Protein AF-0000000083438580 (afdb_homodimer)

Radius of gyration: 26.38 Å; Cα contacts (8 Å, |Δi|>4): 1391; chains: 2; bounding box: 46×77×57 Å

InterPro domains:
  IPR000490 Glycoside hydrolase family 17 [PF00332] (26-305)
  IPR017853 Glycoside hydrolase superfamily [SSF51445] (31-305)
  IPR050732 Beta-glucan modifying enzymes [PTHR16631] (7-304)

Secondary structure (DSSP, 8-state):
----------------------PPEEEE--SB-TTSPBPPHHHHHHHHHHHHHHH---EEE-S-TTGGGHHHHHHHHHHHHT-EEEEEE-TTSHHHHHHHHHHHHHHHTTTTTTEEEEEEEESHHHHTSS-HHHHHHHHHHHHHHS-TT-EEEEEEEHHHHHTSTTGGGTTT-SEEEEE--TGGGT--HHHHHHHHHHHHHHHHHHHHHHHTSGGGSPEEEEEEE----STT--BTTB--SHHHHHHHIIIIIHHHHHHT-EEEES-SB--TTSPPEE-TTS-EE--TT--SB-TTS-BSS----/----------------------PPEEEE--SB-TTSPBPPHHHHHHHHHHHHHHH---EEE-S-TTGGGHHHHHHHHHHHHT-EEEEEE-TTSHHHHHHHHHHHHHHHTTTTTTEEEEEEEESHHHHTSS-HHHHHHHHHHHHHHS-TT-EEEEEEEHHHHHTSTTGGGTTT-SEEEEE--TGGGT--HHHHHHHHHHHHHHHHHHHHHHHTSGGGSPEEEEEEE----STT--BTTB--SHHHHHHHIIIIIHHHHHHT-EEEES-SB--TTSPPEE-TTS-EE--TT--SB-TTS-BSS----

Sequence (610 aa):
MRFSIVAAALAAAPAVVSAAEKGKMGFALGTKMGSGACKTQQDYSDDFKMIKSNSGSTIVRGYAASDCDMAKNALPAAKSAGFKVVLGIWPDVEESFQKDLKAITDVAQQYTDTIYAVTVGSETLYRGNFTGEELAGKIKTVKDKLPSGIKVGTADSWNKFADGTGDAIIGTADIIMVNAFAFWQGASRENATHVYLDDMYQATAHIEKVAGGRSKAPEIWNGETGWPTAVGTDYDAAKGGLDNAKHFYQHGFCSLLDWGFNGFYFEAFDEPWKPASIGDNGKAADETAWGAMTADRQKKFDLMCMRFSIVAAALAAAPAVVSAAEKGKMGFALGTKMGSGACKTQQDYSDDFKMIKSNSGSTIVRGYAASDCDMAKNALPAAKSAGFKVVLGIWPDVEESFQKDLKAITDVAQQYTDTIYAVTVGSETLYRGNFTGEELAGKIKTVKDKLPSGIKVGTADSWNKFADGTGDAIIGTADIIMVNAFAFWQGASRENATHVYLDDMYQATAHIEKVAGGRSKAPEIWNGETGWPTAVGTDYDAAKGGLDNAKHFYQHGFCSLLDWGFNGFYFEAFDEPWKPASIGDNGKAADETAWGAMTADRQKKFDLMC

Structure (mmCIF, N/CA/C/O backbone):
data_AF-0000000083438580-model_v1
#
loop_
_entity.id
_entity.type
_entity.pdbx_description
1 polymer 'glucan 1,3-beta-glucosidase'
#
loop_
_atom_site.group_PDB
_atom_site.id
_atom_site.type_symbol
_atom_site.label_atom_id
_atom_site.label_alt_id
_atom_site.label_comp_id
_atom_site.label_asym_id
_atom_site.label_entity_id
_atom_site.label_seq_id
_atom_site.pdbx_PDB_ins_code
_atom_site.Cartn_x
_atom_site.Cartn_y
_atom_site.Cartn_z
_atom_site.occupancy
_atom_site.B_iso_or_equiv
_atom_site.auth_seq_id
_atom_site.auth_comp_id
_atom_site.auth_asym_id
_atom_site.auth_atom_id
_atom_site.pdbx_PDB_model_num
ATOM 1 N N . MET A 1 1 ? 8.055 35.375 27.453 1 21.05 1 MET A N 1
ATOM 2 C CA . MET A 1 1 ? 6.84 34.688 27.031 1 21.05 1 MET A CA 1
ATOM 3 C C . MET A 1 1 ? 7.172 33.469 26.172 1 21.05 1 MET A C 1
ATOM 5 O O . MET A 1 1 ? 7.648 33.625 25.047 1 21.05 1 MET A O 1
ATOM 9 N N . ARG A 1 2 ? 7.555 32.375 26.828 1 26.67 2 ARG A N 1
ATOM 10 C CA . ARG A 1 2 ? 8.461 31.25 26.578 1 26.67 2 ARG A CA 1
ATOM 11 C C . ARG A 1 2 ? 7.855 30.266 25.578 1 26.67 2 ARG A C 1
ATOM 13 O O . ARG A 1 2 ? 6.809 29.672 25.844 1 26.67 2 ARG A O 1
ATOM 20 N N . PHE A 1 3 ? 7.859 30.656 24.438 1 29.09 3 PHE A N 1
ATOM 21 C CA . PHE A 1 3 ? 7.539 29.844 23.25 1 29.09 3 PHE A CA 1
ATOM 22 C C . PHE A 1 3 ? 8.195 28.469 23.344 1 29.09 3 PHE A C 1
ATOM 24 O O . PHE A 1 3 ? 9.367 28.312 23.016 1 29.09 3 PHE A O 1
ATOM 31 N N . SER A 1 4 ? 8.023 27.891 24.547 1 28.86 4 SER A N 1
ATOM 32 C CA . SER A 1 4 ? 8.594 26.547 24.594 1 28.86 4 SER A CA 1
ATOM 33 C C . SER A 1 4 ? 8.039 25.672 23.484 1 28.86 4 SER A C 1
ATOM 35 O O . SER A 1 4 ? 6.859 25.312 23.484 1 28.86 4 SER A O 1
ATOM 37 N N . ILE A 1 5 ? 8.398 25.906 22.375 1 33.84 5 ILE A N 1
ATOM 38 C CA . ILE A 1 5 ? 8.211 25.078 21.188 1 33.84 5 ILE A CA 1
ATOM 39 C C . ILE A 1 5 ? 8.555 23.625 21.5 1 33.84 5 ILE A C 1
ATOM 41 O O . ILE A 1 5 ? 9.711 23.297 21.766 1 33.84 5 ILE A O 1
ATOM 45 N N . VAL A 1 6 ? 7.754 23.031 22.422 1 32.72 6 VAL A N 1
ATOM 46 C CA . VAL A 1 6 ? 7.961 21.641 22.766 1 32.72 6 VAL A CA 1
ATOM 47 C C . VAL A 1 6 ? 8.102 20.797 21.5 1 32.72 6 VAL A C 1
ATOM 49 O O . VAL A 1 6 ? 7.18 20.734 20.688 1 32.72 6 VAL A O 1
ATOM 52 N N . ALA A 1 7 ? 9.258 20.656 21.125 1 37.19 7 ALA A N 1
ATOM 53 C CA . ALA A 1 7 ? 9.82 19.688 20.188 1 37.19 7 ALA A CA 1
ATOM 54 C C . ALA A 1 7 ? 9.258 18.297 20.438 1 37.19 7 ALA A C 1
ATOM 56 O O . ALA A 1 7 ? 9.375 17.75 21.531 1 37.19 7 ALA A O 1
ATOM 57 N N . ALA A 1 8 ? 8.188 17.953 19.875 1 36.84 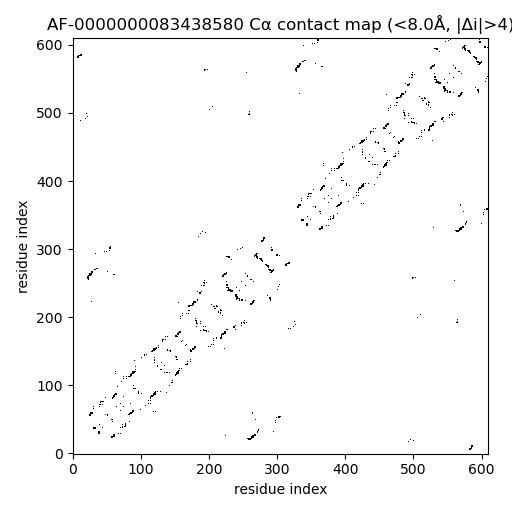8 ALA A N 1
ATOM 58 C CA . ALA A 1 8 ? 7.66 16.594 19.969 1 36.84 8 ALA A CA 1
ATOM 59 C C . ALA A 1 8 ? 8.773 15.562 19.844 1 36.84 8 ALA A C 1
ATOM 61 O O . ALA A 1 8 ? 9.391 15.438 18.781 1 36.84 8 ALA A O 1
ATOM 62 N N . ALA A 1 9 ? 9.453 15.289 21 1 35.97 9 ALA A N 1
ATOM 63 C CA . ALA A 1 9 ? 10.469 14.25 21.188 1 35.97 9 ALA A CA 1
ATOM 64 C C . ALA A 1 9 ? 9.945 12.891 20.734 1 35.97 9 ALA A C 1
ATOM 66 O O . ALA A 1 9 ? 9.016 12.352 21.328 1 35.97 9 ALA A O 1
ATOM 67 N N . LEU A 1 10 ? 10.141 12.57 19.547 1 38.66 10 LEU A N 1
ATOM 68 C CA . LEU A 1 10 ? 9.805 11.258 19 1 38.66 10 LEU A CA 1
ATOM 69 C C . LEU A 1 10 ? 10.586 10.156 19.703 1 38.66 10 LEU A C 1
ATOM 71 O O . LEU A 1 10 ? 11.805 10.047 19.516 1 38.66 10 LEU A O 1
ATOM 75 N N . ALA A 1 11 ? 10.258 9.859 21.016 1 34.34 11 ALA A N 1
ATOM 76 C CA . ALA A 1 11 ? 10.891 8.75 21.719 1 34.34 11 ALA A CA 1
ATOM 77 C C . ALA A 1 11 ? 10.812 7.465 20.906 1 34.34 11 ALA A C 1
ATOM 79 O O . ALA A 1 11 ? 9.75 6.848 20.797 1 34.34 11 ALA A O 1
ATOM 80 N N . ALA A 1 12 ? 11.789 7.211 20.062 1 34.53 12 ALA A N 1
ATOM 81 C CA . ALA A 1 12 ? 11.789 6.043 19.188 1 34.53 12 ALA A CA 1
ATOM 82 C C . ALA A 1 12 ? 12.281 4.805 19.922 1 34.53 12 ALA A C 1
ATOM 84 O O . ALA A 1 12 ? 13.43 4.758 20.391 1 34.53 12 ALA A O 1
ATOM 85 N N . ALA A 1 13 ? 11.523 4.102 20.859 1 32.38 13 ALA A N 1
ATOM 86 C CA . ALA A 1 13 ? 11.938 2.783 21.328 1 32.38 13 ALA A CA 1
ATOM 87 C C . ALA A 1 13 ? 12.469 1.926 20.188 1 32.38 13 ALA A C 1
ATOM 89 O O . ALA A 1 13 ? 11.852 1.857 19.125 1 32.38 13 ALA A O 1
ATOM 90 N N . PRO A 1 14 ? 13.734 1.292 20.5 1 34.75 14 PRO A N 1
ATOM 91 C CA . PRO A 1 14 ? 14.352 0.507 19.422 1 34.75 14 PRO A CA 1
ATOM 92 C C . PRO A 1 14 ? 13.539 -0.734 19.062 1 34.75 14 PRO A C 1
ATOM 94 O O . PRO A 1 14 ? 13.43 -1.663 19.859 1 34.75 14 PRO A O 1
ATOM 97 N N . ALA A 1 15 ? 12.438 -0.694 18.641 1 34.25 15 ALA A N 1
ATOM 98 C CA . ALA A 1 15 ? 11.914 -1.979 18.188 1 34.25 15 ALA A CA 1
ATOM 99 C C . ALA A 1 15 ? 12.859 -2.621 17.172 1 34.25 15 ALA A C 1
ATOM 101 O O . ALA A 1 15 ? 13.273 -1.979 16.203 1 34.25 15 ALA A O 1
ATOM 102 N N . VAL A 1 16 ? 13.633 -3.635 17.656 1 31.14 16 VAL A N 1
ATOM 103 C CA . VAL A 1 16 ? 14.406 -4.461 16.734 1 31.14 16 VAL A CA 1
ATOM 104 C C . VAL A 1 16 ? 13.594 -4.719 15.469 1 31.14 16 VAL A C 1
ATOM 106 O O . VAL A 1 16 ? 12.633 -5.484 15.484 1 31.14 16 VAL A O 1
ATOM 109 N N . VAL A 1 17 ? 13.445 -3.672 14.719 1 37.59 17 VAL A N 1
ATOM 110 C CA . VAL A 1 17 ? 12.727 -3.715 13.445 1 37.59 17 VAL A CA 1
ATOM 111 C C . VAL A 1 17 ? 13.406 -4.715 12.508 1 37.59 17 VAL A C 1
ATOM 113 O O . VAL A 1 17 ? 14.562 -4.535 12.133 1 37.59 17 VAL A O 1
ATOM 116 N N . SER A 1 18 ? 13.133 -5.98 12.789 1 34.22 18 SER A N 1
ATOM 117 C CA . SER A 1 18 ? 13.523 -6.879 11.703 1 34.22 18 SER A CA 1
ATOM 118 C C . SER A 1 18 ? 13.438 -6.18 10.352 1 34.22 18 SER A C 1
ATOM 120 O O . SER A 1 18 ? 12.43 -5.551 10.031 1 34.22 18 SER A O 1
ATOM 122 N N . ALA A 1 19 ? 14.461 -5.707 9.867 1 40.91 19 ALA A N 1
ATOM 123 C CA . ALA A 1 19 ? 14.602 -5.02 8.586 1 40.91 19 ALA A CA 1
ATOM 124 C C . ALA A 1 19 ? 13.547 -5.496 7.594 1 40.91 19 ALA A C 1
ATOM 126 O O . ALA A 1 19 ? 13.625 -6.621 7.09 1 40.91 19 ALA A O 1
ATOM 127 N N . ALA A 1 20 ? 12.32 -5.223 7.941 1 49.81 20 ALA A N 1
ATOM 128 C CA . ALA A 1 20 ? 11.172 -5.555 7.102 1 49.81 20 ALA A CA 1
ATOM 129 C C . ALA A 1 20 ? 11.414 -5.133 5.656 1 49.81 20 ALA A C 1
ATOM 131 O O . ALA A 1 20 ? 11.633 -3.949 5.375 1 49.81 20 ALA A O 1
ATOM 132 N N . GLU A 1 21 ? 12.188 -6.141 4.703 1 67 21 GLU A N 1
ATOM 133 C CA . GLU A 1 21 ? 12.75 -6.227 3.359 1 67 21 GLU A CA 1
ATOM 134 C C . GLU A 1 21 ? 11.664 -6.18 2.295 1 67 21 GLU A C 1
ATOM 136 O O . GLU A 1 21 ? 10.492 -6.461 2.58 1 67 21 GLU A O 1
ATOM 141 N N . LYS A 1 22 ? 11.844 -5.598 1.158 1 85.5 22 LYS A N 1
ATOM 142 C CA . LYS A 1 22 ? 11.094 -5.691 -0.091 1 85.5 22 LYS A CA 1
ATOM 143 C C . LYS A 1 22 ? 10.555 -7.102 -0.303 1 85.5 22 LYS A C 1
ATOM 145 O O . LYS A 1 22 ? 11.234 -8.086 -0.015 1 85.5 22 LYS A O 1
ATOM 150 N N . GLY A 1 23 ? 9.219 -7.156 -0.674 1 95.5 23 GLY A N 1
ATOM 151 C CA . GLY A 1 23 ? 8.602 -8.453 -0.904 1 95.5 23 GLY A CA 1
ATOM 152 C C . GLY A 1 23 ? 9.289 -9.258 -1.983 1 95.5 23 GLY A C 1
ATOM 153 O O . GLY A 1 23 ? 9.914 -8.695 -2.887 1 95.5 23 GLY A O 1
ATOM 154 N N . LYS A 1 24 ? 9.141 -10.531 -1.919 1 96.38 24 LYS A N 1
ATOM 155 C CA . LYS A 1 24 ? 9.688 -11.445 -2.916 1 96.38 24 LYS A CA 1
ATOM 156 C C . LYS A 1 24 ? 8.812 -11.492 -4.164 1 96.38 24 LYS A C 1
ATOM 158 O O . LYS A 1 24 ? 7.586 -11.539 -4.066 1 96.38 24 LYS A O 1
ATOM 163 N N . MET A 1 25 ? 9.508 -11.477 -5.242 1 97.75 25 MET A N 1
ATOM 164 C CA . MET A 1 25 ? 8.836 -11.57 -6.535 1 97.75 25 MET A CA 1
ATOM 165 C C . MET A 1 25 ? 8.891 -13 -7.074 1 97.75 25 MET A C 1
ATOM 167 O O . MET A 1 25 ? 9.922 -13.664 -6.98 1 97.75 25 MET A O 1
ATOM 171 N N . GLY A 1 26 ? 7.781 -13.461 -7.59 1 98.75 26 GLY A N 1
ATOM 172 C CA . GLY A 1 26 ? 7.703 -14.703 -8.336 1 98.75 26 GLY A CA 1
ATOM 173 C C . GLY A 1 26 ? 6.875 -14.594 -9.609 1 98.75 26 GLY A C 1
ATOM 174 O O . GLY A 1 26 ? 6.348 -13.523 -9.914 1 98.75 26 GLY A O 1
ATOM 175 N N . PHE A 1 27 ? 6.859 -15.648 -10.359 1 98.88 27 PHE A N 1
ATOM 176 C CA . PHE A 1 27 ? 6.09 -15.672 -11.594 1 98.88 27 PHE A CA 1
ATOM 177 C C . PHE A 1 27 ? 5.23 -16.922 -11.68 1 98.88 27 PHE A C 1
ATOM 179 O O . PHE A 1 27 ? 5.66 -18 -11.273 1 98.88 27 PHE A O 1
ATOM 186 N N . ALA A 1 28 ? 3.996 -16.734 -12.156 1 98.75 28 ALA A N 1
ATOM 187 C CA . ALA A 1 28 ? 3.238 -17.906 -12.602 1 98.75 28 ALA A CA 1
ATOM 188 C C . ALA A 1 28 ? 3.889 -18.547 -13.82 1 98.75 28 ALA A C 1
ATOM 190 O O . ALA A 1 28 ? 4.324 -17.859 -14.742 1 98.75 28 ALA A O 1
ATOM 191 N N . LEU A 1 29 ? 3.98 -19.859 -13.773 1 98.56 29 LEU A N 1
ATOM 192 C CA . LEU A 1 29 ? 4.691 -20.578 -14.836 1 98.56 29 LEU A CA 1
ATOM 193 C C . LEU A 1 29 ? 3.826 -21.688 -15.422 1 98.56 29 LEU A C 1
ATOM 195 O O . LEU A 1 29 ? 3.391 -22.578 -14.695 1 98.56 29 LEU A O 1
ATOM 199 N N . GLY A 1 30 ? 3.635 -21.609 -16.688 1 97.12 30 GLY A N 1
ATOM 200 C CA . GLY A 1 30 ? 2.895 -22.641 -17.375 1 97.12 30 GLY A CA 1
ATOM 201 C C . GLY A 1 30 ? 3.701 -23.906 -17.578 1 97.12 30 GLY A C 1
ATOM 202 O O . GLY A 1 30 ? 4.922 -23.906 -17.422 1 97.12 30 GLY A O 1
ATOM 203 N N . THR A 1 31 ? 2.975 -24.969 -18 1 98.12 31 THR A N 1
ATOM 204 C CA . THR A 1 31 ? 3.615 -26.266 -18.109 1 98.12 31 THR A CA 1
ATOM 205 C C . THR A 1 31 ? 3.947 -26.578 -19.562 1 98.12 31 THR A C 1
ATOM 207 O O . THR A 1 31 ? 4.559 -27.609 -19.859 1 98.12 31 THR A O 1
ATOM 210 N N . LYS A 1 32 ? 3.584 -25.688 -20.469 1 97.75 32 LYS A N 1
ATOM 211 C CA . LYS A 1 32 ? 3.752 -25.953 -21.891 1 97.75 32 LYS A CA 1
ATOM 212 C C . LYS A 1 32 ? 4.625 -24.891 -22.562 1 97.75 32 LYS A C 1
ATOM 214 O O . LYS A 1 32 ? 4.695 -23.75 -22.078 1 97.75 32 LYS A O 1
ATOM 219 N N . MET A 1 33 ? 5.246 -25.297 -23.625 1 97.62 33 MET A N 1
ATOM 220 C CA . MET A 1 33 ? 5.953 -24.375 -24.516 1 97.62 33 MET A CA 1
ATOM 221 C C . MET A 1 33 ? 4.969 -23.594 -25.375 1 97.62 33 MET A C 1
ATOM 223 O O . MET A 1 33 ? 3.779 -23.906 -25.406 1 97.62 33 MET A O 1
ATOM 227 N N . GLY A 1 34 ? 5.531 -22.594 -26.047 1 95.62 34 GLY A N 1
ATOM 228 C CA . GLY A 1 34 ? 4.703 -21.828 -26.969 1 95.62 34 GLY A CA 1
ATOM 229 C C . GLY A 1 34 ? 3.984 -22.672 -27.984 1 95.62 34 GLY A C 1
ATOM 230 O O . GLY A 1 34 ? 2.879 -22.328 -28.422 1 95.62 34 GLY A O 1
ATOM 231 N N . SER A 1 35 ? 4.484 -23.828 -28.359 1 94.81 35 SER A N 1
ATOM 232 C CA . SER A 1 35 ? 3.928 -24.734 -29.359 1 94.81 35 SER A CA 1
ATOM 233 C C . SER A 1 35 ? 2.762 -25.531 -28.781 1 94.81 35 SER A C 1
ATOM 235 O O . SER A 1 35 ? 2.014 -26.172 -29.516 1 94.81 35 SER A O 1
ATOM 237 N N . GLY A 1 36 ? 2.65 -25.516 -27.469 1 95.69 36 GLY A N 1
ATOM 238 C CA . GLY A 1 36 ? 1.663 -26.344 -26.797 1 95.69 36 GLY A CA 1
ATOM 239 C C . GLY A 1 36 ? 2.23 -27.656 -26.297 1 95.69 36 GLY A C 1
ATOM 240 O O . GLY A 1 36 ? 1.559 -28.391 -25.562 1 95.69 36 GLY A O 1
ATOM 241 N N . ALA A 1 37 ? 3.439 -27.906 -26.609 1 97.5 37 ALA A N 1
ATOM 242 C CA . ALA A 1 37 ? 4.09 -29.125 -26.141 1 97.5 37 ALA A CA 1
ATOM 243 C C . ALA A 1 37 ? 4.445 -29.031 -24.656 1 97.5 37 ALA A C 1
ATOM 245 O O . ALA A 1 37 ? 4.82 -27.953 -24.172 1 97.5 37 ALA A O 1
ATOM 246 N N . CYS A 1 38 ? 4.371 -30.156 -23.984 1 98.44 38 CYS A N 1
ATOM 247 C CA . CYS A 1 38 ? 4.746 -30.188 -22.578 1 98.44 38 CYS A CA 1
ATOM 248 C C . CYS A 1 38 ? 6.219 -29.844 -22.391 1 98.44 38 CYS A C 1
ATOM 250 O O . CYS A 1 38 ? 7.066 -30.281 -23.156 1 98.44 38 CYS A O 1
ATOM 252 N N . LYS A 1 39 ? 6.531 -29.078 -21.344 1 98.56 39 LYS A N 1
ATOM 253 C CA . LYS A 1 39 ? 7.91 -28.719 -21.016 1 98.56 39 LYS A CA 1
ATOM 254 C C . LYS A 1 39 ? 8.68 -29.906 -20.469 1 98.56 39 LYS A C 1
ATOM 256 O O . LYS A 1 39 ? 8.141 -30.703 -19.688 1 98.56 39 LYS A O 1
ATOM 261 N N . THR A 1 40 ? 9.891 -30.031 -20.922 1 98.38 40 THR A N 1
ATOM 262 C CA . THR A 1 40 ? 10.852 -30.969 -20.344 1 98.38 40 THR A CA 1
ATOM 263 C C . THR A 1 40 ? 11.633 -30.312 -19.203 1 98.38 40 THR A C 1
ATOM 265 O O . THR A 1 40 ? 11.477 -29.125 -18.953 1 98.38 40 THR A O 1
ATOM 268 N N . GLN A 1 41 ? 12.43 -31.141 -18.5 1 98.62 41 GLN A N 1
ATOM 269 C CA . GLN A 1 41 ? 13.281 -30.594 -17.453 1 98.62 41 GLN A CA 1
ATOM 270 C C . GLN A 1 41 ? 14.188 -29.5 -18 1 98.62 41 GLN A C 1
ATOM 272 O O . GLN A 1 41 ? 14.398 -28.469 -17.328 1 98.62 41 GLN A O 1
ATOM 277 N N . GLN A 1 42 ? 14.703 -29.719 -19.219 1 98.69 42 GLN A N 1
ATOM 278 C CA . GLN A 1 42 ? 15.57 -28.703 -19.828 1 98.69 42 GLN A CA 1
ATOM 279 C C . GLN A 1 42 ? 14.805 -27.422 -20.094 1 98.69 42 GLN A C 1
ATOM 281 O O . GLN A 1 42 ? 15.336 -26.328 -19.906 1 98.69 42 GLN A O 1
ATOM 286 N N . ASP A 1 43 ? 13.602 -27.516 -20.547 1 98.75 43 ASP A N 1
ATOM 287 C CA . ASP A 1 43 ? 12.781 -26.344 -20.797 1 98.75 43 ASP A CA 1
ATOM 288 C C . ASP A 1 43 ? 12.586 -25.531 -19.516 1 98.75 43 ASP A C 1
ATOM 290 O O . ASP A 1 43 ? 12.68 -24.297 -19.531 1 98.75 43 ASP A O 1
ATOM 294 N N . TYR A 1 44 ? 12.312 -26.203 -18.422 1 98.81 44 TYR A N 1
ATOM 295 C CA . TYR A 1 44 ? 12.18 -25.516 -17.156 1 98.81 44 TYR A CA 1
ATOM 296 C C . TYR A 1 44 ? 13.492 -24.859 -16.75 1 98.81 44 TYR A C 1
ATOM 298 O O . TYR A 1 44 ? 13.5 -23.734 -16.234 1 98.81 44 TYR A O 1
ATOM 306 N N . SER A 1 45 ? 14.609 -25.578 -16.953 1 98.88 45 SER A N 1
ATOM 307 C CA . SER A 1 45 ? 15.914 -25 -16.656 1 98.88 45 SER A CA 1
ATOM 308 C C . SER A 1 45 ? 16.109 -23.688 -17.422 1 98.88 45 SER A C 1
ATOM 310 O O . SER A 1 45 ? 16.594 -22.703 -16.859 1 98.88 45 SER A O 1
ATOM 312 N N . ASP A 1 46 ? 15.758 -23.703 -18.672 1 98.81 46 ASP A N 1
ATOM 313 C CA . ASP A 1 46 ? 15.891 -22.516 -19.5 1 98.81 46 ASP A CA 1
ATOM 314 C C . ASP A 1 46 ? 14.969 -21.391 -19 1 98.81 46 ASP A C 1
ATOM 316 O O . ASP A 1 46 ? 15.359 -20.219 -18.984 1 98.81 46 ASP A O 1
ATOM 320 N N . ASP A 1 47 ? 13.734 -21.781 -18.641 1 98.88 47 ASP A N 1
ATOM 321 C CA . ASP A 1 47 ? 12.805 -20.812 -18.078 1 98.88 47 ASP A CA 1
ATOM 322 C C . ASP A 1 47 ? 13.398 -20.141 -16.828 1 98.88 47 ASP A C 1
ATOM 324 O O . ASP A 1 47 ? 13.398 -18.922 -16.719 1 98.88 47 ASP A O 1
ATOM 328 N N . PHE A 1 48 ? 13.891 -20.953 -15.891 1 98.88 48 PHE A N 1
ATOM 329 C CA . PHE A 1 48 ? 14.43 -20.469 -14.633 1 98.88 48 PHE A CA 1
ATOM 330 C C . PHE A 1 48 ? 15.617 -19.531 -14.867 1 98.88 48 PHE A C 1
ATOM 332 O O . PHE A 1 48 ? 15.734 -18.5 -14.219 1 98.88 48 PHE A O 1
ATOM 339 N N . LYS A 1 49 ? 16.438 -19.922 -15.828 1 98.75 49 LYS A N 1
ATOM 340 C CA . LYS A 1 49 ? 17.594 -19.094 -16.172 1 98.75 49 LYS A CA 1
ATOM 341 C C . LYS A 1 49 ? 17.141 -17.703 -16.594 1 98.75 49 LYS A C 1
ATOM 343 O O . LYS A 1 49 ? 17.688 -16.688 -16.125 1 98.75 49 LYS A O 1
ATOM 348 N N . MET A 1 50 ? 16.156 -17.625 -17.469 1 98.75 50 MET A N 1
ATOM 349 C CA . MET A 1 50 ? 15.711 -16.344 -18 1 98.75 50 MET A CA 1
ATOM 350 C C . MET A 1 50 ? 14.977 -15.539 -16.938 1 98.75 50 MET A C 1
ATOM 352 O O . MET A 1 50 ? 15.125 -14.32 -16.844 1 98.75 50 MET A O 1
ATOM 356 N N . ILE A 1 51 ? 14.164 -16.188 -16.094 1 98.75 51 ILE A N 1
ATOM 357 C CA . ILE A 1 51 ? 13.453 -15.516 -15.023 1 98.75 51 ILE A CA 1
ATOM 358 C C . ILE A 1 51 ? 14.453 -14.883 -14.055 1 98.75 51 ILE A C 1
ATOM 360 O O . ILE A 1 51 ? 14.352 -13.703 -13.727 1 98.75 51 ILE A O 1
ATOM 364 N N . LYS A 1 52 ? 15.43 -15.695 -13.68 1 98.62 52 LYS A N 1
ATOM 365 C CA . LYS A 1 52 ? 16.422 -15.219 -12.719 1 98.62 52 LYS A CA 1
ATOM 366 C C . LYS A 1 52 ? 17.266 -14.086 -13.305 1 98.62 52 LYS A C 1
ATOM 368 O O . LYS A 1 52 ? 17.469 -13.055 -12.664 1 98.62 52 LYS A O 1
ATOM 373 N N . SER A 1 53 ? 17.734 -14.172 -14.531 1 98.25 53 SER A N 1
ATOM 374 C CA . SER A 1 53 ? 18.609 -13.195 -15.148 1 98.25 53 SER A CA 1
ATOM 375 C C . SER A 1 53 ? 17.891 -11.867 -15.391 1 98.25 53 SER A C 1
ATOM 377 O O . SER A 1 53 ? 18.484 -10.797 -15.273 1 98.25 53 SER A O 1
ATOM 379 N N . ASN A 1 54 ? 16.578 -11.984 -15.664 1 98.12 54 ASN A N 1
ATOM 380 C CA . ASN A 1 54 ? 15.859 -10.781 -16.062 1 98.12 54 ASN A CA 1
ATOM 381 C C . ASN A 1 54 ? 15.188 -10.109 -14.867 1 98.12 54 ASN A C 1
ATOM 383 O O . ASN A 1 54 ? 14.906 -8.906 -14.906 1 98.12 54 ASN A O 1
ATOM 387 N N . SER A 1 55 ? 14.93 -10.805 -13.812 1 97.94 55 SER A N 1
ATOM 388 C CA . SER A 1 55 ? 14.117 -10.234 -12.742 1 97.94 55 SER A CA 1
ATOM 389 C C . SER A 1 55 ? 14.781 -10.422 -11.383 1 97.94 55 SER A C 1
ATOM 391 O O . SER A 1 55 ? 14.398 -9.773 -10.406 1 97.94 55 SER A O 1
ATOM 393 N N . GLY A 1 56 ? 15.688 -11.367 -11.242 1 97.5 56 GLY A N 1
ATOM 394 C CA . GLY A 1 56 ? 16.266 -11.734 -9.961 1 97.5 56 GLY A CA 1
ATOM 395 C C . GLY A 1 56 ? 15.414 -12.711 -9.18 1 97.5 56 GLY A C 1
ATOM 396 O O . GLY A 1 56 ? 15.82 -13.195 -8.125 1 97.5 56 GLY A O 1
ATOM 397 N N . SER A 1 57 ? 14.258 -13.047 -9.68 1 98.44 57 SER A N 1
ATOM 398 C CA . SER A 1 57 ? 13.336 -13.938 -8.977 1 98.44 57 SER A CA 1
ATOM 399 C C . SER A 1 57 ? 13.859 -15.375 -8.961 1 98.44 57 SER A C 1
ATOM 401 O O . SER A 1 57 ? 14.477 -15.82 -9.93 1 98.44 57 SER A O 1
ATOM 403 N N . THR A 1 58 ? 13.539 -16.078 -7.875 1 98.81 58 THR A N 1
ATOM 404 C CA . THR A 1 58 ? 13.914 -17.484 -7.758 1 98.81 58 THR A CA 1
ATOM 405 C C . THR A 1 58 ? 12.742 -18.312 -7.23 1 98.81 58 THR A C 1
ATOM 407 O O . THR A 1 58 ? 12.945 -19.297 -6.523 1 98.81 58 THR A O 1
ATOM 410 N N . ILE A 1 59 ? 11.523 -17.859 -7.547 1 98.81 59 ILE A N 1
ATOM 411 C CA . ILE A 1 59 ? 10.359 -18.641 -7.137 1 98.81 59 ILE A CA 1
ATOM 412 C C . ILE A 1 59 ? 9.289 -18.578 -8.227 1 98.81 59 ILE A C 1
ATOM 414 O O . ILE A 1 59 ? 9.102 -17.547 -8.859 1 98.81 59 ILE A O 1
ATOM 418 N N . VAL A 1 60 ? 8.609 -19.719 -8.508 1 98.94 60 VAL A N 1
ATOM 419 C CA . VAL A 1 60 ? 7.539 -19.797 -9.492 1 98.94 60 VAL A CA 1
ATOM 420 C C . VAL A 1 60 ? 6.344 -20.547 -8.898 1 98.94 60 VAL A C 1
ATOM 422 O O . VAL A 1 60 ? 6.484 -21.266 -7.906 1 98.94 60 VAL A O 1
ATOM 425 N N . ARG A 1 61 ? 5.211 -20.266 -9.508 1 98.62 61 ARG A N 1
ATOM 426 C CA . ARG A 1 61 ? 3.979 -20.922 -9.086 1 98.62 61 ARG A CA 1
ATOM 427 C C . ARG A 1 61 ? 3.303 -21.625 -10.258 1 98.62 61 ARG A C 1
ATOM 429 O O . ARG A 1 61 ? 3.135 -21.031 -11.328 1 98.62 61 ARG A O 1
ATOM 436 N N . GLY A 1 62 ? 2.965 -22.906 -10.031 1 97.62 62 GLY A N 1
ATOM 437 C CA . GLY A 1 62 ? 2.152 -23.672 -10.969 1 97.62 62 GLY A CA 1
ATOM 438 C C . GLY A 1 62 ? 0.735 -23.891 -10.477 1 97.62 62 GLY A C 1
ATOM 439 O O . GLY A 1 62 ? 0.368 -23.438 -9.391 1 97.62 62 GLY A O 1
ATOM 440 N N . TYR A 1 63 ? -0.052 -24.672 -11.289 1 95.25 63 TYR A N 1
ATOM 441 C CA . TYR A 1 63 ? -1.478 -24.75 -10.992 1 95.25 63 TYR A CA 1
ATOM 442 C C . TYR A 1 63 ? -1.925 -26.203 -10.852 1 95.25 63 TYR A C 1
ATOM 444 O O . TYR A 1 63 ? -2.977 -26.484 -10.273 1 95.25 63 TYR A O 1
ATOM 452 N N . ALA A 1 64 ? -1.223 -27.078 -11.461 1 95.75 64 ALA A N 1
ATOM 453 C CA . ALA A 1 64 ? -1.507 -28.5 -11.398 1 95.75 64 ALA A CA 1
ATOM 454 C C . ALA A 1 64 ? -0.222 -29.328 -11.492 1 95.75 64 ALA A C 1
ATOM 456 O O . ALA A 1 64 ? 0.425 -29.359 -12.547 1 95.75 64 ALA A O 1
ATOM 457 N N . ALA A 1 65 ? 0.033 -30.062 -10.438 1 98.12 65 ALA A N 1
ATOM 458 C CA . ALA A 1 65 ? 1.336 -30.703 -10.281 1 98.12 65 ALA A CA 1
ATOM 459 C C . ALA A 1 65 ? 1.506 -31.859 -11.258 1 98.12 65 ALA A C 1
ATOM 461 O O . ALA A 1 65 ? 2.629 -32.188 -11.641 1 98.12 65 ALA A O 1
ATOM 462 N N . SER A 1 66 ? 0.389 -32.469 -11.672 1 97.81 66 SER A N 1
ATOM 463 C CA . SER A 1 66 ? 0.491 -33.625 -12.547 1 97.81 66 SER A CA 1
ATOM 464 C C . SER A 1 66 ? 0.424 -33.219 -14.016 1 97.81 66 SER A C 1
ATOM 466 O O . SER A 1 66 ? 0.779 -34.031 -14.891 1 97.81 66 SER A O 1
ATOM 468 N N . ASP A 1 67 ? -0.06 -32.031 -14.289 1 96.31 67 ASP A N 1
ATOM 469 C CA . ASP A 1 67 ? -0.157 -31.578 -15.672 1 96.31 67 ASP A CA 1
ATOM 470 C C . ASP A 1 67 ? 1.22 -31.516 -16.328 1 96.31 67 ASP A C 1
ATOM 472 O O . ASP A 1 67 ? 2.148 -30.922 -15.789 1 96.31 67 ASP A O 1
ATOM 476 N N . CYS A 1 68 ? 1.389 -32.188 -17.453 1 97.69 68 CYS A N 1
ATOM 477 C CA . CYS A 1 68 ? 2.643 -32.25 -18.203 1 97.69 68 CYS A CA 1
ATOM 478 C C . CYS A 1 68 ? 3.783 -32.719 -17.297 1 97.69 68 CYS A C 1
ATOM 480 O O . CYS A 1 68 ? 4.93 -32.312 -17.484 1 97.69 68 CYS A O 1
ATOM 482 N N . ASP A 1 69 ? 3.379 -33.531 -16.25 1 97.44 69 ASP A N 1
ATOM 483 C CA . ASP A 1 69 ? 4.367 -34.031 -15.297 1 97.44 69 ASP A CA 1
ATOM 484 C C . ASP A 1 69 ? 5.172 -32.875 -14.688 1 97.44 69 ASP A C 1
ATOM 486 O O . ASP A 1 69 ? 6.395 -32.969 -14.57 1 97.44 69 ASP A O 1
ATOM 490 N N . MET A 1 70 ? 4.52 -31.828 -14.336 1 97.88 70 MET A N 1
ATOM 491 C CA . MET A 1 70 ? 5.199 -30.609 -13.883 1 97.88 70 MET A CA 1
ATOM 492 C C . MET A 1 70 ? 6.082 -30.906 -12.68 1 97.88 70 MET A C 1
ATOM 494 O O . MET A 1 70 ? 7.262 -30.547 -12.664 1 97.88 70 MET A O 1
ATOM 498 N N . ALA A 1 71 ? 5.516 -31.531 -11.633 1 98.12 71 ALA A N 1
ATOM 499 C CA . ALA A 1 71 ? 6.297 -31.797 -10.43 1 98.12 71 ALA A CA 1
ATOM 500 C C . ALA A 1 71 ? 7.566 -32.562 -10.766 1 98.12 71 ALA A C 1
ATOM 502 O O . ALA A 1 71 ? 8.656 -32.219 -10.32 1 98.12 71 ALA A O 1
ATOM 503 N N . LYS A 1 72 ? 7.434 -33.562 -11.586 1 96.62 72 LYS A N 1
ATOM 504 C CA . LYS A 1 72 ? 8.523 -34.438 -11.961 1 96.62 72 LYS A CA 1
ATOM 505 C C . LYS A 1 72 ? 9.609 -33.719 -12.734 1 96.62 72 LYS A C 1
ATOM 507 O O . LYS A 1 72 ? 10.797 -33.938 -12.516 1 96.62 72 LYS A O 1
ATOM 512 N N . ASN A 1 73 ? 9.211 -32.844 -13.656 1 97.94 73 ASN A N 1
ATOM 513 C CA . ASN A 1 73 ? 10.156 -32.219 -14.578 1 97.94 73 ASN A CA 1
ATOM 514 C C . ASN A 1 73 ? 10.688 -30.891 -14.039 1 97.94 73 ASN A C 1
ATOM 516 O O . ASN A 1 73 ? 11.844 -30.547 -14.273 1 97.94 73 ASN A O 1
ATOM 520 N N . ALA A 1 74 ? 9.898 -30.172 -13.273 1 98.69 74 ALA A N 1
ATOM 521 C CA . ALA A 1 74 ? 10.266 -28.828 -12.844 1 98.69 74 ALA A CA 1
ATOM 522 C C . ALA A 1 74 ? 11.141 -28.875 -11.594 1 98.69 74 ALA A C 1
ATOM 524 O O . ALA A 1 74 ? 12.031 -28.031 -11.422 1 98.69 74 ALA A O 1
ATOM 525 N N . LEU A 1 75 ? 10.914 -29.797 -10.672 1 98.75 75 LEU A N 1
ATOM 526 C CA . LEU A 1 75 ? 11.539 -29.766 -9.352 1 98.75 75 LEU A CA 1
ATOM 527 C C . LEU A 1 75 ? 13.039 -30.016 -9.461 1 98.75 75 LEU A C 1
ATOM 529 O O . LEU A 1 75 ? 13.836 -29.312 -8.836 1 98.75 75 LEU A O 1
ATOM 533 N N . PRO A 1 76 ? 13.492 -31.062 -10.258 1 98.56 76 PRO A N 1
ATOM 534 C CA . PRO A 1 76 ? 14.945 -31.203 -10.383 1 98.56 76 PRO A CA 1
ATOM 535 C C . PRO A 1 76 ? 15.602 -29.969 -11 1 98.56 76 PRO A C 1
ATOM 537 O O . PRO A 1 76 ? 16.688 -29.562 -10.578 1 98.56 76 PRO A O 1
ATOM 540 N N . ALA A 1 77 ? 14.969 -29.359 -11.984 1 98.81 77 ALA A N 1
ATOM 541 C CA . ALA A 1 77 ? 15.484 -28.141 -12.594 1 98.81 77 ALA A CA 1
ATOM 542 C C . ALA A 1 77 ? 15.523 -27 -11.578 1 98.81 77 ALA A C 1
ATOM 544 O O . ALA A 1 77 ? 16.5 -26.234 -11.523 1 98.81 77 ALA A O 1
ATOM 545 N N . ALA A 1 78 ? 14.461 -26.891 -10.789 1 98.88 78 ALA A N 1
ATOM 546 C CA . ALA A 1 78 ? 14.359 -25.844 -9.781 1 98.88 78 ALA A CA 1
ATOM 547 C C . ALA A 1 78 ? 15.445 -25.984 -8.727 1 98.88 78 ALA A C 1
ATOM 549 O O . ALA A 1 78 ? 16.125 -25.016 -8.383 1 98.88 78 ALA A O 1
ATOM 550 N N . LYS A 1 79 ? 15.594 -27.156 -8.219 1 98.56 79 LYS A N 1
ATOM 551 C CA . LYS A 1 79 ? 16.625 -27.406 -7.227 1 98.56 79 LYS A CA 1
ATOM 552 C C . LYS A 1 79 ? 18 -27.031 -7.754 1 98.56 79 LYS A C 1
ATOM 554 O O . LYS A 1 79 ? 18.766 -26.328 -7.074 1 98.56 79 LYS A O 1
ATOM 559 N N . SER A 1 80 ? 18.281 -27.422 -8.961 1 98.44 80 SER A N 1
ATOM 560 C CA . SER A 1 80 ? 19.578 -27.141 -9.578 1 98.44 80 SER A CA 1
ATOM 561 C C . SER A 1 80 ? 19.797 -25.641 -9.75 1 98.44 80 SER A C 1
ATOM 563 O O . SER A 1 80 ? 20.922 -25.156 -9.602 1 98.44 80 SER A O 1
ATOM 565 N N . ALA A 1 81 ? 18.734 -24.922 -10.031 1 98.62 81 ALA A N 1
ATOM 566 C CA . ALA A 1 81 ? 18.828 -23.5 -10.336 1 98.62 81 ALA A CA 1
ATOM 567 C C . ALA A 1 81 ? 18.672 -22.656 -9.078 1 98.62 81 ALA A C 1
ATOM 569 O O . ALA A 1 81 ? 18.766 -21.422 -9.125 1 98.62 81 ALA A O 1
ATOM 570 N N . GLY A 1 82 ? 18.344 -23.266 -7.93 1 98.5 82 GLY A N 1
ATOM 571 C CA . GLY A 1 82 ? 18.125 -22.531 -6.695 1 98.5 82 GLY A CA 1
ATOM 572 C C . GLY A 1 82 ? 16.75 -21.891 -6.621 1 98.5 82 GLY A C 1
ATOM 573 O O . GLY A 1 82 ? 16.578 -20.844 -5.996 1 98.5 82 GLY A O 1
ATOM 574 N N . PHE A 1 83 ? 15.82 -22.453 -7.332 1 98.81 83 PHE A N 1
ATOM 575 C CA . PHE A 1 83 ? 14.445 -21.953 -7.344 1 98.81 83 PHE A CA 1
ATOM 576 C C . PHE A 1 83 ? 13.594 -22.688 -6.312 1 98.81 83 PHE A C 1
ATOM 578 O O . PHE A 1 83 ? 13.883 -23.844 -5.973 1 98.81 83 PHE A O 1
ATOM 585 N N . LYS A 1 84 ? 12.578 -22.031 -5.805 1 98.75 84 LYS A N 1
ATOM 586 C CA . LYS A 1 84 ? 11.461 -22.656 -5.102 1 98.75 84 LYS A CA 1
ATOM 587 C C . LYS A 1 84 ? 10.219 -22.703 -5.988 1 98.75 84 LYS A C 1
ATOM 589 O O . LYS A 1 84 ? 10.062 -21.891 -6.906 1 98.75 84 LYS A O 1
ATOM 594 N N . VAL A 1 85 ? 9.367 -23.719 -5.699 1 98.88 85 VAL A N 1
ATOM 595 C CA . VAL A 1 85 ? 8.203 -23.922 -6.551 1 98.88 85 VAL A CA 1
ATOM 596 C C . VAL A 1 85 ? 6.949 -24.062 -5.684 1 98.88 85 VAL A C 1
ATOM 598 O O . VAL A 1 85 ? 6.953 -24.797 -4.695 1 98.88 85 VAL A O 1
ATOM 601 N N . VAL A 1 86 ? 5.957 -23.266 -5.988 1 98.81 86 VAL A N 1
ATOM 602 C CA . VAL A 1 86 ? 4.617 -23.562 -5.488 1 98.81 86 VAL A CA 1
ATOM 603 C C . VAL A 1 86 ? 3.902 -24.516 -6.438 1 98.81 86 VAL A C 1
ATOM 605 O O . VAL A 1 86 ? 3.736 -24.219 -7.621 1 98.81 86 VAL A O 1
ATOM 608 N N . LEU A 1 87 ? 3.508 -25.672 -5.938 1 98.75 87 LEU A N 1
ATOM 609 C CA . LEU A 1 87 ? 2.775 -26.656 -6.73 1 98.75 87 LEU A CA 1
ATOM 610 C C . LEU A 1 87 ? 1.275 -26.547 -6.477 1 98.75 87 LEU A C 1
ATOM 612 O O . LEU A 1 87 ? 0.852 -26.188 -5.375 1 98.75 87 LEU A O 1
ATOM 616 N N . GLY A 1 88 ? 0.521 -26.844 -7.504 1 98.38 88 GLY A N 1
ATOM 617 C CA . GLY A 1 88 ? -0.925 -26.766 -7.375 1 98.38 88 GLY A CA 1
ATOM 618 C C . GLY A 1 88 ? -1.615 -28.109 -7.488 1 98.38 88 GLY A C 1
ATOM 619 O O . GLY A 1 88 ? -1.119 -29.016 -8.172 1 98.38 88 GLY A O 1
ATOM 620 N N . ILE A 1 89 ? -2.723 -28.234 -6.809 1 98.25 89 ILE A N 1
ATOM 621 C CA . ILE A 1 89 ? -3.664 -29.328 -6.938 1 98.25 89 ILE A CA 1
ATOM 622 C C . ILE A 1 89 ? -4.977 -28.828 -7.539 1 98.25 89 ILE A C 1
ATOM 624 O O . ILE A 1 89 ? -5.531 -27.828 -7.082 1 98.25 89 ILE A O 1
ATOM 628 N N . TRP A 1 90 ? -5.344 -29.469 -8.609 1 95.5 90 TRP A N 1
ATOM 629 C CA . TRP A 1 90 ? -6.645 -29.172 -9.203 1 95.5 90 TRP A CA 1
ATOM 630 C C . TRP A 1 90 ? -7.738 -30.016 -8.562 1 95.5 90 TRP A C 1
ATOM 632 O O . TRP A 1 90 ? -7.965 -31.172 -8.953 1 95.5 90 TRP A O 1
ATOM 642 N N . PRO A 1 91 ? -8.516 -29.422 -7.684 1 95.06 91 PRO A N 1
ATOM 643 C CA . PRO A 1 91 ? -9.367 -30.25 -6.828 1 95.06 91 PRO A CA 1
ATOM 644 C C . PRO A 1 91 ? -10.789 -30.391 -7.367 1 95.06 91 PRO A C 1
ATOM 646 O O . PRO A 1 91 ? -11.625 -31.062 -6.758 1 95.06 91 PRO A O 1
ATOM 649 N N . ASP A 1 92 ? -11.086 -29.812 -8.523 1 92.38 92 ASP A N 1
ATOM 650 C CA . ASP A 1 92 ? -12.461 -29.719 -9.016 1 92.38 92 ASP A CA 1
ATOM 651 C C . ASP A 1 92 ? -13.023 -31.109 -9.336 1 92.38 92 ASP A C 1
ATOM 653 O O . ASP A 1 92 ? -14.227 -31.328 -9.234 1 92.38 92 ASP A O 1
ATOM 657 N N . VAL A 1 93 ? -12.148 -32 -9.852 1 92.81 93 VAL A N 1
ATOM 658 C CA . VAL A 1 93 ? -12.492 -33.375 -10.156 1 92.81 93 VAL A CA 1
ATOM 659 C C . VAL A 1 93 ? -11.641 -34.312 -9.305 1 92.81 93 VAL A C 1
ATOM 661 O O . VAL A 1 93 ? -10.445 -34.094 -9.109 1 92.81 93 VAL A O 1
ATOM 664 N N . GLU A 1 94 ? -12.32 -35.281 -8.766 1 94.44 94 GLU A N 1
ATOM 665 C CA . GLU A 1 94 ? -11.648 -36.219 -7.844 1 94.44 94 GLU A CA 1
ATOM 666 C C . GLU A 1 94 ? -10.422 -36.844 -8.492 1 94.44 94 GLU A C 1
ATOM 668 O O . GLU A 1 94 ? -9.383 -36.969 -7.852 1 94.44 94 GLU A O 1
ATOM 673 N N . GLU A 1 95 ? -10.586 -37.219 -9.703 1 95.94 95 GLU A N 1
ATOM 674 C CA . GLU A 1 95 ? -9.469 -37.844 -10.414 1 95.94 95 GLU A CA 1
ATOM 675 C C . GLU A 1 95 ? -8.273 -36.906 -10.477 1 95.94 95 GLU A C 1
ATOM 677 O O . GLU A 1 95 ? -7.141 -37.312 -10.203 1 95.94 95 GLU A O 1
ATOM 682 N N . SER A 1 96 ? -8.539 -35.656 -10.82 1 95.38 96 SER A N 1
ATOM 683 C CA . SER A 1 96 ? -7.473 -34.688 -10.883 1 95.38 96 SER A CA 1
ATOM 684 C C . SER A 1 96 ? -6.887 -34.406 -9.508 1 95.38 96 SER A C 1
ATOM 686 O O . SER A 1 96 ? -5.672 -34.25 -9.359 1 95.38 96 SER A O 1
ATOM 688 N N . PHE A 1 97 ? -7.711 -34.344 -8.5 1 97.5 97 PHE A N 1
ATOM 689 C CA . PHE A 1 97 ? -7.262 -34.156 -7.129 1 97.5 97 PHE A CA 1
ATOM 690 C C . PHE A 1 97 ? -6.27 -35.25 -6.727 1 97.5 97 PHE A C 1
ATOM 692 O O . PHE A 1 97 ? -5.164 -34.938 -6.266 1 97.5 97 PHE A O 1
ATOM 699 N N . GLN A 1 98 ? -6.645 -36.469 -7.023 1 97.69 98 GLN A N 1
ATOM 700 C CA . GLN A 1 98 ? -5.816 -37.625 -6.625 1 97.69 98 GLN A CA 1
ATOM 701 C C . GLN A 1 98 ? -4.52 -37.656 -7.43 1 97.69 98 GLN A C 1
ATOM 703 O O . GLN A 1 98 ? -3.455 -37.938 -6.887 1 97.69 98 GLN A O 1
ATOM 708 N N . LYS A 1 99 ? -4.617 -37.375 -8.711 1 97.88 99 LYS A N 1
ATOM 709 C CA . LYS A 1 99 ? -3.439 -37.375 -9.57 1 97.88 99 LYS A CA 1
ATOM 710 C C . LYS A 1 99 ? -2.43 -36.312 -9.133 1 97.88 99 LYS A C 1
ATOM 712 O O . LYS A 1 99 ? -1.231 -36.594 -9.047 1 97.88 99 LYS A O 1
ATOM 717 N N . ASP A 1 100 ? -2.916 -35.156 -8.867 1 98.44 100 ASP A N 1
ATOM 718 C CA . ASP A 1 100 ? -2.041 -34.062 -8.445 1 98.44 100 ASP A CA 1
ATOM 719 C C . ASP A 1 100 ? -1.454 -34.344 -7.059 1 98.44 100 ASP A C 1
ATOM 721 O O . ASP A 1 100 ? -0.264 -34.125 -6.828 1 98.44 100 ASP A O 1
ATOM 725 N N . LEU A 1 101 ? -2.277 -34.781 -6.137 1 98.25 101 LEU A N 1
ATOM 726 C CA . LEU A 1 101 ? -1.795 -35.125 -4.801 1 98.25 101 LEU A CA 1
ATOM 727 C C . LEU A 1 101 ? -0.706 -36.188 -4.863 1 98.25 101 LEU A C 1
ATOM 729 O O . LEU A 1 101 ? 0.334 -36.062 -4.215 1 98.25 101 LEU A O 1
ATOM 733 N N . LYS A 1 102 ? -0.932 -37.219 -5.676 1 98.06 102 LYS A N 1
ATOM 734 C CA . LYS A 1 102 ? 0.053 -38.281 -5.82 1 98.06 102 LYS A CA 1
ATOM 735 C C . LYS A 1 102 ? 1.352 -37.75 -6.422 1 98.06 102 LYS A C 1
ATOM 737 O O . LYS A 1 102 ? 2.441 -38.125 -5.984 1 98.06 102 LYS A O 1
ATOM 742 N N . ALA A 1 103 ? 1.229 -36.906 -7.422 1 98.38 103 ALA A N 1
ATOM 743 C CA . ALA A 1 103 ? 2.408 -36.312 -8.062 1 98.38 103 ALA A CA 1
ATOM 744 C C . ALA A 1 103 ? 3.268 -35.562 -7.047 1 98.38 103 ALA A C 1
ATOM 746 O O . ALA A 1 103 ? 4.496 -35.562 -7.141 1 98.38 103 ALA A O 1
ATOM 747 N N . ILE A 1 104 ? 2.631 -34.938 -6.062 1 98.56 104 ILE A N 1
ATOM 748 C CA . ILE A 1 104 ? 3.348 -34.156 -5.055 1 98.56 104 ILE A CA 1
ATOM 749 C C . ILE A 1 104 ? 3.9 -35.094 -3.982 1 98.56 104 ILE A C 1
ATOM 751 O O . ILE A 1 104 ? 5.078 -35.031 -3.631 1 98.56 104 ILE A O 1
ATOM 755 N N . THR A 1 105 ? 3.066 -36.031 -3.488 1 97.5 105 THR A N 1
ATOM 756 C CA . THR A 1 105 ? 3.484 -36.906 -2.4 1 97.5 105 THR A CA 1
ATOM 757 C C . THR A 1 105 ? 4.641 -37.781 -2.84 1 97.5 105 THR A C 1
ATOM 759 O O . THR A 1 105 ? 5.512 -38.125 -2.035 1 97.5 105 THR A O 1
ATOM 762 N N . ASP A 1 106 ? 4.699 -38.125 -4.152 1 96.94 106 ASP A N 1
ATOM 763 C CA . ASP A 1 106 ? 5.742 -39 -4.684 1 96.94 106 ASP A CA 1
ATOM 764 C C . ASP A 1 106 ? 7.113 -38.344 -4.582 1 96.94 106 ASP A C 1
ATOM 766 O O . ASP A 1 106 ? 8.133 -39.031 -4.512 1 96.94 106 ASP A O 1
ATOM 770 N N . VAL A 1 107 ? 7.133 -37.031 -4.527 1 96.69 107 VAL A N 1
ATOM 771 C CA . VAL A 1 107 ? 8.43 -36.375 -4.637 1 96.69 107 VAL A CA 1
ATOM 772 C C . VAL A 1 107 ? 8.648 -35.469 -3.428 1 96.69 107 VAL A C 1
ATOM 774 O O . VAL A 1 107 ? 9.727 -34.906 -3.268 1 96.69 107 VAL A O 1
ATOM 777 N N . ALA A 1 108 ? 7.715 -35.281 -2.584 1 95.94 108 ALA A N 1
ATOM 778 C CA . ALA A 1 108 ? 7.711 -34.281 -1.53 1 95.94 108 ALA A CA 1
ATOM 779 C C . ALA A 1 108 ? 8.906 -34.438 -0.601 1 95.94 108 ALA A C 1
ATOM 781 O O . ALA A 1 108 ? 9.539 -33.469 -0.196 1 95.94 108 ALA A O 1
ATOM 782 N N . GLN A 1 109 ? 9.234 -35.656 -0.209 1 93.94 109 GLN A N 1
ATOM 783 C CA . GLN A 1 109 ? 10.352 -35.906 0.703 1 93.94 109 GLN A CA 1
ATOM 784 C C . GLN A 1 109 ? 11.68 -35.5 0.07 1 93.94 109 GLN A C 1
ATOM 786 O O . GLN A 1 109 ? 12.539 -34.906 0.737 1 93.94 109 GLN A O 1
ATOM 791 N N . GLN A 1 110 ? 11.82 -35.781 -1.164 1 95.56 110 GLN A N 1
ATOM 792 C CA . GLN A 1 110 ? 13.062 -35.5 -1.882 1 95.56 110 GLN A CA 1
ATOM 793 C C . GLN A 1 110 ? 13.234 -34 -2.111 1 95.56 110 GLN A C 1
ATOM 795 O O . GLN A 1 110 ? 14.359 -33.5 -2.143 1 95.56 110 GLN A O 1
ATOM 800 N N . TYR A 1 111 ? 12.156 -33.281 -2.23 1 97.38 111 TYR A N 1
ATOM 801 C CA . TYR A 1 111 ? 12.234 -31.891 -2.641 1 97.38 111 TYR A CA 1
ATOM 802 C C . TYR A 1 111 ? 11.57 -30.984 -1.619 1 97.38 111 TYR A C 1
ATOM 804 O O . TYR A 1 111 ? 10.984 -29.953 -1.979 1 97.38 111 TYR A O 1
ATOM 812 N N . THR A 1 112 ? 11.633 -31.344 -0.352 1 95.56 112 THR A N 1
ATOM 813 C CA . THR A 1 112 ? 10.977 -30.594 0.719 1 95.56 112 THR A CA 1
ATOM 814 C C . THR A 1 112 ? 11.422 -29.141 0.71 1 95.56 112 THR A C 1
ATOM 816 O O . THR A 1 112 ? 10.594 -28.234 0.874 1 95.56 112 THR A O 1
ATOM 819 N N . ASP A 1 113 ? 12.703 -28.891 0.41 1 95.62 113 ASP A N 1
ATOM 820 C CA . ASP A 1 113 ? 13.242 -27.547 0.474 1 95.62 113 ASP A CA 1
ATOM 821 C C . ASP A 1 113 ? 12.969 -26.781 -0.819 1 95.62 113 ASP A C 1
ATOM 823 O O . ASP A 1 113 ? 13.086 -25.547 -0.858 1 95.62 113 ASP A O 1
ATOM 827 N N . THR A 1 114 ? 12.648 -27.484 -1.864 1 98.12 114 THR A N 1
ATOM 828 C CA . THR A 1 114 ? 12.406 -26.859 -3.166 1 98.12 114 THR A CA 1
ATOM 829 C C . THR A 1 114 ? 10.938 -26.5 -3.33 1 98.12 114 THR A C 1
ATOM 831 O O . THR A 1 114 ? 10.602 -25.531 -4.02 1 98.12 114 THR A O 1
ATOM 834 N N . ILE A 1 115 ? 10.094 -27.266 -2.617 1 98.62 115 ILE A N 1
ATOM 835 C CA . ILE A 1 115 ? 8.672 -26.969 -2.629 1 98.62 115 ILE A CA 1
ATOM 836 C C . ILE A 1 115 ? 8.359 -25.891 -1.579 1 98.62 115 ILE A C 1
ATOM 838 O O . ILE A 1 115 ? 8.453 -26.156 -0.377 1 98.62 115 ILE A O 1
ATOM 842 N N . TYR A 1 116 ? 7.992 -24.75 -2.045 1 98.25 116 TYR A N 1
ATOM 843 C CA . TYR A 1 116 ? 7.703 -23.656 -1.109 1 98.25 116 TYR A CA 1
ATOM 844 C C . TYR A 1 116 ? 6.344 -23.859 -0.449 1 98.25 116 TYR A C 1
ATOM 846 O O . TYR A 1 116 ? 6.195 -23.641 0.755 1 98.25 116 TYR A O 1
ATOM 854 N N . ALA A 1 117 ? 5.375 -24.219 -1.274 1 98.62 117 ALA A N 1
ATOM 855 C CA . ALA A 1 117 ? 4.004 -24.422 -0.812 1 98.62 117 ALA A CA 1
ATOM 856 C C . ALA A 1 117 ? 3.205 -25.25 -1.809 1 98.62 117 ALA A C 1
ATOM 858 O O . ALA A 1 117 ? 3.641 -25.469 -2.943 1 98.62 117 ALA A O 1
ATOM 859 N N . VAL A 1 118 ? 2.121 -25.734 -1.334 1 98.81 118 VAL A N 1
ATOM 860 C CA . VAL A 1 118 ? 1.129 -26.406 -2.166 1 98.81 118 VAL A CA 1
ATOM 861 C C . VAL A 1 118 ? -0.213 -25.688 -2.057 1 98.81 118 VAL A C 1
ATOM 863 O O . VAL A 1 118 ? -0.702 -25.438 -0.952 1 98.81 118 VAL A O 1
ATOM 866 N N . THR A 1 119 ? -0.756 -25.328 -3.197 1 98.75 119 THR A N 1
ATOM 867 C CA . THR A 1 119 ? -2.076 -24.719 -3.193 1 98.75 119 THR A CA 1
ATOM 868 C C . THR A 1 119 ? -3.141 -25.703 -3.654 1 98.75 119 THR A C 1
ATOM 870 O O . THR A 1 119 ? -2.969 -26.375 -4.672 1 98.75 119 THR A O 1
ATOM 873 N N . VAL A 1 120 ? -4.199 -25.766 -2.875 1 98.62 120 VAL A N 1
ATOM 874 C CA . VAL A 1 120 ? -5.363 -26.578 -3.223 1 98.62 120 VAL A CA 1
ATOM 875 C C . VAL A 1 120 ? -6.434 -25.688 -3.865 1 98.62 120 VAL A C 1
ATOM 877 O O . VAL A 1 120 ? -7.098 -24.922 -3.178 1 98.62 120 VAL A O 1
ATOM 880 N N . GLY A 1 121 ? -6.531 -25.875 -5.18 1 96.94 121 GLY A N 1
ATOM 881 C CA . GLY A 1 121 ? -7.496 -25.062 -5.914 1 96.94 121 GLY A CA 1
ATOM 882 C C . GLY A 1 121 ? -6.969 -23.703 -6.297 1 96.94 121 GLY A C 1
ATOM 883 O O . GLY A 1 121 ? -6.031 -23.188 -5.676 1 96.94 121 GLY A O 1
ATOM 884 N N . SER A 1 122 ? -7.516 -23.172 -7.332 1 95.25 122 SER A N 1
ATOM 885 C CA . SER A 1 122 ? -7.367 -21.797 -7.793 1 95.25 122 SER A CA 1
ATOM 886 C C . SER A 1 122 ? -8.711 -21.188 -8.172 1 95.25 122 SER A C 1
ATOM 888 O O . SER A 1 122 ? -9.367 -21.656 -9.109 1 95.25 122 SER A O 1
ATOM 890 N N . GLU A 1 123 ? -9.109 -20.234 -7.359 1 96 123 GLU A N 1
ATOM 891 C CA . GLU A 1 123 ? -10.336 -19.469 -7.586 1 96 123 GLU A CA 1
ATOM 892 C C . GLU A 1 123 ? -11.562 -20.375 -7.516 1 96 123 GLU A C 1
ATOM 894 O O . GLU A 1 123 ? -12.516 -20.203 -8.273 1 96 123 GLU A O 1
ATOM 899 N N . THR A 1 124 ? -11.508 -21.375 -6.727 1 97.25 124 THR A N 1
ATOM 900 C CA . THR A 1 124 ? -12.633 -22.297 -6.617 1 97.25 124 THR A CA 1
ATOM 901 C C . THR A 1 124 ? -13.789 -21.672 -5.855 1 97.25 124 THR A C 1
ATOM 903 O O . THR A 1 124 ? -14.953 -22.016 -6.07 1 97.25 124 THR A O 1
ATOM 906 N N . LEU A 1 125 ? -13.469 -20.734 -4.887 1 97.75 125 LEU A N 1
ATOM 907 C CA . LEU A 1 125 ? -14.516 -19.984 -4.219 1 97.75 125 LEU A CA 1
ATOM 908 C C . LEU A 1 125 ? -15.203 -19.031 -5.191 1 97.75 125 LEU A C 1
ATOM 910 O O . LEU A 1 125 ? -16.438 -18.953 -5.242 1 97.75 125 LEU A O 1
ATOM 914 N N . TYR A 1 126 ? -14.422 -18.391 -5.961 1 95.94 126 TYR A N 1
ATOM 915 C CA . TYR A 1 126 ? -14.93 -17.438 -6.926 1 95.94 126 TYR A CA 1
ATOM 916 C C . TYR A 1 126 ? -15.844 -18.109 -7.941 1 95.94 126 TYR A C 1
ATOM 918 O O . TYR A 1 126 ? -16.922 -17.594 -8.25 1 95.94 126 TYR A O 1
ATOM 926 N N . ARG A 1 127 ? -15.383 -19.266 -8.461 1 94.06 127 ARG A N 1
ATOM 927 C CA . ARG A 1 127 ? -16.141 -20 -9.469 1 94.06 127 ARG A CA 1
ATOM 928 C C . ARG A 1 127 ? -17.328 -20.734 -8.844 1 94.06 127 ARG A C 1
ATOM 930 O O . ARG A 1 127 ? -18.188 -21.234 -9.562 1 94.06 127 ARG A O 1
ATOM 937 N N . GLY A 1 128 ? -17.328 -20.844 -7.516 1 95.31 128 GLY A N 1
ATOM 938 C CA . GLY A 1 128 ? -18.422 -21.484 -6.82 1 95.31 128 GLY A CA 1
ATOM 939 C C . GLY A 1 128 ? -18.328 -23 -6.793 1 95.31 128 GLY A C 1
ATOM 940 O O . GLY A 1 128 ? -19.312 -23.688 -6.539 1 95.31 128 GLY A O 1
ATOM 941 N N . ASN A 1 129 ? -17.156 -23.547 -7.09 1 95.62 129 ASN A N 1
ATOM 942 C CA . ASN A 1 129 ? -16.969 -24.984 -7.074 1 95.62 129 ASN A CA 1
ATOM 943 C C . ASN A 1 129 ? -17.047 -25.547 -5.656 1 95.62 129 ASN A C 1
ATOM 945 O O . ASN A 1 129 ? -17.453 -26.703 -5.461 1 95.62 129 ASN A O 1
ATOM 949 N N . PHE A 1 130 ? -16.547 -24.766 -4.711 1 97.5 130 PHE A N 1
ATOM 950 C CA . PHE A 1 130 ? -16.531 -25.188 -3.316 1 97.5 130 PHE A CA 1
ATOM 951 C C . PHE A 1 130 ? -16.969 -24.047 -2.402 1 97.5 130 PHE A C 1
ATOM 953 O O . PHE A 1 130 ? -16.703 -22.875 -2.695 1 97.5 130 PHE A O 1
ATOM 960 N N . THR A 1 131 ? -17.625 -24.453 -1.352 1 97.75 131 THR A N 1
ATOM 961 C CA . THR A 1 131 ? -17.75 -23.531 -0.227 1 97.75 131 THR A CA 1
ATOM 962 C C . THR A 1 131 ? -16.438 -23.422 0.522 1 97.75 131 THR A C 1
ATOM 964 O O . THR A 1 131 ? -15.516 -24.203 0.306 1 97.75 131 THR A O 1
ATOM 967 N N . GLY A 1 132 ? -16.391 -22.438 1.361 1 98 132 GLY A N 1
ATOM 968 C CA . GLY A 1 132 ? -15.219 -22.297 2.207 1 98 132 GLY A CA 1
ATOM 969 C C . GLY A 1 132 ? -14.93 -23.547 3.039 1 98 132 GLY A C 1
ATOM 970 O O . GLY A 1 132 ? -13.781 -23.984 3.129 1 98 132 GLY A O 1
ATOM 971 N N . GLU A 1 133 ? -15.961 -24.078 3.594 1 98.25 133 GLU A N 1
ATOM 972 C CA . GLU A 1 133 ? -15.82 -25.266 4.445 1 98.25 133 GLU A CA 1
ATOM 973 C C . GLU A 1 133 ? -15.328 -26.469 3.643 1 98.25 133 GLU A C 1
ATOM 975 O O . GLU A 1 133 ? -14.469 -27.219 4.109 1 98.25 133 GLU A O 1
ATOM 980 N N . GLU A 1 134 ? -15.898 -26.609 2.434 1 98.12 134 GLU A N 1
ATOM 981 C CA . GLU A 1 134 ? -15.477 -27.719 1.572 1 98.12 134 GLU A CA 1
ATOM 982 C C . GLU A 1 134 ? -14 -27.578 1.199 1 98.12 134 GLU A C 1
ATOM 984 O O . GLU A 1 134 ? -13.258 -28.562 1.259 1 98.12 134 GLU A O 1
ATOM 989 N N . LEU A 1 135 ? -13.617 -26.422 0.856 1 98.38 135 LEU A N 1
ATOM 990 C CA . LEU A 1 135 ? -12.234 -26.188 0.477 1 98.38 135 LEU A CA 1
ATOM 991 C C . LEU A 1 135 ? -11.305 -26.375 1.669 1 98.38 135 LEU A C 1
ATOM 993 O O . LEU A 1 135 ? -10.219 -26.953 1.528 1 98.38 135 LEU A O 1
ATOM 997 N N . ALA A 1 136 ? -11.711 -25.922 2.859 1 98.5 136 ALA A N 1
ATOM 998 C CA . ALA A 1 136 ? -10.938 -26.141 4.074 1 98.5 136 ALA A CA 1
ATOM 999 C C . ALA A 1 136 ? -10.695 -27.625 4.32 1 98.5 136 ALA A C 1
ATOM 1001 O O . ALA A 1 136 ? -9.602 -28.031 4.719 1 98.5 136 ALA A O 1
ATOM 1002 N N . GLY A 1 137 ? -11.734 -28.406 4.109 1 98.38 137 GLY A N 1
ATOM 1003 C CA . GLY A 1 137 ? -11.586 -29.844 4.246 1 98.38 137 GLY A CA 1
ATOM 1004 C C . GLY A 1 137 ? -10.562 -30.438 3.305 1 98.38 137 GLY A C 1
ATOM 1005 O O . GLY A 1 137 ? -9.758 -31.281 3.705 1 98.38 137 GLY A O 1
ATOM 1006 N N . LYS A 1 138 ? -10.555 -29.984 2.104 1 98.38 138 LYS A N 1
ATOM 1007 C CA . LYS A 1 138 ? -9.594 -30.484 1.12 1 98.38 138 LYS A CA 1
ATOM 1008 C C . LYS A 1 138 ? -8.172 -30.047 1.474 1 98.38 138 LYS A C 1
ATOM 1010 O O . LYS A 1 138 ? -7.223 -30.828 1.327 1 98.38 138 LYS A O 1
ATOM 1015 N N . ILE A 1 139 ? -8.031 -28.844 1.95 1 98.56 139 ILE A N 1
ATOM 1016 C CA . ILE A 1 139 ? -6.73 -28.344 2.385 1 98.56 139 ILE A CA 1
ATOM 1017 C C . ILE A 1 139 ? -6.203 -29.203 3.533 1 98.56 139 ILE A C 1
ATOM 1019 O O . ILE A 1 139 ? -5.039 -29.594 3.533 1 98.56 139 ILE A O 1
ATOM 1023 N N . LYS A 1 140 ? -7.078 -29.484 4.457 1 98.12 140 LYS A N 1
ATOM 1024 C CA . LYS A 1 140 ? -6.695 -30.328 5.59 1 98.12 140 LYS A CA 1
ATOM 1025 C C . LYS A 1 140 ? -6.242 -31.703 5.121 1 98.12 140 LYS A C 1
ATOM 1027 O O . LYS A 1 140 ? -5.254 -32.25 5.625 1 98.12 140 LYS A O 1
ATOM 1032 N N . THR A 1 141 ? -6.957 -32.25 4.203 1 98.06 141 THR A N 1
ATOM 1033 C CA . THR A 1 141 ? -6.609 -33.562 3.652 1 98.06 141 THR A CA 1
ATOM 1034 C C . THR A 1 141 ? -5.199 -33.531 3.062 1 98.06 141 THR A C 1
ATOM 1036 O O . THR A 1 141 ? -4.402 -34.438 3.314 1 98.06 141 THR A O 1
ATOM 1039 N N . VAL A 1 142 ? -4.906 -32.531 2.318 1 98.5 142 VAL A N 1
ATOM 1040 C CA . VAL A 1 142 ? -3.6 -32.406 1.685 1 98.5 142 VAL A CA 1
ATOM 1041 C C . VAL A 1 142 ? -2.525 -32.219 2.752 1 98.5 142 VAL A C 1
ATOM 1043 O O . VAL A 1 142 ? -1.466 -32.844 2.699 1 98.5 142 VAL A O 1
ATOM 1046 N N . LYS A 1 143 ? -2.787 -31.391 3.723 1 97.5 143 LYS A N 1
ATOM 1047 C CA . LYS A 1 143 ? -1.846 -31.156 4.812 1 97.5 143 LYS A CA 1
ATOM 1048 C C . LYS A 1 143 ? -1.463 -32.438 5.512 1 97.5 143 LYS A C 1
ATOM 1050 O O . LYS A 1 143 ? -0.294 -32.656 5.84 1 97.5 143 LYS A O 1
ATOM 1055 N N . ASP A 1 144 ? -2.395 -33.312 5.699 1 96.81 144 ASP A N 1
ATOM 1056 C CA . ASP A 1 144 ? -2.195 -34.562 6.422 1 96.81 144 ASP A CA 1
ATOM 1057 C C . ASP A 1 144 ? -1.322 -35.531 5.621 1 96.81 144 ASP A C 1
ATOM 1059 O O . ASP A 1 144 ? -0.746 -36.469 6.184 1 96.81 144 ASP A O 1
ATOM 1063 N N . LYS A 1 145 ? -1.269 -35.312 4.348 1 96.75 145 LYS A N 1
ATOM 1064 C CA . LYS A 1 145 ? -0.574 -36.25 3.488 1 96.75 145 LYS A CA 1
ATOM 1065 C C . LYS A 1 145 ? 0.836 -35.781 3.16 1 96.75 145 LYS A C 1
ATOM 1067 O O . LYS A 1 145 ? 1.631 -36.531 2.574 1 96.75 145 LYS A O 1
ATOM 1072 N N . LEU A 1 146 ? 1.148 -34.562 3.469 1 96.75 146 LEU A N 1
ATOM 1073 C CA . LEU A 1 146 ? 2.441 -33.969 3.109 1 96.75 146 LEU A CA 1
ATOM 1074 C C . LEU A 1 146 ? 3.344 -33.875 4.332 1 96.75 146 LEU A C 1
ATOM 1076 O O . LEU A 1 146 ? 2.857 -33.812 5.465 1 96.75 146 LEU A O 1
ATOM 1080 N N . PRO A 1 147 ? 4.703 -33.969 4.062 1 92.31 147 PRO A N 1
ATOM 1081 C CA . PRO A 1 147 ? 5.625 -33.75 5.176 1 92.31 147 PRO A CA 1
ATOM 1082 C C . PRO A 1 147 ? 5.383 -32.406 5.867 1 92.31 147 PRO A C 1
ATOM 1084 O O . PRO A 1 147 ? 4.906 -31.453 5.234 1 92.31 147 PRO A O 1
ATOM 1087 N N . SER A 1 148 ? 5.953 -32.531 7.191 1 87.44 148 SER A N 1
ATOM 1088 C CA . SER A 1 148 ? 5.859 -31.281 7.965 1 87.44 148 SER A CA 1
ATOM 1089 C C . SER A 1 148 ? 6.766 -30.203 7.391 1 87.44 148 SER A C 1
ATOM 1091 O O . SER A 1 148 ? 7.848 -30.5 6.875 1 87.44 148 SER A O 1
ATOM 1093 N N . GLY A 1 149 ? 6.375 -29.109 7.156 1 88.19 149 GLY A N 1
ATOM 1094 C CA . GLY A 1 149 ? 7.211 -28.016 6.676 1 88.19 149 GLY A CA 1
ATOM 1095 C C . GLY A 1 149 ? 6.715 -27.406 5.371 1 88.19 149 GLY A C 1
ATOM 1096 O O . GLY A 1 149 ? 7.09 -26.297 5.016 1 88.19 149 GLY A O 1
ATOM 1097 N N . ILE A 1 150 ? 6.117 -28.297 4.57 1 96.31 150 ILE A N 1
ATOM 1098 C CA . ILE A 1 150 ? 5.551 -27.766 3.338 1 96.31 150 ILE A CA 1
ATOM 1099 C C . ILE A 1 150 ? 4.242 -27.047 3.641 1 96.31 150 ILE A C 1
ATOM 1101 O O . ILE A 1 150 ? 3.299 -27.641 4.164 1 96.31 150 ILE A O 1
ATOM 1105 N N . LYS A 1 151 ? 4.199 -25.766 3.33 1 98.25 151 LYS A N 1
ATOM 1106 C CA . LYS A 1 151 ? 2.992 -24.969 3.539 1 98.25 151 LYS A CA 1
ATOM 1107 C C . LYS A 1 151 ? 1.881 -25.406 2.582 1 98.25 151 LYS A C 1
ATOM 1109 O O . LYS A 1 151 ? 2.143 -25.703 1.418 1 98.25 151 LYS A O 1
ATOM 1114 N N . VAL A 1 152 ? 0.692 -25.453 3.1 1 98.75 152 VAL A N 1
ATOM 1115 C CA . VAL A 1 152 ? -0.461 -25.797 2.277 1 98.75 152 VAL A CA 1
ATOM 1116 C C . VAL A 1 152 ? -1.53 -24.719 2.4 1 98.75 152 VAL A C 1
ATOM 1118 O O . VAL A 1 152 ? -1.815 -24.234 3.5 1 98.75 152 VAL A O 1
ATOM 1121 N N . GLY A 1 153 ? -2.066 -24.312 1.315 1 98.62 153 GLY A N 1
ATOM 1122 C CA . GLY A 1 153 ? -3.129 -23.312 1.285 1 98.62 153 GLY A CA 1
ATOM 1123 C C . GLY A 1 153 ? -3.9 -23.312 -0.021 1 98.62 153 GLY A C 1
ATOM 1124 O O . GLY A 1 153 ? -4.234 -24.359 -0.559 1 98.62 153 GLY A O 1
ATOM 1125 N N . THR A 1 154 ? -4.336 -22.109 -0.444 1 98.75 154 THR A N 1
ATOM 1126 C CA . THR A 1 154 ? -5.129 -21.953 -1.659 1 98.75 154 THR A CA 1
ATOM 1127 C C . THR A 1 154 ? -4.914 -20.578 -2.271 1 98.75 154 THR A C 1
ATOM 1129 O O . THR A 1 154 ? -4.207 -19.75 -1.704 1 98.75 154 THR A O 1
ATOM 1132 N N . ALA A 1 155 ? -5.391 -20.406 -3.482 1 98.69 155 ALA A N 1
ATOM 1133 C CA . ALA A 1 155 ? -5.398 -19.125 -4.184 1 98.69 155 ALA A CA 1
ATOM 1134 C C . ALA A 1 155 ? -6.805 -18.766 -4.656 1 98.69 155 ALA A C 1
ATOM 1136 O O . ALA A 1 155 ? -7.52 -19.625 -5.199 1 98.69 155 ALA A O 1
ATOM 1137 N N . ASP A 1 156 ? -7.191 -17.562 -4.391 1 98.5 156 ASP A N 1
ATOM 1138 C CA . ASP A 1 156 ? -8.508 -17.125 -4.867 1 98.5 156 ASP A CA 1
ATOM 1139 C C . ASP A 1 156 ? -8.555 -15.617 -5.07 1 98.5 156 ASP A C 1
ATOM 1141 O O . ASP A 1 156 ? -7.594 -14.914 -4.75 1 98.5 156 ASP A O 1
ATOM 1145 N N . SER A 1 157 ? -9.656 -15.18 -5.707 1 98.31 157 SER A N 1
ATOM 1146 C CA . SER A 1 157 ? -9.867 -13.758 -5.941 1 98.31 157 SER A CA 1
ATOM 1147 C C . SER A 1 157 ? -9.945 -12.984 -4.629 1 98.31 157 SER A C 1
ATOM 1149 O O . SER A 1 157 ? -10.516 -13.469 -3.652 1 98.31 157 SER A O 1
ATOM 1151 N N . TRP A 1 158 ? -9.422 -11.773 -4.645 1 98.62 158 TRP A N 1
ATOM 1152 C CA . TRP A 1 158 ? -9.312 -10.938 -3.451 1 98.62 158 TRP A CA 1
ATOM 1153 C C . TRP A 1 158 ? -10.672 -10.773 -2.775 1 98.62 158 TRP A C 1
ATOM 1155 O O . TRP A 1 158 ? -10.773 -10.82 -1.548 1 98.62 158 TRP A O 1
ATOM 1165 N N . ASN A 1 159 ? -11.727 -10.617 -3.551 1 98.19 159 ASN A N 1
ATOM 1166 C CA . ASN A 1 159 ? -13.039 -10.289 -3 1 98.19 159 ASN A CA 1
ATOM 1167 C C . ASN A 1 159 ? -13.633 -11.461 -2.223 1 98.19 159 ASN A C 1
ATOM 1169 O O . ASN A 1 159 ? -14.469 -11.258 -1.341 1 98.19 159 ASN A O 1
ATOM 1173 N N . LYS A 1 160 ? -13.164 -12.672 -2.516 1 98.5 160 LYS A N 1
ATOM 1174 C CA . LYS A 1 160 ? -13.68 -13.836 -1.797 1 98.5 160 LYS A CA 1
ATOM 1175 C C . LYS A 1 160 ? -13.062 -13.938 -0.405 1 98.5 160 LYS A C 1
ATOM 1177 O O . LYS A 1 160 ? -13.617 -14.594 0.479 1 98.5 160 LYS A O 1
ATOM 1182 N N . PHE A 1 161 ? -11.945 -13.336 -0.225 1 98.31 161 PHE A N 1
ATOM 1183 C CA . PHE A 1 161 ? -11.391 -13.203 1.114 1 98.31 161 PHE A CA 1
ATOM 1184 C C . PHE A 1 161 ? -11.953 -11.977 1.82 1 98.31 161 PHE A C 1
ATOM 1186 O O . PHE A 1 161 ? -12.305 -12.039 3.002 1 98.31 161 PHE A O 1
ATOM 1193 N N . ALA A 1 162 ? -12.156 -10.914 1.111 1 97.5 162 ALA A N 1
ATOM 1194 C CA . ALA A 1 162 ? -12.617 -9.656 1.684 1 97.5 162 ALA A CA 1
ATOM 1195 C C . ALA A 1 162 ? -14.078 -9.75 2.123 1 97.5 162 ALA A C 1
ATOM 1197 O O . ALA A 1 162 ? -14.477 -9.125 3.105 1 97.5 162 ALA A O 1
ATOM 1198 N N . ASP A 1 163 ? -14.844 -10.586 1.407 1 97.31 163 ASP A N 1
ATOM 1199 C CA . ASP A 1 163 ? -16.281 -10.586 1.678 1 97.31 163 ASP A CA 1
ATOM 1200 C C . ASP A 1 163 ? -16.656 -11.711 2.631 1 97.31 163 ASP A C 1
ATOM 1202 O O . ASP A 1 163 ? -17.844 -11.938 2.895 1 97.31 163 ASP A O 1
ATOM 1206 N N . GLY A 1 164 ? -15.719 -12.477 3.027 1 97.5 164 GLY A N 1
ATOM 1207 C CA . GLY A 1 164 ? -15.953 -13.461 4.078 1 97.5 164 GLY A CA 1
ATOM 1208 C C . GLY A 1 164 ? -16.219 -14.852 3.545 1 97.5 164 GLY A C 1
ATOM 1209 O O . GLY A 1 164 ? -16.281 -15.812 4.312 1 97.5 164 GLY A O 1
ATOM 1210 N N . THR A 1 165 ? -16.266 -15 2.188 1 98.19 165 THR A N 1
ATOM 1211 C CA . THR A 1 165 ? -16.516 -16.312 1.58 1 98.19 165 THR A CA 1
ATOM 1212 C C . THR A 1 165 ? -15.43 -17.297 1.976 1 98.19 165 THR A C 1
ATOM 1214 O O . THR A 1 165 ? -15.711 -18.484 2.18 1 98.19 165 THR A O 1
ATOM 1217 N N . GLY A 1 166 ? -14.234 -16.797 2.139 1 98.38 166 GLY A N 1
ATOM 1218 C CA . GLY A 1 166 ? -13.094 -17.656 2.402 1 98.38 166 GLY A CA 1
ATOM 1219 C C . GLY A 1 166 ? -12.773 -17.781 3.879 1 98.38 166 GLY A C 1
ATOM 1220 O O . GLY A 1 166 ? -11.703 -18.281 4.246 1 98.38 166 GLY A O 1
ATOM 1221 N N . ASP A 1 167 ? -13.672 -17.375 4.773 1 98.56 167 ASP A N 1
ATOM 1222 C CA . ASP A 1 167 ? -13.367 -17.297 6.199 1 98.56 167 ASP A CA 1
ATOM 1223 C C . ASP A 1 167 ? -13.016 -18.672 6.758 1 98.56 167 ASP A C 1
ATOM 1225 O O . ASP A 1 167 ? -12.117 -18.812 7.59 1 98.56 167 ASP A O 1
ATOM 1229 N N . ALA A 1 168 ? -13.672 -19.672 6.27 1 98.25 168 ALA A N 1
ATOM 1230 C CA . ALA A 1 168 ? -13.523 -21.016 6.824 1 98.25 168 ALA A CA 1
ATOM 1231 C C . ALA A 1 168 ? -12.125 -21.562 6.562 1 98.25 168 ALA A C 1
ATOM 1233 O O . ALA A 1 168 ? -11.695 -22.531 7.215 1 98.25 168 ALA A O 1
ATOM 1234 N N . ILE A 1 169 ? -11.461 -20.969 5.629 1 98 169 ILE A N 1
ATOM 1235 C CA . ILE A 1 169 ? -10.141 -21.453 5.23 1 98 169 ILE A CA 1
ATOM 1236 C C . ILE A 1 169 ? -9.078 -20.875 6.16 1 98 169 ILE A C 1
ATOM 1238 O O . ILE A 1 169 ? -7.973 -21.422 6.262 1 98 169 ILE A O 1
ATOM 1242 N N . ILE A 1 170 ? -9.633 -19.75 6.797 1 96.56 170 ILE A N 1
ATOM 1243 C CA . ILE A 1 170 ? -8.695 -19 7.633 1 96.56 170 ILE A CA 1
ATOM 1244 C C . ILE A 1 170 ? -8.398 -19.797 8.906 1 96.56 170 ILE A C 1
ATOM 1246 O O . ILE A 1 170 ? -9.32 -20.219 9.602 1 96.56 170 ILE A O 1
ATOM 1250 N N . GLY A 1 171 ? -7.516 -20.375 9.305 1 94.5 171 GLY A N 1
ATOM 1251 C CA . GLY A 1 171 ? -7.109 -21.219 10.422 1 94.5 171 GLY A CA 1
ATOM 1252 C C . GLY A 1 171 ? -6.594 -22.562 9.992 1 94.5 171 GLY A C 1
ATOM 1253 O O . GLY A 1 171 ? -5.934 -23.266 10.766 1 94.5 171 GLY A O 1
ATOM 1254 N N . THR A 1 172 ? -6.984 -22.922 8.797 1 97.06 172 THR A N 1
ATOM 1255 C CA . THR A 1 172 ? -6.527 -24.203 8.266 1 97.06 172 THR A CA 1
ATOM 1256 C C . THR A 1 172 ? -5.348 -24.016 7.32 1 97.06 172 THR A C 1
ATOM 1258 O O . THR A 1 172 ? -4.375 -24.766 7.367 1 97.06 172 THR A O 1
ATOM 1261 N N . ALA A 1 173 ? -5.422 -23.016 6.527 1 98.5 173 ALA A N 1
ATOM 1262 C CA . ALA A 1 173 ? -4.395 -22.766 5.52 1 98.5 173 ALA A CA 1
ATOM 1263 C C . ALA A 1 173 ? -3.129 -22.203 6.152 1 98.5 173 ALA A C 1
ATOM 1265 O O . ALA A 1 173 ? -3.201 -21.359 7.055 1 98.5 173 ALA A O 1
ATOM 1266 N N . ASP A 1 174 ? -2.008 -22.672 5.703 1 98.5 174 ASP A N 1
ATOM 1267 C CA . ASP A 1 174 ? -0.723 -22.109 6.105 1 98.5 174 ASP A CA 1
ATOM 1268 C C . ASP A 1 174 ? -0.403 -20.844 5.301 1 98.5 174 ASP A C 1
ATOM 1270 O O . ASP A 1 174 ? 0.325 -19.969 5.77 1 98.5 174 ASP A O 1
ATOM 1274 N N . ILE A 1 175 ? -0.918 -20.797 4.117 1 98.69 175 ILE A N 1
ATOM 1275 C CA . ILE A 1 175 ? -0.643 -19.703 3.184 1 98.69 175 ILE A CA 1
ATOM 1276 C C . ILE A 1 175 ? -1.886 -19.422 2.344 1 98.69 175 ILE A C 1
ATOM 1278 O O . ILE A 1 175 ? -2.594 -20.344 1.937 1 98.69 175 ILE A O 1
ATOM 1282 N N . ILE A 1 176 ? -2.193 -18.188 2.146 1 98.81 176 ILE A N 1
ATOM 1283 C CA . ILE A 1 176 ? -3.279 -17.75 1.283 1 98.81 176 ILE A CA 1
ATOM 1284 C C . ILE A 1 176 ? -2.727 -16.828 0.188 1 98.81 176 ILE A C 1
ATOM 1286 O O . ILE A 1 176 ? -2.02 -15.867 0.476 1 98.81 176 ILE A O 1
ATOM 1290 N N . MET A 1 177 ? -2.973 -17.188 -1.004 1 98.81 177 MET A N 1
ATOM 1291 C CA . MET A 1 177 ? -2.576 -16.391 -2.154 1 98.81 177 MET A CA 1
ATOM 1292 C C . MET A 1 177 ? -3.766 -15.602 -2.705 1 98.81 177 MET A C 1
ATOM 1294 O O . MET A 1 177 ? -4.75 -16.203 -3.152 1 98.81 177 MET A O 1
ATOM 1298 N N . VAL A 1 178 ? -3.674 -14.297 -2.676 1 98.81 178 VAL A N 1
ATOM 1299 C CA . VAL A 1 178 ? -4.742 -13.375 -3.062 1 98.81 178 VAL A CA 1
ATOM 1300 C C . VAL A 1 178 ? -4.543 -12.93 -4.508 1 98.81 178 VAL A C 1
ATOM 1302 O O . VAL A 1 178 ? -3.57 -12.242 -4.82 1 98.81 178 VAL A O 1
ATOM 1305 N N . ASN A 1 179 ? -5.465 -13.391 -5.379 1 98.75 179 ASN A N 1
ATOM 1306 C CA . ASN A 1 179 ? -5.457 -12.914 -6.758 1 98.75 179 ASN A CA 1
ATOM 1307 C C . ASN A 1 179 ? -6.121 -11.547 -6.883 1 98.75 179 ASN A C 1
ATOM 1309 O O . ASN A 1 179 ? -7.25 -11.359 -6.434 1 98.75 179 ASN A O 1
ATOM 1313 N N . ALA A 1 180 ? -5.395 -10.641 -7.434 1 98.5 180 ALA A N 1
ATOM 1314 C CA . ALA A 1 180 ? -5.902 -9.281 -7.602 1 98.5 180 ALA A CA 1
ATOM 1315 C C . ALA A 1 180 ? -5.52 -8.719 -8.969 1 98.5 180 ALA A C 1
ATOM 1317 O O . ALA A 1 180 ? -4.348 -8.422 -9.219 1 98.5 180 ALA A O 1
ATOM 1318 N N . PHE A 1 181 ? -6.531 -8.555 -9.875 1 97.56 181 PHE A N 1
ATOM 1319 C CA . PHE A 1 181 ? -6.336 -8.039 -11.227 1 97.56 181 PHE A CA 1
ATOM 1320 C C . PHE A 1 181 ? -7.094 -6.734 -11.422 1 97.56 181 PHE A C 1
ATOM 1322 O O . PHE A 1 181 ? -8.289 -6.742 -11.727 1 97.56 181 PHE A O 1
ATOM 1329 N N . ALA A 1 182 ? -6.32 -5.656 -11.352 1 97.75 182 ALA A N 1
ATOM 1330 C CA . ALA A 1 182 ? -6.941 -4.367 -11.664 1 97.75 182 ALA A CA 1
ATOM 1331 C C . ALA A 1 182 ? -7.496 -4.359 -13.086 1 97.75 182 ALA A C 1
ATOM 1333 O O . ALA A 1 182 ? -8.523 -3.727 -13.352 1 97.75 182 ALA A O 1
ATOM 1334 N N . PHE A 1 183 ? -6.875 -5.102 -14.039 1 96.56 183 PHE A N 1
ATOM 1335 C CA . PHE A 1 183 ? -7.293 -5.18 -15.438 1 96.56 183 PHE A CA 1
ATOM 1336 C C . PHE A 1 183 ? -8.703 -5.742 -15.547 1 96.56 183 PHE A C 1
ATOM 1338 O O . PHE A 1 183 ? -9.57 -5.145 -16.188 1 96.56 183 PHE A O 1
ATOM 1345 N N . TRP A 1 184 ? -8.984 -6.762 -14.812 1 93.94 184 TRP A N 1
ATOM 1346 C CA . TRP A 1 184 ? -10.266 -7.441 -14.906 1 93.94 184 TRP A CA 1
ATOM 1347 C C . TRP A 1 184 ? -11.344 -6.684 -14.133 1 93.94 184 TRP A C 1
ATOM 1349 O O . TRP A 1 184 ? -12.523 -7.039 -14.188 1 93.94 184 TRP A O 1
ATOM 1359 N N . GLN A 1 185 ? -10.938 -5.699 -13.438 1 94.81 185 GLN A N 1
ATOM 1360 C CA . GLN A 1 185 ? -11.891 -4.832 -12.766 1 94.81 185 GLN A CA 1
ATOM 1361 C C . GLN A 1 185 ? -12.156 -3.562 -13.57 1 94.81 185 GLN A C 1
ATOM 1363 O O . GLN A 1 185 ? -12.859 -2.66 -13.109 1 94.81 185 GLN A O 1
ATOM 1368 N N . GLY A 1 186 ? -11.484 -3.494 -14.711 1 95 186 GLY A N 1
ATOM 1369 C CA . GLY A 1 186 ? -11.734 -2.398 -15.641 1 95 186 GLY A CA 1
ATOM 1370 C C . GLY A 1 186 ? -11.031 -1.114 -15.242 1 95 186 GLY A C 1
ATOM 1371 O O . GLY A 1 186 ? -11.469 -0.022 -15.617 1 95 186 GLY A O 1
ATOM 1372 N N . ALA A 1 187 ? -9.969 -1.203 -14.508 1 95.75 187 ALA A N 1
ATOM 1373 C CA . ALA A 1 187 ? -9.281 -0.004 -14.031 1 95.75 187 ALA A CA 1
ATOM 1374 C C . ALA A 1 187 ? -8.477 0.643 -15.156 1 95.75 187 ALA A C 1
ATOM 1376 O O . ALA A 1 187 ? -7.758 -0.043 -15.891 1 95.75 187 ALA A O 1
ATOM 1377 N N . SER A 1 188 ? -8.602 1.988 -15.312 1 95.38 188 SER A N 1
ATOM 1378 C CA . SER A 1 188 ? -7.723 2.715 -16.219 1 95.38 188 SER A CA 1
ATOM 1379 C C . SER A 1 188 ? -6.27 2.639 -15.766 1 95.38 188 SER A C 1
ATOM 1381 O O . SER A 1 188 ? -5.992 2.232 -14.633 1 95.38 188 SER A O 1
ATOM 1383 N N . ARG A 1 189 ? -5.402 2.982 -16.641 1 94.44 189 ARG A N 1
ATOM 1384 C CA . ARG A 1 189 ? -3.982 3.037 -16.312 1 94.44 189 ARG A CA 1
ATOM 1385 C C . ARG A 1 189 ? -3.74 3.859 -15.055 1 94.44 189 ARG A C 1
ATOM 1387 O O . ARG A 1 189 ? -3 3.436 -14.164 1 94.44 189 ARG A O 1
ATOM 1394 N N . GLU A 1 190 ? -4.426 4.98 -14.969 1 91.44 190 GLU A N 1
ATOM 1395 C CA . GLU A 1 190 ? -4.199 5.941 -13.898 1 91.44 190 GLU A CA 1
ATOM 1396 C C . GLU A 1 190 ? -4.754 5.43 -12.57 1 91.44 190 GLU A C 1
ATOM 1398 O O . GLU A 1 190 ? -4.305 5.844 -11.5 1 91.44 190 GLU A O 1
ATOM 1403 N N . ASN A 1 191 ? -5.66 4.457 -12.656 1 94.81 191 ASN A N 1
ATOM 1404 C CA . ASN A 1 191 ? -6.332 3.998 -11.445 1 94.81 191 ASN A CA 1
ATOM 1405 C C . ASN A 1 191 ? -5.91 2.578 -11.07 1 94.81 191 ASN A C 1
ATOM 1407 O O . ASN A 1 191 ? -6.301 2.062 -10.023 1 94.81 191 ASN A O 1
ATOM 1411 N N . ALA A 1 192 ? -5.117 1.956 -11.883 1 96.88 192 ALA A N 1
ATOM 1412 C CA . ALA A 1 192 ? -4.812 0.533 -11.758 1 96.88 192 ALA A CA 1
ATOM 1413 C C . ALA A 1 192 ? -4.07 0.241 -10.453 1 96.88 192 ALA A C 1
ATOM 1415 O O . ALA A 1 192 ? -4.375 -0.733 -9.766 1 96.88 192 ALA A O 1
ATOM 1416 N N . THR A 1 193 ? -3.127 1.08 -10.133 1 96 193 THR A N 1
ATOM 1417 C CA . THR A 1 193 ? -2.344 0.869 -8.914 1 96 193 THR A CA 1
ATOM 1418 C C . THR A 1 193 ? -3.234 0.943 -7.68 1 96 193 THR A C 1
ATOM 1420 O O . THR A 1 193 ? -3.156 0.084 -6.801 1 96 193 THR A O 1
ATOM 1423 N N . HIS A 1 194 ? -4.102 1.898 -7.641 1 95.12 194 HIS A N 1
ATOM 1424 C CA . HIS A 1 194 ? -5.027 2.059 -6.523 1 95.12 194 HIS A CA 1
ATOM 1425 C C . HIS A 1 194 ? -5.914 0.829 -6.363 1 95.12 194 HIS A C 1
ATOM 1427 O O . HIS A 1 194 ? -6.008 0.264 -5.273 1 95.12 194 HIS A O 1
ATOM 1433 N N . VAL A 1 195 ? -6.504 0.44 -7.484 1 96.81 195 VAL A N 1
ATOM 1434 C CA . VAL A 1 195 ? -7.418 -0.696 -7.445 1 96.81 195 VAL A CA 1
ATOM 1435 C C . VAL A 1 195 ? -6.684 -1.935 -6.938 1 96.81 195 VAL A C 1
ATOM 1437 O O . VAL A 1 195 ? -7.164 -2.621 -6.031 1 96.81 195 VAL A O 1
ATOM 1440 N N . TYR A 1 196 ? -5.531 -2.141 -7.438 1 98 196 TYR A N 1
ATOM 1441 C CA . TYR A 1 196 ? -4.73 -3.32 -7.121 1 98 196 TYR A CA 1
ATOM 1442 C C . TYR A 1 196 ? -4.324 -3.324 -5.652 1 98 196 TYR A C 1
ATOM 1444 O O . TYR A 1 196 ? -4.566 -4.301 -4.938 1 98 196 TYR A O 1
ATOM 1452 N N . LEU A 1 197 ? -3.742 -2.232 -5.148 1 97.25 197 LEU A N 1
ATOM 1453 C CA . LEU A 1 197 ? -3.277 -2.166 -3.768 1 97.25 197 LEU A CA 1
ATOM 1454 C C . LEU A 1 197 ? -4.453 -2.18 -2.797 1 97.25 197 LEU A C 1
ATOM 1456 O O . LEU A 1 197 ? -4.359 -2.758 -1.711 1 97.25 197 LEU A O 1
ATOM 1460 N N . ASP A 1 198 ? -5.551 -1.546 -3.176 1 96.06 198 ASP A N 1
ATOM 1461 C CA . ASP A 1 198 ? -6.738 -1.544 -2.326 1 96.06 198 ASP A CA 1
ATOM 1462 C C . ASP A 1 198 ? -7.328 -2.947 -2.203 1 96.06 198 ASP A C 1
ATOM 1464 O O . ASP A 1 198 ? -7.816 -3.328 -1.138 1 96.06 198 ASP A O 1
ATOM 1468 N N . ASP A 1 199 ? -7.328 -3.719 -3.346 1 97.88 199 ASP A N 1
ATOM 1469 C CA . ASP A 1 199 ? -7.766 -5.109 -3.295 1 97.88 199 ASP A CA 1
ATOM 1470 C C . ASP A 1 199 ? -6.961 -5.902 -2.271 1 97.88 199 ASP A C 1
ATOM 1472 O O . ASP A 1 199 ? -7.527 -6.598 -1.427 1 97.88 199 ASP A O 1
ATOM 1476 N N . MET A 1 200 ? -5.641 -5.758 -2.332 1 98.19 200 MET A N 1
ATOM 1477 C CA . MET A 1 200 ? -4.754 -6.473 -1.419 1 98.19 200 MET A CA 1
ATOM 1478 C C . MET A 1 200 ? -4.977 -6.02 0.021 1 98.19 200 MET A C 1
ATOM 1480 O O . MET A 1 200 ? -4.984 -6.844 0.938 1 98.19 200 MET A O 1
ATOM 1484 N N . TYR A 1 201 ? -5.188 -4.734 0.21 1 96.88 201 TYR A N 1
ATOM 1485 C CA . TYR A 1 201 ? -5.473 -4.18 1.528 1 96.88 201 TYR A CA 1
ATOM 1486 C C . TYR A 1 201 ? -6.734 -4.801 2.119 1 96.88 201 TYR A C 1
ATOM 1488 O O . TYR A 1 201 ? -6.707 -5.324 3.236 1 96.88 201 TYR A O 1
ATOM 1496 N N . GLN A 1 202 ? -7.812 -4.828 1.358 1 96.75 202 GLN A N 1
ATOM 1497 C CA . GLN A 1 202 ? -9.102 -5.305 1.854 1 96.75 202 GLN A CA 1
ATOM 1498 C C . GLN A 1 202 ? -9.039 -6.785 2.207 1 96.75 202 GLN A C 1
ATOM 1500 O O . GLN A 1 202 ? -9.508 -7.195 3.273 1 96.75 202 GLN A O 1
ATOM 1505 N N . ALA A 1 203 ? -8.453 -7.527 1.329 1 98.38 203 ALA A N 1
ATOM 1506 C CA . ALA A 1 203 ? -8.359 -8.969 1.564 1 98.38 203 ALA A CA 1
ATOM 1507 C C . ALA A 1 203 ? -7.488 -9.266 2.783 1 98.38 203 ALA A C 1
ATOM 1509 O O . ALA A 1 203 ? -7.887 -10.023 3.666 1 98.38 203 ALA A O 1
ATOM 1510 N N . THR A 1 204 ? -6.305 -8.617 2.887 1 98.06 204 THR A N 1
ATOM 1511 C CA . THR A 1 204 ? -5.359 -8.875 3.967 1 98.06 204 THR A CA 1
ATOM 1512 C C . THR A 1 204 ? -5.938 -8.438 5.309 1 98.06 204 THR A C 1
ATOM 1514 O O . THR A 1 204 ? -5.863 -9.172 6.293 1 98.06 204 THR A O 1
ATOM 1517 N N . ALA A 1 205 ? -6.57 -7.262 5.332 1 96.62 205 ALA A N 1
ATOM 1518 C CA . ALA A 1 205 ? -7.156 -6.746 6.57 1 96.62 205 ALA A CA 1
ATOM 1519 C C . ALA A 1 205 ? -8.234 -7.688 7.098 1 96.62 205 ALA A C 1
ATOM 1521 O O . ALA A 1 205 ? -8.305 -7.953 8.305 1 96.62 205 ALA A O 1
ATOM 1522 N N . HIS A 1 206 ? -9.039 -8.227 6.172 1 97.56 206 HIS A N 1
ATOM 1523 C CA . HIS A 1 206 ? -10.102 -9.133 6.59 1 97.56 206 HIS A CA 1
ATOM 1524 C C . HIS A 1 206 ? -9.523 -10.453 7.098 1 97.56 206 HIS A C 1
ATOM 1526 O O . HIS A 1 206 ? -9.953 -10.961 8.141 1 97.56 206 HIS A O 1
ATOM 1532 N N . ILE A 1 207 ? -8.562 -11.008 6.41 1 98.31 207 ILE A N 1
ATOM 1533 C CA . ILE A 1 207 ? -7.941 -12.258 6.812 1 98.31 207 ILE A CA 1
ATOM 1534 C C . ILE A 1 207 ? -7.34 -12.117 8.203 1 98.31 207 ILE A C 1
ATOM 1536 O O . ILE A 1 207 ? -7.551 -12.969 9.07 1 98.31 207 ILE A O 1
ATOM 1540 N N . GLU A 1 208 ? -6.582 -11.016 8.406 1 96.69 208 GLU A N 1
ATOM 1541 C CA . GLU A 1 208 ? -5.957 -10.781 9.711 1 96.69 208 GLU A CA 1
ATOM 1542 C C . GLU A 1 208 ? -7.004 -10.625 10.805 1 96.69 208 GLU A C 1
ATOM 1544 O O . GLU A 1 208 ? -6.828 -11.117 11.922 1 96.69 208 GLU A O 1
ATOM 1549 N N . LYS A 1 209 ? -8.07 -9.945 10.477 1 94.94 209 LYS A N 1
ATOM 1550 C CA . LYS A 1 209 ? -9.156 -9.773 11.438 1 94.94 209 LYS A CA 1
ATOM 1551 C C . LYS A 1 209 ? -9.75 -11.125 11.844 1 94.94 209 LYS A C 1
ATOM 1553 O O . LYS A 1 209 ? -9.891 -11.414 13.031 1 94.94 209 LYS A O 1
ATOM 1558 N N . VAL A 1 210 ? -10.078 -11.953 10.844 1 97 210 VAL A N 1
ATOM 1559 C CA . VAL A 1 210 ? -10.711 -13.242 11.094 1 97 210 VAL A CA 1
ATOM 1560 C C . VAL A 1 210 ? -9.742 -14.148 11.852 1 97 210 VAL A C 1
ATOM 1562 O O . VAL A 1 210 ? -10.156 -14.906 12.734 1 97 210 VAL A O 1
ATOM 1565 N N . ALA A 1 211 ? -8.445 -14.016 11.57 1 97.69 211 ALA A N 1
ATOM 1566 C CA . ALA A 1 211 ? -7.426 -14.836 12.219 1 97.69 211 ALA A CA 1
ATOM 1567 C C . ALA A 1 211 ? -7.199 -14.398 13.664 1 97.69 211 ALA A C 1
ATOM 1569 O O . ALA A 1 211 ? -6.59 -15.133 14.445 1 97.69 211 ALA A O 1
ATOM 1570 N N . GLY A 1 212 ? -7.676 -13.258 14.016 1 94.12 212 GLY A N 1
ATOM 1571 C CA . GLY A 1 212 ? -7.465 -12.727 15.352 1 94.12 212 GLY A CA 1
ATOM 1572 C C . GLY A 1 212 ? -6.223 -11.859 15.469 1 94.12 212 GLY A C 1
ATOM 1573 O O . GLY A 1 212 ? -5.684 -11.68 16.562 1 94.12 212 GLY A O 1
ATOM 1574 N N . GLY A 1 213 ? -5.723 -11.445 14.344 1 93.06 213 GLY A N 1
ATOM 1575 C CA . GLY A 1 213 ? -4.551 -10.578 14.312 1 93.06 213 GLY A CA 1
ATOM 1576 C C . GLY A 1 213 ? -3.523 -11 13.281 1 93.06 213 GLY A C 1
ATOM 1577 O O . GLY A 1 213 ? -3.572 -12.125 12.773 1 93.06 213 GLY A O 1
ATOM 1578 N N . ARG A 1 214 ? -2.602 -10.109 13.023 1 91.81 214 ARG A N 1
ATOM 1579 C CA . ARG A 1 214 ? -1.573 -10.312 12.008 1 91.81 214 ARG A CA 1
ATOM 1580 C C . ARG A 1 214 ? -0.684 -11.5 12.359 1 91.81 214 ARG A C 1
ATOM 1582 O O . ARG A 1 214 ? -0.329 -12.297 11.492 1 91.81 214 ARG A O 1
ATOM 1589 N N . SER A 1 215 ? -0.375 -11.656 13.656 1 93.12 215 SER A N 1
ATOM 1590 C CA . SER A 1 215 ? 0.563 -12.688 14.086 1 93.12 215 SER A CA 1
ATOM 1591 C C . SER A 1 215 ? -0.066 -14.078 14.016 1 93.12 215 SER A C 1
ATOM 1593 O O . SER A 1 215 ? 0.639 -15.086 14.062 1 93.12 215 SER A O 1
ATOM 1595 N N . LYS A 1 216 ? -1.34 -14.094 13.859 1 96.06 216 LYS A N 1
ATOM 1596 C CA . LYS A 1 216 ? -2.057 -15.359 13.844 1 96.06 216 LYS A CA 1
ATOM 1597 C C . LYS A 1 216 ? -2.561 -15.688 12.438 1 96.06 216 LYS A C 1
ATOM 1599 O O . LYS A 1 216 ? -3.158 -16.75 12.219 1 96.06 216 LYS A O 1
ATOM 1604 N N . ALA A 1 217 ? -2.367 -14.797 11.539 1 97.44 217 ALA A N 1
ATOM 1605 C CA . ALA A 1 217 ? -2.852 -14.969 10.172 1 97.44 217 ALA A CA 1
ATOM 1606 C C . ALA A 1 217 ? -1.957 -15.922 9.391 1 97.44 217 ALA A C 1
ATOM 1608 O O . ALA A 1 217 ? -0.773 -16.078 9.703 1 97.44 217 ALA A O 1
ATOM 1609 N N . PRO A 1 218 ? -2.529 -16.641 8.422 1 98.44 218 PRO A N 1
ATOM 1610 C CA . PRO A 1 218 ? -1.662 -17.359 7.48 1 98.44 218 PRO A CA 1
ATOM 1611 C C . PRO A 1 218 ? -0.747 -16.422 6.695 1 98.44 218 PRO A C 1
ATOM 1613 O O . PRO A 1 218 ? -0.959 -15.211 6.691 1 98.44 218 PRO A O 1
ATOM 1616 N N . GLU A 1 219 ? 0.331 -17.016 6.188 1 98.19 219 GLU A N 1
ATOM 1617 C CA . GLU A 1 219 ? 1.131 -16.234 5.25 1 98.19 219 GLU A CA 1
ATOM 1618 C C . GLU A 1 219 ? 0.288 -15.758 4.07 1 98.19 219 GLU A C 1
ATOM 1620 O O . GLU A 1 219 ? -0.51 -16.516 3.521 1 98.19 219 GLU A O 1
ATOM 1625 N N . ILE A 1 220 ? 0.396 -14.469 3.73 1 98.56 220 ILE A N 1
ATOM 1626 C CA . ILE A 1 220 ? -0.419 -13.906 2.66 1 98.56 220 ILE A CA 1
ATOM 1627 C C . ILE A 1 220 ? 0.48 -13.453 1.513 1 98.56 220 ILE A C 1
ATOM 1629 O O . ILE A 1 220 ? 1.448 -12.719 1.729 1 98.56 220 ILE A O 1
ATOM 1633 N N . TRP A 1 221 ? 0.263 -13.945 0.267 1 98.75 221 TRP A N 1
ATOM 1634 C CA . TRP A 1 221 ? 0.917 -13.523 -0.968 1 98.75 221 TRP A CA 1
ATOM 1635 C C . TRP A 1 221 ? -0.1 -12.977 -1.963 1 98.75 221 TRP A C 1
ATOM 1637 O O . TRP A 1 221 ? -1.279 -13.336 -1.917 1 98.75 221 TRP A O 1
ATOM 1647 N N . ASN A 1 222 ? 0.347 -12.039 -2.809 1 98.81 222 ASN A N 1
ATOM 1648 C CA . ASN A 1 222 ? -0.385 -11.914 -4.066 1 98.81 222 ASN A CA 1
ATOM 1649 C C . ASN A 1 222 ? -0.183 -13.133 -4.957 1 98.81 222 ASN A C 1
ATOM 1651 O O . ASN A 1 222 ? 0.941 -13.43 -5.363 1 98.81 222 ASN A O 1
ATOM 1655 N N . GLY A 1 223 ? -1.28 -13.805 -5.223 1 98.75 223 GLY A N 1
ATOM 1656 C CA . GLY A 1 223 ? -1.171 -15.047 -5.973 1 98.75 223 GLY A CA 1
ATOM 1657 C C . GLY A 1 223 ? -1.067 -14.828 -7.473 1 98.75 223 GLY A C 1
ATOM 1658 O O . GLY A 1 223 ? -0.451 -15.633 -8.18 1 98.75 223 GLY A O 1
ATOM 1659 N N . GLU A 1 224 ? -1.849 -13.852 -7.902 1 98.25 224 GLU A N 1
ATOM 1660 C CA . GLU A 1 224 ? -1.834 -13.477 -9.312 1 98.25 224 GLU A CA 1
ATOM 1661 C C . GLU A 1 224 ? -2.145 -11.992 -9.492 1 98.25 224 GLU A C 1
ATOM 1663 O O . GLU A 1 224 ? -3.029 -11.453 -8.82 1 98.25 224 GLU A O 1
ATOM 1668 N N . THR A 1 225 ? -1.414 -11.43 -10.336 1 98.56 225 THR A N 1
ATOM 1669 C CA . THR A 1 225 ? -1.749 -10.148 -10.961 1 98.56 225 THR A CA 1
ATOM 1670 C C . THR A 1 225 ? -1.084 -10.031 -12.328 1 98.56 225 THR A C 1
ATOM 1672 O O . THR A 1 225 ? -0.312 -10.906 -12.727 1 98.56 225 THR A O 1
ATOM 1675 N N . GLY A 1 226 ? -1.484 -9.031 -13.141 1 98.06 226 GLY A N 1
ATOM 1676 C CA . GLY A 1 226 ? -0.896 -8.883 -14.461 1 98.06 226 GLY A CA 1
ATOM 1677 C C . GLY A 1 226 ? -1.694 -7.969 -15.375 1 98.06 226 GLY A C 1
ATOM 1678 O O . GLY A 1 226 ? -2.695 -7.387 -14.953 1 98.06 226 GLY A O 1
ATOM 1679 N N . TRP A 1 227 ? -1.172 -7.879 -16.562 1 97.94 227 TRP A N 1
ATOM 1680 C CA . TRP A 1 227 ? -1.744 -7.027 -17.594 1 97.94 227 TRP A CA 1
ATOM 1681 C C . TRP A 1 227 ? -1.404 -7.559 -18.984 1 97.94 227 TRP A C 1
ATOM 1683 O O . TRP A 1 227 ? -0.256 -7.918 -19.25 1 97.94 227 TRP A O 1
ATOM 1693 N N . PRO A 1 228 ? -2.396 -7.688 -19.875 1 96.69 228 PRO A N 1
ATOM 1694 C CA . PRO A 1 228 ? -2.07 -8.188 -21.203 1 96.69 228 PRO A CA 1
ATOM 1695 C C . PRO A 1 228 ? -1.22 -7.211 -22.016 1 96.69 228 PRO A C 1
ATOM 1697 O O . PRO A 1 228 ? -1.419 -5.996 -21.922 1 96.69 228 PRO A O 1
ATOM 1700 N N . THR A 1 229 ? -0.315 -7.715 -22.844 1 97.5 229 THR A N 1
ATOM 1701 C CA . THR A 1 229 ? 0.607 -6.875 -23.594 1 97.5 229 THR A CA 1
ATOM 1702 C C . THR A 1 229 ? 0.107 -6.668 -25.031 1 97.5 229 THR A C 1
ATOM 1704 O O . THR A 1 229 ? 0.649 -5.844 -25.766 1 97.5 229 THR A O 1
ATOM 1707 N N . ALA A 1 230 ? -0.908 -7.434 -25.422 1 94 230 ALA A N 1
ATOM 1708 C CA . ALA A 1 230 ? -1.436 -7.305 -26.781 1 94 230 ALA A CA 1
ATOM 1709 C C . ALA A 1 230 ? -2.406 -6.133 -26.891 1 94 230 ALA A C 1
ATOM 1711 O O . ALA A 1 230 ? -3.246 -5.934 -26 1 94 230 ALA A O 1
ATOM 1712 N N . VAL A 1 231 ? -2.25 -5.391 -27.922 1 93.19 231 VAL A N 1
ATOM 1713 C CA . VAL A 1 231 ? -3.205 -4.324 -28.219 1 93.19 231 VAL A CA 1
ATOM 1714 C C . VAL A 1 231 ? -4.555 -4.934 -28.609 1 93.19 231 VAL A C 1
ATOM 1716 O O . VAL A 1 231 ? -4.609 -6.02 -29.188 1 93.19 231 VAL A O 1
ATOM 1719 N N . GLY A 1 232 ? -5.613 -4.25 -28.266 1 89.5 232 GLY A N 1
ATOM 1720 C CA . GLY A 1 232 ? -6.941 -4.703 -28.656 1 89.5 232 GLY A CA 1
ATOM 1721 C C . GLY A 1 232 ? -7.551 -5.672 -27.656 1 89.5 232 GLY A C 1
ATOM 1722 O O . GLY A 1 232 ? -8.586 -6.281 -27.938 1 89.5 232 GLY A O 1
ATOM 1723 N N . THR A 1 233 ? -6.957 -5.848 -26.453 1 89.38 233 THR A N 1
ATOM 1724 C CA . THR A 1 233 ? -7.449 -6.742 -25.422 1 89.38 233 THR A CA 1
ATOM 1725 C C . THR A 1 233 ? -8.07 -5.945 -24.266 1 89.38 233 THR A C 1
ATOM 1727 O O . THR A 1 233 ? -7.926 -6.316 -23.109 1 89.38 233 THR A O 1
ATOM 1730 N N . ASP A 1 234 ? -8.727 -4.906 -24.578 1 90.69 234 ASP A N 1
ATOM 1731 C CA . ASP A 1 234 ? -9.242 -3.951 -23.594 1 90.69 234 ASP A CA 1
ATOM 1732 C C . ASP A 1 234 ? -10.359 -4.57 -22.766 1 90.69 234 ASP A C 1
ATOM 1734 O O . ASP A 1 234 ? -11.039 -5.5 -23.219 1 90.69 234 ASP A O 1
ATOM 1738 N N . TYR A 1 235 ? -10.508 -4.215 -21.578 1 91.38 235 TYR A N 1
ATOM 1739 C CA . TYR A 1 235 ? -11.602 -4.516 -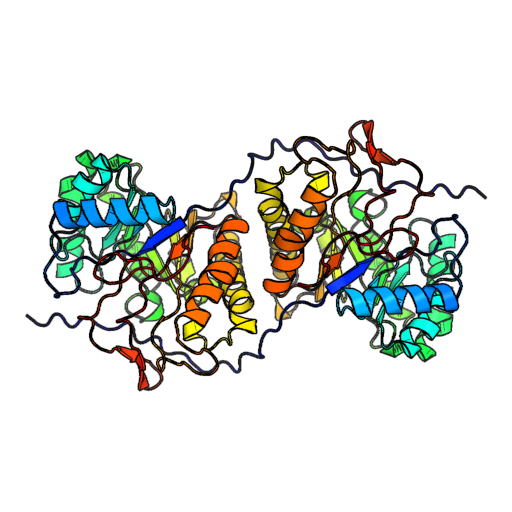20.672 1 91.38 235 TYR A CA 1
ATOM 1740 C C . TYR A 1 235 ? -12.094 -3.254 -19.969 1 91.38 235 TYR A C 1
ATOM 1742 O O . TYR A 1 235 ? -11.461 -2.771 -19.031 1 91.38 235 TYR A O 1
ATOM 1750 N N . ASP A 1 236 ? -13.188 -2.709 -20.391 1 92.31 236 ASP A N 1
ATOM 1751 C CA . ASP A 1 236 ? -13.688 -1.414 -19.938 1 92.31 236 ASP A CA 1
ATOM 1752 C C . ASP A 1 236 ? -12.617 -0.335 -20.078 1 92.31 236 ASP A C 1
ATOM 1754 O O . ASP A 1 236 ? -12.078 -0.123 -21.156 1 92.31 236 ASP A O 1
ATOM 1758 N N . ALA A 1 237 ? -12.305 0.339 -18.969 1 94.44 237 ALA A N 1
ATOM 1759 C CA . ALA A 1 237 ? -11.32 1.414 -19.062 1 94.44 237 ALA A CA 1
ATOM 1760 C C . ALA A 1 237 ? -9.898 0.857 -19.062 1 94.44 237 ALA A C 1
ATOM 1762 O O . ALA A 1 237 ? -8.938 1.594 -19.297 1 94.44 237 ALA A O 1
ATOM 1763 N N . ALA A 1 238 ? -9.742 -0.408 -18.828 1 95.25 238 ALA A N 1
ATOM 1764 C CA . ALA A 1 238 ? -8.43 -1.05 -18.875 1 95.25 238 ALA A CA 1
ATOM 1765 C C . ALA A 1 238 ? -8.023 -1.365 -20.312 1 95.25 238 ALA A C 1
ATOM 1767 O O . ALA A 1 238 ? -8.648 -2.203 -20.969 1 95.25 238 ALA A O 1
ATOM 1768 N N . LYS A 1 239 ? -6.973 -0.696 -20.781 1 96.62 239 LYS A N 1
ATOM 1769 C CA . LYS A 1 239 ? -6.492 -0.908 -22.141 1 96.62 239 LYS A CA 1
ATOM 1770 C C . LYS A 1 239 ? -5.285 -1.837 -22.156 1 96.62 239 LYS A C 1
ATOM 1772 O O . LYS A 1 239 ? -4.344 -1.658 -21.375 1 96.62 239 LYS A O 1
ATOM 1777 N N . GLY A 1 240 ? -5.348 -2.85 -23.016 1 95.75 240 GLY A N 1
ATOM 1778 C CA . GLY A 1 240 ? -4.18 -3.697 -23.188 1 95.75 240 GLY A CA 1
ATOM 1779 C C . GLY A 1 240 ? -3.029 -2.99 -23.891 1 95.75 240 GLY A C 1
ATOM 1780 O O . GLY A 1 240 ? -3.111 -1.795 -24.172 1 95.75 240 GLY A O 1
ATOM 1781 N N . GLY A 1 241 ? -1.915 -3.734 -24.078 1 97.25 241 GLY A N 1
ATOM 1782 C CA . GLY A 1 241 ? -0.768 -3.164 -24.766 1 97.25 241 GLY A CA 1
ATOM 1783 C C . GLY A 1 241 ? 0.49 -3.152 -23.922 1 97.25 241 GLY A C 1
ATOM 1784 O O . GLY A 1 241 ? 0.418 -3.082 -22.688 1 97.25 241 GLY A O 1
ATOM 1785 N N . LEU A 1 242 ? 1.535 -3.148 -24.641 1 98.06 242 LEU A N 1
ATOM 1786 C CA . LEU A 1 242 ? 2.852 -3.26 -24.016 1 98.06 242 LEU A CA 1
ATOM 1787 C C . LEU A 1 242 ? 3.092 -2.109 -23.047 1 98.06 242 LEU A C 1
ATOM 1789 O O . LEU A 1 242 ? 3.59 -2.322 -21.938 1 98.06 242 LEU A O 1
ATOM 1793 N N . ASP A 1 243 ? 2.748 -0.941 -23.453 1 97.94 243 ASP A N 1
ATOM 1794 C CA . ASP A 1 243 ? 3.012 0.236 -22.641 1 97.94 243 ASP A CA 1
ATOM 1795 C C . ASP A 1 243 ? 2.232 0.178 -21.328 1 97.94 243 ASP A C 1
ATOM 1797 O O . ASP A 1 243 ? 2.773 0.482 -20.266 1 97.94 243 ASP A O 1
ATOM 1801 N N . ASN A 1 244 ? 0.998 -0.212 -21.328 1 98.19 244 ASN A N 1
ATOM 1802 C CA . ASN A 1 244 ? 0.171 -0.318 -20.125 1 98.19 244 ASN A CA 1
ATOM 1803 C C . ASN A 1 244 ? 0.626 -1.467 -19.234 1 98.19 244 ASN A C 1
ATOM 1805 O O . ASN A 1 244 ? 0.615 -1.347 -18.016 1 98.19 244 ASN A O 1
ATOM 1809 N N . ALA A 1 245 ? 1.039 -2.549 -19.859 1 98.38 245 ALA A N 1
ATOM 1810 C CA . ALA A 1 245 ? 1.559 -3.678 -19.094 1 98.38 245 ALA A CA 1
ATOM 1811 C C . ALA A 1 245 ? 2.83 -3.291 -18.344 1 98.38 245 ALA A C 1
ATOM 1813 O O . ALA A 1 245 ? 2.977 -3.596 -17.156 1 98.38 245 ALA A O 1
ATOM 1814 N N . LYS A 1 246 ? 3.686 -2.605 -19.047 1 98.12 246 LYS A N 1
ATOM 1815 C CA . LYS A 1 246 ? 4.914 -2.105 -18.438 1 98.12 246 LYS A CA 1
ATOM 1816 C C . LYS A 1 246 ? 4.609 -1.166 -17.281 1 98.12 246 LYS A C 1
ATOM 1818 O O . LYS A 1 246 ? 5.207 -1.281 -16.203 1 98.12 246 LYS A O 1
ATOM 1823 N N . HIS A 1 247 ? 3.697 -0.299 -17.531 1 96.62 247 HIS A N 1
ATOM 1824 C CA . HIS A 1 247 ? 3.316 0.665 -16.5 1 96.62 247 HIS A CA 1
ATOM 1825 C C . HIS A 1 247 ? 2.766 -0.038 -15.266 1 96.62 247 HIS A C 1
ATOM 1827 O O . HIS A 1 247 ? 3.17 0.268 -14.148 1 96.62 247 HIS A O 1
ATOM 1833 N N . PHE A 1 248 ? 1.915 -0.982 -15.43 1 98 248 PHE A N 1
ATOM 1834 C CA . PHE A 1 248 ? 1.316 -1.692 -14.305 1 98 248 PHE A CA 1
ATOM 1835 C C . PHE A 1 248 ? 2.367 -2.5 -13.555 1 98 248 PHE A C 1
ATOM 1837 O O . PHE A 1 248 ? 2.35 -2.561 -12.32 1 98 248 PHE A O 1
ATOM 1844 N N . TYR A 1 249 ? 3.236 -3.129 -14.312 1 98.31 249 TYR A N 1
ATOM 1845 C CA . TYR A 1 249 ? 4.301 -3.895 -13.672 1 98.31 249 TYR A CA 1
ATOM 1846 C C . TYR A 1 249 ? 5.121 -3.012 -12.742 1 98.31 249 TYR A C 1
ATOM 1848 O O . TYR A 1 249 ? 5.328 -3.359 -11.57 1 98.31 249 TYR A O 1
ATOM 1856 N N . GLN A 1 250 ? 5.48 -1.849 -13.164 1 95.31 250 GLN A N 1
ATOM 1857 C CA . GLN A 1 250 ? 6.398 -0.977 -12.438 1 95.31 250 GLN A CA 1
ATOM 1858 C C . GLN A 1 250 ? 5.676 -0.239 -11.312 1 95.31 250 GLN A C 1
ATOM 1860 O O . GLN A 1 250 ? 6.234 -0.053 -10.227 1 95.31 250 GLN A O 1
ATOM 1865 N N . HIS A 1 251 ? 4.41 0.071 -11.555 1 93.19 251 HIS A N 1
ATOM 1866 C CA . HIS A 1 251 ? 3.77 0.982 -10.617 1 93.19 251 HIS A CA 1
ATOM 1867 C C . HIS A 1 251 ? 2.715 0.261 -9.781 1 93.19 251 HIS A C 1
ATOM 1869 O O . HIS A 1 251 ? 2.273 0.775 -8.75 1 93.19 251 HIS A O 1
ATOM 1875 N N . GLY A 1 252 ? 2.34 -0.845 -10.266 1 96.56 252 GLY A N 1
ATOM 1876 C CA . GLY A 1 252 ? 1.426 -1.677 -9.5 1 96.56 252 GLY A CA 1
ATOM 1877 C C . GLY A 1 252 ? 2.115 -2.826 -8.797 1 96.56 252 GLY A C 1
ATOM 1878 O O . GLY A 1 252 ? 2.359 -2.762 -7.586 1 96.56 252 GLY A O 1
ATOM 1879 N N . PHE A 1 253 ? 2.562 -3.75 -9.609 1 98.12 253 PHE A N 1
ATOM 1880 C CA . PHE A 1 253 ? 3.15 -4.969 -9.07 1 98.12 253 PHE A CA 1
ATOM 1881 C C . PHE A 1 253 ? 4.359 -4.648 -8.203 1 98.12 253 PHE A C 1
ATOM 1883 O O . PHE A 1 253 ? 4.445 -5.098 -7.055 1 98.12 253 PHE A O 1
ATOM 1890 N N . CYS A 1 254 ? 5.336 -3.828 -8.695 1 96.06 254 CYS A N 1
ATOM 1891 C CA . CYS A 1 254 ? 6.527 -3.48 -7.926 1 96.06 254 CYS A CA 1
ATOM 1892 C C . CYS A 1 254 ? 6.164 -2.674 -6.688 1 96.06 254 CYS A C 1
ATOM 1894 O O . CYS A 1 254 ? 6.816 -2.795 -5.648 1 96.06 254 CYS A O 1
ATOM 1896 N N . SER A 1 255 ? 5.066 -1.91 -6.785 1 94 255 SER A N 1
ATOM 1897 C CA . SER A 1 255 ? 4.617 -1.149 -5.625 1 94 255 SER A CA 1
ATOM 1898 C C . SER A 1 255 ? 4.145 -2.074 -4.508 1 94 255 SER A C 1
ATOM 1900 O O . SER A 1 255 ? 4.379 -1.801 -3.328 1 94 255 SER A O 1
ATOM 1902 N N . LEU A 1 256 ? 3.488 -3.121 -4.867 1 96.94 256 LEU A N 1
ATOM 1903 C CA . LEU A 1 256 ? 3.072 -4.102 -3.871 1 96.94 256 LEU A CA 1
ATOM 1904 C C . LEU A 1 256 ? 4.281 -4.715 -3.174 1 96.94 256 LEU A C 1
ATOM 1906 O O . LEU A 1 256 ? 4.27 -4.906 -1.956 1 96.94 256 LEU A O 1
ATOM 1910 N N . LEU A 1 257 ? 5.305 -5.004 -3.928 1 96.62 257 LEU A N 1
ATOM 1911 C CA . LEU A 1 257 ? 6.523 -5.574 -3.359 1 96.62 257 LEU A CA 1
ATOM 1912 C C . LEU A 1 257 ? 7.207 -4.578 -2.432 1 96.62 257 LEU A C 1
ATOM 1914 O O . LEU A 1 257 ? 7.707 -4.953 -1.369 1 96.62 257 LEU A O 1
ATOM 1918 N N . ASP A 1 258 ? 7.16 -3.348 -2.811 1 91.75 258 ASP A N 1
ATOM 1919 C CA . ASP A 1 258 ? 7.734 -2.305 -1.967 1 91.75 258 ASP A CA 1
ATOM 1920 C C . ASP A 1 258 ? 6.984 -2.193 -0.643 1 91.75 258 ASP A C 1
ATOM 1922 O O . ASP A 1 258 ? 7.578 -1.881 0.391 1 91.75 258 ASP A O 1
ATOM 1926 N N . TRP A 1 259 ? 5.707 -2.385 -0.728 1 91.31 259 TRP A N 1
ATOM 1927 C CA . TRP A 1 259 ? 4.895 -2.393 0.483 1 91.31 259 TRP A CA 1
ATOM 1928 C C . TRP A 1 259 ? 5.309 -3.531 1.409 1 91.31 259 TRP A C 1
ATOM 1930 O O . TRP A 1 259 ? 5.129 -3.447 2.627 1 91.31 259 TRP A O 1
ATOM 1940 N N . GLY A 1 260 ? 5.887 -4.637 0.755 1 92.5 260 GLY A N 1
ATOM 1941 C CA . GLY A 1 260 ? 6.41 -5.707 1.583 1 92.5 260 GLY A CA 1
ATOM 1942 C C . GLY A 1 260 ? 5.711 -7.035 1.355 1 92.5 260 GLY A C 1
ATOM 1943 O O . GLY A 1 260 ? 6.055 -8.039 1.986 1 92.5 260 GLY A O 1
ATOM 1944 N N . PHE A 1 261 ? 4.73 -6.973 0.421 1 95.75 261 PHE A N 1
ATOM 1945 C CA . PHE A 1 261 ? 4.047 -8.227 0.12 1 95.75 261 PHE A CA 1
ATOM 1946 C C . PHE A 1 261 ? 4.832 -9.031 -0.908 1 95.75 261 PHE A C 1
ATOM 1948 O O . PHE A 1 261 ? 5.402 -8.469 -1.844 1 95.75 261 PHE A O 1
ATOM 1955 N N . ASN A 1 262 ? 4.855 -10.344 -0.713 1 98 262 ASN A N 1
ATOM 1956 C CA . ASN A 1 262 ? 5.305 -11.258 -1.759 1 98 262 ASN A CA 1
ATOM 1957 C C . ASN A 1 262 ? 4.246 -11.43 -2.844 1 98 262 ASN A C 1
ATOM 1959 O O . ASN A 1 262 ? 3.049 -11.305 -2.576 1 98 262 ASN A O 1
ATOM 1963 N N . GLY A 1 263 ? 4.723 -11.633 -4.035 1 98.56 263 GLY A N 1
ATOM 1964 C CA . GLY A 1 263 ? 3.709 -11.742 -5.074 1 98.56 263 GLY A CA 1
ATOM 1965 C C . GLY A 1 263 ? 4.188 -12.484 -6.301 1 98.56 263 GLY A C 1
ATOM 1966 O O . GLY A 1 263 ? 5.387 -12.539 -6.574 1 98.56 263 GLY A O 1
ATOM 1967 N N . PHE A 1 264 ? 3.217 -13.062 -7.012 1 98.88 264 PHE A N 1
ATOM 1968 C CA . PHE A 1 264 ? 3.449 -13.703 -8.305 1 98.88 264 PHE A CA 1
ATOM 1969 C C . PHE A 1 264 ? 2.844 -12.875 -9.43 1 98.88 264 PHE A C 1
ATOM 1971 O O . PHE A 1 264 ? 1.68 -12.477 -9.359 1 98.88 264 PHE A O 1
ATOM 1978 N N . TYR A 1 265 ? 3.645 -12.562 -10.406 1 98.81 265 TYR A N 1
ATOM 1979 C CA . TYR A 1 265 ? 3.145 -11.922 -11.617 1 98.81 265 TYR A CA 1
ATOM 1980 C C . TYR A 1 265 ? 2.646 -12.961 -12.617 1 98.81 265 TYR A C 1
ATOM 1982 O O . TYR A 1 265 ? 3.33 -13.953 -12.891 1 98.81 265 TYR A O 1
ATOM 1990 N N . PHE A 1 266 ? 1.386 -12.82 -12.992 1 97.81 266 PHE A N 1
ATOM 1991 C CA . PHE A 1 266 ? 0.793 -13.633 -14.047 1 97.81 266 PHE A CA 1
ATOM 1992 C C . PHE A 1 266 ? 1.056 -13.016 -15.414 1 97.81 266 PHE A C 1
ATOM 1994 O O . PHE A 1 266 ? 0.514 -11.961 -15.742 1 97.81 266 PHE A O 1
ATOM 2001 N N . GLU A 1 267 ? 1.845 -13.633 -16.234 1 97.69 267 GLU A N 1
ATOM 2002 C CA . GLU A 1 267 ? 2.666 -14.812 -16 1 97.69 267 GLU A CA 1
ATOM 2003 C C . GLU A 1 267 ? 4.059 -14.648 -16.594 1 97.69 267 GLU A C 1
ATOM 2005 O O . GLU A 1 267 ? 4.387 -13.586 -17.125 1 97.69 267 GLU A O 1
ATOM 2010 N N . ALA A 1 268 ? 4.965 -15.641 -16.453 1 98.56 268 ALA A N 1
ATOM 2011 C CA . ALA A 1 268 ? 6.359 -15.547 -16.875 1 98.56 268 ALA A CA 1
ATOM 2012 C C . ALA A 1 268 ? 6.461 -15.398 -18.391 1 98.56 268 ALA A C 1
ATOM 2014 O O . ALA A 1 268 ? 7.152 -14.516 -18.906 1 98.56 268 ALA A O 1
ATOM 2015 N N . PHE A 1 269 ? 5.719 -16.25 -19.109 1 98.62 269 PHE A N 1
ATOM 2016 C CA . PHE A 1 269 ? 5.867 -16.328 -20.562 1 98.62 269 PHE A CA 1
ATOM 2017 C C . PHE A 1 269 ? 4.508 -16.297 -21.25 1 98.62 269 PHE A C 1
ATOM 2019 O O . PHE A 1 269 ? 3.523 -16.797 -20.688 1 98.62 269 PHE A O 1
ATOM 2026 N N . ASP A 1 270 ? 4.492 -15.742 -22.453 1 97.94 270 ASP A N 1
ATOM 2027 C CA . ASP A 1 270 ? 3.289 -15.844 -23.281 1 97.94 270 ASP A CA 1
ATOM 2028 C C . ASP A 1 270 ? 2.932 -17.297 -23.547 1 97.94 270 ASP A C 1
ATOM 2030 O O . ASP A 1 270 ? 3.818 -18.141 -23.688 1 97.94 270 ASP A O 1
ATOM 2034 N N . GLU A 1 271 ? 1.634 -17.531 -23.594 1 96.12 271 GLU A N 1
ATOM 2035 C CA . GLU A 1 271 ? 1.117 -18.844 -23.969 1 96.12 271 GLU A CA 1
ATOM 2036 C C . GLU A 1 271 ? 0.144 -18.734 -25.141 1 96.12 271 GLU A C 1
ATOM 2038 O O . GLU A 1 271 ? -1.072 -18.797 -24.953 1 96.12 271 GLU A O 1
ATOM 2043 N N . PRO A 1 272 ? 0.691 -18.75 -26.344 1 94.25 272 PRO A N 1
ATOM 2044 C CA . PRO A 1 272 ? -0.128 -18.484 -27.516 1 94.25 272 PRO A CA 1
ATOM 2045 C C . PRO A 1 272 ? -1.139 -19.594 -27.797 1 94.25 272 PRO A C 1
ATOM 2047 O O . PRO A 1 272 ? -2.117 -19.391 -28.516 1 94.25 272 PRO A O 1
ATOM 2050 N N . TRP A 1 273 ? -0.973 -20.75 -27.25 1 92.06 273 TRP A N 1
ATOM 2051 C CA . TRP A 1 273 ? -1.815 -21.906 -27.516 1 92.06 273 TRP A CA 1
ATOM 2052 C C . TRP A 1 273 ? -3.121 -21.828 -26.734 1 92.06 273 TRP A C 1
ATOM 2054 O O . TRP A 1 273 ? -4.062 -22.578 -27 1 92.06 273 TRP A O 1
ATOM 2064 N N . LYS A 1 274 ? -3.174 -20.922 -25.641 1 88.31 274 LYS A N 1
ATOM 2065 C CA . LYS A 1 274 ? -4.359 -20.844 -24.797 1 88.31 274 LYS A CA 1
ATOM 2066 C C . LYS A 1 274 ? -5.59 -20.438 -25.594 1 88.31 274 LYS A C 1
ATOM 2068 O O . LYS A 1 274 ? -5.52 -19.516 -26.422 1 88.31 274 LYS A O 1
ATOM 2073 N N . PRO A 1 275 ? -6.602 -21.125 -25.359 1 80 275 PRO A N 1
ATOM 2074 C CA . PRO A 1 275 ? -7.84 -20.688 -26 1 80 275 PRO A CA 1
ATOM 2075 C C . PRO A 1 275 ? -8.391 -19.391 -25.406 1 80 275 PRO A C 1
ATOM 2077 O O . PRO A 1 275 ? -8.086 -19.047 -24.266 1 80 275 PRO A O 1
ATOM 2080 N N . ALA A 1 276 ? -9.062 -18.641 -26.281 1 73.88 276 ALA A N 1
ATOM 2081 C CA . ALA A 1 276 ? -9.719 -17.438 -25.781 1 73.88 276 ALA A CA 1
ATOM 2082 C C . ALA A 1 276 ? -10.844 -17.797 -24.797 1 73.88 276 ALA A C 1
ATOM 2084 O O . ALA A 1 276 ? -11.578 -18.766 -25.016 1 73.88 276 ALA A O 1
ATOM 2085 N N . SER A 1 277 ? -10.719 -17.203 -23.609 1 64.69 277 SER A N 1
ATOM 2086 C CA . SER A 1 277 ? -11.82 -17.406 -22.672 1 64.69 277 SER A CA 1
ATOM 2087 C C . SER A 1 277 ? -12.891 -16.328 -22.828 1 64.69 277 SER A C 1
ATOM 2089 O O . SER A 1 277 ? -12.609 -15.25 -23.344 1 64.69 277 SER A O 1
ATOM 2091 N N . ILE A 1 278 ? -14.148 -16.734 -22.844 1 58.19 278 ILE A N 1
ATOM 2092 C CA . ILE A 1 278 ? -15.234 -15.758 -22.828 1 58.19 278 ILE A CA 1
ATOM 2093 C C . ILE A 1 278 ? -15.508 -15.297 -21.406 1 58.19 278 ILE A C 1
ATOM 2095 O O . ILE A 1 278 ? -15.773 -16.109 -20.516 1 58.19 278 ILE A O 1
ATOM 2099 N N . GLY A 1 279 ? -15.242 -14.055 -21.109 1 57.72 279 GLY A N 1
ATOM 2100 C CA . GLY A 1 279 ? -15.531 -13.484 -19.797 1 57.72 279 GLY A CA 1
ATOM 2101 C C . GLY A 1 279 ? -17.016 -13.43 -19.484 1 57.72 279 GLY A C 1
ATOM 2102 O O . GLY A 1 279 ? -17.844 -13.688 -20.359 1 57.72 279 GLY A O 1
ATOM 2103 N N . ASP A 1 280 ? -17.312 -13.305 -18.234 1 54.16 280 ASP A N 1
ATOM 2104 C CA . ASP A 1 280 ? -18.703 -13.195 -17.781 1 54.16 280 ASP A CA 1
ATOM 2105 C C . ASP A 1 280 ? -19.453 -12.109 -18.562 1 54.16 280 ASP A C 1
ATOM 2107 O O . ASP A 1 280 ? -20.672 -12.148 -18.672 1 54.16 280 ASP A O 1
ATOM 2111 N N . ASN A 1 281 ? -18.656 -11.211 -19 1 53.34 281 ASN A N 1
ATOM 2112 C CA . ASN A 1 281 ? -19.281 -10.133 -19.766 1 53.34 281 ASN A CA 1
ATOM 2113 C C . ASN A 1 281 ? -19.516 -10.531 -21.219 1 53.34 281 ASN A C 1
ATOM 2115 O O . ASN A 1 281 ? -19.969 -9.711 -22.016 1 53.34 281 ASN A O 1
ATOM 2119 N N . GLY A 1 282 ? -19.25 -11.742 -21.453 1 58.34 282 GLY A N 1
ATOM 2120 C CA . GLY A 1 282 ? -19.469 -12.227 -22.812 1 58.34 282 GLY A CA 1
ATOM 2121 C C . GLY A 1 282 ? -18.312 -11.898 -23.75 1 58.34 282 GLY A C 1
ATOM 2122 O O . GLY A 1 282 ? -18.312 -12.312 -24.906 1 58.34 282 GLY A O 1
ATOM 2123 N N . LYS A 1 283 ? -17.516 -11.148 -23.188 1 62.16 283 LYS A N 1
ATOM 2124 C CA . LYS A 1 283 ? -16.391 -10.766 -24.031 1 62.16 283 LYS A CA 1
ATOM 2125 C C . LYS A 1 283 ? -15.25 -11.773 -23.922 1 62.16 283 LYS A C 1
ATOM 2127 O O . LYS A 1 283 ? -15.008 -12.328 -22.859 1 62.16 283 LYS A O 1
ATOM 2132 N N . ALA A 1 284 ? -14.695 -11.969 -25.078 1 63.16 284 ALA A N 1
ATOM 2133 C CA . ALA A 1 284 ? -13.555 -12.875 -25.125 1 63.16 284 ALA A CA 1
ATOM 2134 C C . ALA A 1 284 ? -12.367 -12.297 -24.344 1 63.16 284 ALA A C 1
ATOM 2136 O O . ALA A 1 284 ? -12.055 -11.117 -24.469 1 63.16 284 ALA A O 1
ATOM 2137 N N . ALA A 1 285 ? -11.945 -13.109 -23.312 1 73.06 285 ALA A N 1
ATOM 2138 C CA . ALA A 1 285 ? -10.719 -12.742 -22.609 1 73.06 285 ALA A CA 1
ATOM 2139 C C . ALA A 1 285 ? -9.516 -13.492 -23.172 1 73.06 285 ALA A C 1
ATOM 2141 O O . ALA A 1 285 ? -9.492 -14.727 -23.188 1 73.06 285 ALA A O 1
ATOM 2142 N N . ASP A 1 286 ? -8.656 -12.727 -23.844 1 82.06 286 ASP A N 1
ATOM 2143 C CA . ASP A 1 286 ? -7.438 -13.258 -24.453 1 82.06 286 ASP A CA 1
ATOM 2144 C C . ASP A 1 286 ? -6.293 -13.289 -23.438 1 82.06 286 ASP A C 1
ATOM 2146 O O . ASP A 1 286 ? -5.855 -12.234 -22.969 1 82.06 286 ASP A O 1
ATOM 2150 N N . GLU A 1 287 ? -5.879 -14.523 -23.078 1 87.94 287 GLU A N 1
ATOM 2151 C CA . GLU A 1 287 ? -4.805 -14.648 -22.094 1 87.94 287 GLU A CA 1
ATOM 2152 C C . GLU A 1 287 ? -3.52 -15.156 -22.75 1 87.94 287 GLU A C 1
ATOM 2154 O O . GLU A 1 287 ? -2.643 -15.695 -22.062 1 87.94 287 GLU A O 1
ATOM 2159 N N . THR A 1 288 ? -3.438 -14.961 -24.094 1 93.12 288 THR A N 1
ATOM 2160 C CA . THR A 1 288 ? -2.32 -15.523 -24.844 1 93.12 288 THR A CA 1
ATOM 2161 C C . THR A 1 288 ? -1.09 -14.633 -24.734 1 93.12 288 THR A C 1
ATOM 2163 O O . THR A 1 288 ? 0.025 -15.055 -25.047 1 93.12 288 THR A O 1
ATOM 2166 N N . ALA A 1 289 ? -1.298 -13.438 -24.297 1 95.19 289 ALA A N 1
ATOM 2167 C CA . ALA A 1 289 ? -0.185 -12.492 -24.297 1 95.19 289 ALA A CA 1
ATOM 2168 C C . ALA A 1 289 ? -0.09 -11.758 -22.969 1 95.19 289 ALA A C 1
ATOM 2170 O O . ALA A 1 289 ? 0.024 -10.531 -22.922 1 95.19 289 ALA A O 1
ATOM 2171 N N . TRP A 1 290 ? -0.092 -12.523 -21.906 1 96.69 290 TRP A N 1
ATOM 2172 C CA . TRP A 1 290 ? -0.003 -11.969 -20.562 1 96.69 290 TRP A CA 1
ATOM 2173 C C . TRP A 1 290 ? 1.403 -12.133 -20 1 96.69 290 TRP A C 1
ATOM 2175 O O . TRP A 1 290 ? 1.688 -11.688 -18.875 1 96.69 290 TRP A O 1
ATOM 2185 N N . GLY A 1 291 ? 2.26 -12.75 -20.766 1 98.19 291 GLY A N 1
ATOM 2186 C CA . GLY A 1 291 ? 3.609 -13 -20.281 1 98.19 291 GLY A CA 1
ATOM 2187 C C . GLY A 1 291 ? 4.426 -11.734 -20.125 1 98.19 291 GLY A C 1
ATOM 2188 O O . GLY A 1 291 ? 4.359 -10.828 -20.953 1 98.19 291 GLY A O 1
ATOM 2189 N N . ALA A 1 292 ? 5.246 -11.711 -18.984 1 98.5 292 ALA A N 1
ATOM 2190 C CA . ALA A 1 292 ? 6.293 -10.695 -18.875 1 98.5 292 ALA A CA 1
ATOM 2191 C C . ALA A 1 292 ? 7.375 -10.891 -19.922 1 98.5 292 ALA A C 1
ATOM 2193 O O . ALA A 1 292 ? 8.078 -9.945 -20.297 1 98.5 292 ALA A O 1
ATOM 2194 N N . MET A 1 293 ? 7.504 -12.086 -20.359 1 98.75 293 MET A N 1
ATOM 2195 C CA . MET A 1 293 ? 8.383 -12.461 -21.453 1 98.75 293 MET A CA 1
ATOM 2196 C C . MET A 1 293 ? 7.602 -13.18 -22.547 1 98.75 293 MET A C 1
ATOM 2198 O O . MET A 1 293 ? 6.531 -13.734 -22.297 1 98.75 293 MET A O 1
ATOM 2202 N N . THR A 1 294 ? 8.164 -13.141 -23.781 1 98.5 294 THR A N 1
ATOM 2203 C CA . THR A 1 294 ? 7.555 -13.852 -24.906 1 98.5 2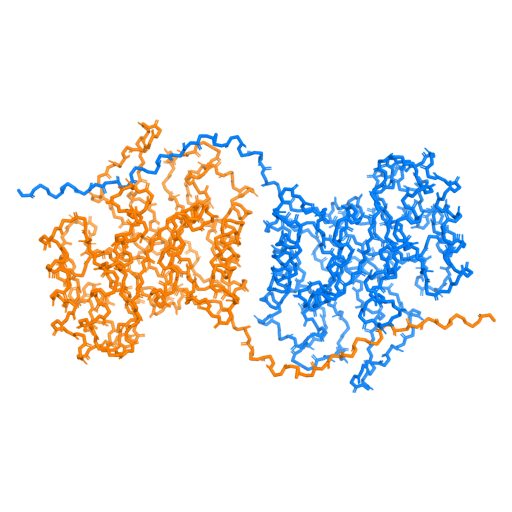94 THR A CA 1
ATOM 2204 C C . THR A 1 294 ? 7.668 -15.367 -24.703 1 98.5 294 THR A C 1
ATOM 2206 O O . THR A 1 294 ? 8.398 -15.828 -23.828 1 98.5 294 THR A O 1
ATOM 2209 N N . ALA A 1 295 ? 6.992 -16.078 -25.562 1 97.81 295 ALA A N 1
ATOM 2210 C CA . ALA A 1 295 ? 7.012 -17.547 -25.469 1 97.81 295 ALA A CA 1
ATOM 2211 C C . ALA A 1 295 ? 8.422 -18.078 -25.688 1 97.81 295 ALA A C 1
ATOM 2213 O O . ALA A 1 295 ? 8.758 -19.172 -25.219 1 97.81 295 ALA A O 1
ATOM 2214 N N . ASP A 1 296 ? 9.25 -17.359 -26.391 1 97.38 296 ASP A N 1
ATOM 2215 C CA . ASP A 1 296 ? 10.625 -17.75 -26.656 1 97.38 296 ASP A CA 1
ATOM 2216 C C . ASP A 1 296 ? 11.586 -17.094 -25.656 1 97.38 296 ASP A C 1
ATOM 2218 O O . ASP A 1 296 ? 12.766 -16.922 -25.953 1 97.38 296 ASP A O 1
ATOM 2222 N N . ARG A 1 297 ? 11.062 -16.594 -24.516 1 98.12 297 ARG A N 1
ATOM 2223 C CA . ARG A 1 297 ? 11.781 -16.219 -23.312 1 98.12 297 ARG A CA 1
ATOM 2224 C C . ARG A 1 297 ? 12.484 -14.867 -23.5 1 98.12 297 ARG A C 1
ATOM 2226 O O . ARG A 1 297 ? 13.547 -14.633 -22.922 1 98.12 297 ARG A O 1
ATOM 2233 N N . GLN A 1 298 ? 11.938 -13.992 -24.391 1 98 298 GLN A N 1
ATOM 2234 C CA . GLN A 1 298 ? 12.445 -12.625 -24.516 1 98 298 GLN A CA 1
ATOM 2235 C C . GLN A 1 298 ? 11.656 -11.664 -23.625 1 98 298 GLN A C 1
ATOM 2237 O O . GLN A 1 298 ? 10.422 -11.641 -23.672 1 98 298 GLN A O 1
ATOM 2242 N N . LYS A 1 299 ? 12.367 -10.859 -22.812 1 97.5 299 LYS A N 1
ATOM 2243 C CA . LYS A 1 299 ? 11.672 -9.914 -21.953 1 97.5 299 LYS A CA 1
ATOM 2244 C C . LYS A 1 299 ? 10.93 -8.859 -22.781 1 97.5 299 LYS A C 1
ATOM 2246 O O . LYS A 1 299 ? 11.438 -8.398 -23.797 1 97.5 299 LYS A O 1
ATOM 2251 N N . LYS A 1 300 ? 9.82 -8.492 -22.375 1 98.25 300 LYS A N 1
ATOM 2252 C CA . LYS A 1 300 ? 9 -7.516 -23.094 1 98.25 300 LYS A CA 1
ATOM 2253 C C . LYS A 1 300 ? 9.211 -6.109 -22.531 1 98.25 300 LYS A C 1
ATOM 2255 O O . LYS A 1 300 ? 8.906 -5.121 -23.188 1 98.25 300 LYS A O 1
ATOM 2260 N N . PHE A 1 301 ? 9.609 -5.961 -21.328 1 98 301 PHE A N 1
ATOM 2261 C CA . PHE A 1 301 ? 9.969 -4.75 -20.609 1 98 301 PHE A CA 1
ATOM 2262 C C . PHE A 1 301 ? 10.883 -5.07 -19.438 1 98 301 PHE A C 1
ATOM 2264 O O . PHE A 1 301 ? 11.203 -6.234 -19.188 1 98 301 PHE A O 1
ATOM 2271 N N . ASP A 1 302 ? 11.398 -4.051 -18.797 1 97.25 302 ASP A N 1
ATOM 2272 C CA . ASP A 1 302 ? 12.281 -4.246 -17.656 1 97.25 302 ASP A CA 1
ATOM 2273 C C . ASP A 1 302 ? 11.555 -4.949 -16.5 1 97.25 302 ASP A C 1
ATOM 2275 O O . ASP A 1 302 ? 10.484 -4.5 -16.078 1 97.25 302 ASP A O 1
ATOM 2279 N N . LEU A 1 303 ? 12.141 -6.039 -16 1 98.19 303 LEU A N 1
ATOM 2280 C CA . LEU A 1 303 ? 11.453 -6.859 -15.016 1 98.19 303 LEU A CA 1
ATOM 2281 C C . LEU A 1 303 ? 12.047 -6.656 -13.625 1 98.19 303 LEU A C 1
ATOM 2283 O O . LEU A 1 303 ? 11.68 -7.352 -12.68 1 98.19 303 LEU A O 1
ATOM 2287 N N . MET A 1 304 ? 13 -5.742 -13.508 1 95.19 304 MET A N 1
ATOM 2288 C CA . MET A 1 304 ? 13.562 -5.434 -12.203 1 95.19 304 MET A CA 1
ATOM 2289 C C . MET A 1 304 ? 12.68 -4.449 -11.445 1 95.19 304 MET A C 1
ATOM 2291 O O . MET A 1 304 ? 12.172 -3.486 -12.031 1 95.19 304 MET A O 1
ATOM 2295 N N . CYS A 1 305 ? 12.469 -4.828 -10.234 1 91.69 305 CYS A N 1
ATOM 2296 C CA . CYS A 1 305 ? 11.766 -3.914 -9.344 1 91.69 305 CYS A CA 1
ATOM 2297 C C . CYS A 1 305 ? 12.742 -3.189 -8.422 1 91.69 305 CYS A C 1
ATOM 2299 O O . CYS A 1 305 ? 13.625 -3.811 -7.836 1 91.69 305 CYS A O 1
ATOM 2301 N N . MET B 1 1 ? -10.438 -37.125 -24.641 1 21.17 1 MET B N 1
ATOM 2302 C CA . MET B 1 1 ? -9.945 -36.781 -23.312 1 21.17 1 MET B CA 1
ATOM 2303 C C . MET B 1 1 ? -9.867 -35.281 -23.141 1 21.17 1 MET B C 1
ATOM 2305 O O . MET B 1 1 ? -9.008 -34.625 -23.719 1 21.17 1 MET B O 1
ATOM 2309 N N . ARG B 1 2 ? -11.047 -34.688 -22.938 1 27.09 2 ARG B N 1
ATOM 2310 C CA . ARG B 1 2 ? -11.555 -33.344 -23.188 1 27.09 2 ARG B CA 1
ATOM 2311 C C . ARG B 1 2 ? -10.93 -32.312 -22.219 1 27.09 2 ARG B C 1
ATOM 2313 O O . ARG B 1 2 ? -11.102 -32.438 -21 1 27.09 2 ARG B O 1
ATOM 2320 N N . PHE B 1 3 ? -9.797 -31.984 -22.484 1 29.23 3 PHE B N 1
ATOM 2321 C CA . PHE B 1 3 ? -9.031 -30.906 -21.875 1 29.23 3 PHE B CA 1
ATOM 2322 C C . PHE B 1 3 ? -9.891 -29.656 -21.734 1 29.23 3 PHE B C 1
ATOM 2324 O O . PHE B 1 3 ? -10.016 -28.875 -22.688 1 29.23 3 PHE B O 1
ATOM 2331 N N . SER B 1 4 ? -11.109 -29.891 -21.25 1 28.55 4 SER B N 1
ATOM 2332 C CA . SER B 1 4 ? -11.875 -28.672 -21.062 1 28.55 4 SER B CA 1
ATOM 2333 C C . SER B 1 4 ? -11.125 -27.688 -20.172 1 28.55 4 SER B C 1
ATOM 2335 O O . SER B 1 4 ? -10.969 -27.922 -18.969 1 28.55 4 SER B O 1
ATOM 2337 N N . ILE B 1 5 ? -10.18 -27.125 -20.625 1 33.94 5 ILE B N 1
ATOM 2338 C CA . ILE B 1 5 ? -9.461 -25.969 -20.094 1 33.94 5 ILE B CA 1
ATOM 2339 C C . ILE B 1 5 ? -10.453 -24.906 -19.641 1 33.94 5 ILE B C 1
ATOM 2341 O O . ILE B 1 5 ? -11.164 -24.312 -20.453 1 33.94 5 ILE B O 1
ATOM 2345 N N . VAL B 1 6 ? -11.273 -25.25 -18.625 1 32.69 6 VAL B N 1
ATOM 2346 C CA . VAL B 1 6 ? -12.219 -24.297 -18.078 1 32.69 6 VAL B CA 1
ATOM 2347 C C . VAL B 1 6 ? -11.508 -22.969 -17.797 1 32.69 6 VAL B C 1
ATOM 2349 O O . VAL B 1 6 ? -10.578 -22.922 -16.984 1 32.69 6 VAL B O 1
ATOM 2352 N N . ALA B 1 7 ? -11.562 -22.156 -18.734 1 37.09 7 ALA B N 1
ATOM 2353 C CA . ALA B 1 7 ? -11.32 -20.719 -18.781 1 37.09 7 ALA B CA 1
ATOM 2354 C C . ALA B 1 7 ? -11.977 -20.031 -17.578 1 37.09 7 ALA B C 1
ATOM 2356 O O . ALA B 1 7 ? -13.188 -20.125 -17.391 1 37.09 7 ALA B O 1
ATOM 2357 N N . ALA B 1 8 ? -11.328 -19.922 -16.5 1 36.97 8 ALA B N 1
ATOM 2358 C CA . ALA B 1 8 ? -11.852 -19.141 -15.375 1 36.97 8 ALA B CA 1
ATOM 2359 C C . ALA B 1 8 ? -12.438 -17.812 -15.844 1 36.97 8 ALA B C 1
ATOM 2361 O O . ALA B 1 8 ? -11.719 -16.953 -16.359 1 36.97 8 ALA B O 1
ATOM 2362 N N . ALA B 1 9 ? -13.734 -17.938 -16.344 1 36 9 ALA B N 1
ATOM 2363 C CA . ALA B 1 9 ? -14.562 -16.797 -16.719 1 36 9 ALA B CA 1
ATOM 2364 C C . ALA B 1 9 ? -14.625 -15.758 -15.594 1 36 9 ALA B C 1
ATOM 2366 O O . ALA B 1 9 ? -15.18 -16.031 -14.531 1 36 9 ALA B O 1
ATOM 2367 N N . LEU B 1 10 ? -13.75 -14.875 -15.586 1 39.06 10 LEU B N 1
ATOM 2368 C CA . LEU B 1 10 ? -13.758 -13.742 -14.664 1 39.06 10 LEU B CA 1
ATOM 2369 C C . LEU B 1 10 ? -15.008 -12.891 -14.852 1 39.06 10 LEU B C 1
ATOM 2371 O O . LEU B 1 10 ? -15.133 -12.188 -15.859 1 39.06 10 LEU B O 1
ATOM 2375 N N . ALA B 1 11 ? -16.219 -13.445 -14.477 1 35.34 11 ALA B N 1
ATOM 2376 C CA . ALA B 1 11 ? -17.438 -12.656 -14.523 1 35.34 11 ALA B CA 1
ATOM 2377 C C . ALA B 1 11 ? -17.266 -11.328 -13.789 1 35.34 11 ALA B C 1
ATOM 2379 O O . ALA B 1 11 ? -17.25 -11.289 -12.555 1 35.34 11 ALA B O 1
ATOM 2380 N N . ALA B 1 12 ? -16.828 -10.289 -14.461 1 34.97 12 ALA B N 1
ATOM 2381 C CA . ALA B 1 12 ? -16.578 -8.984 -13.852 1 34.97 12 ALA B CA 1
ATOM 2382 C C . ALA B 1 12 ? -17.859 -8.18 -13.727 1 34.97 12 ALA B C 1
ATOM 2384 O O . ALA B 1 12 ? -18.5 -7.852 -14.727 1 34.97 12 ALA B O 1
ATOM 2385 N N . ALA B 1 13 ? -18.844 -8.414 -12.742 1 32.53 13 ALA B N 1
ATOM 2386 C CA . ALA B 1 13 ? -19.922 -7.469 -12.484 1 32.53 13 ALA B CA 1
ATOM 2387 C C . ALA B 1 13 ? -19.406 -6.031 -12.484 1 32.53 13 ALA B C 1
ATOM 2389 O O . ALA B 1 13 ? -18.391 -5.73 -11.852 1 32.53 13 ALA B O 1
ATOM 2390 N N . PRO B 1 14 ? -20.172 -5.148 -13.305 1 35.56 14 PRO B N 1
ATOM 2391 C CA . PRO B 1 14 ? -19.703 -3.768 -13.438 1 35.56 14 PRO B CA 1
ATOM 2392 C C . PRO B 1 14 ? -19.781 -2.984 -12.133 1 35.56 14 PRO B C 1
ATOM 2394 O O . PRO B 1 14 ? -20.891 -2.719 -11.633 1 35.56 14 PRO B O 1
ATOM 2397 N N . ALA B 1 15 ? -19.188 -3.26 -11.148 1 34.38 15 ALA B N 1
ATOM 2398 C CA . ALA B 1 15 ? -19.266 -2.273 -10.07 1 34.38 15 ALA B CA 1
ATOM 2399 C C . ALA B 1 15 ? -18.859 -0.889 -10.57 1 34.38 15 ALA B C 1
ATOM 2401 O O . ALA B 1 15 ? -17.812 -0.731 -11.195 1 34.38 15 ALA B O 1
ATOM 2402 N N . VAL B 1 16 ? -19.906 -0.035 -10.789 1 31.39 16 VAL B N 1
ATOM 2403 C CA . VAL B 1 16 ? -19.625 1.372 -11.047 1 31.39 16 VAL B CA 1
ATOM 2404 C C . VAL B 1 16 ? -18.469 1.836 -10.156 1 31.39 16 VAL B C 1
ATOM 2406 O O . VAL B 1 16 ? -18.625 1.998 -8.945 1 31.39 16 VAL B O 1
ATOM 2409 N N . VAL B 1 17 ? -17.312 1.348 -10.484 1 37.75 17 VAL B N 1
ATOM 2410 C CA . VAL B 1 17 ? -16.078 1.7 -9.789 1 37.75 17 VAL B CA 1
ATOM 2411 C C . VAL B 1 17 ? -15.836 3.205 -9.891 1 37.75 17 VAL B C 1
ATOM 2413 O O . VAL B 1 17 ? -15.664 3.738 -10.992 1 37.75 17 VAL B O 1
ATOM 2416 N N . SER B 1 18 ? -16.562 3.916 -9.062 1 34.09 18 SER B N 1
ATOM 2417 C CA . SER B 1 18 ? -16.078 5.289 -8.961 1 34.09 18 SER B CA 1
ATOM 2418 C C . SER B 1 18 ? -14.578 5.363 -9.18 1 34.09 18 SER B C 1
ATOM 2420 O O . SER B 1 18 ? -13.812 4.625 -8.547 1 34.09 18 SER B O 1
ATOM 2422 N N . ALA B 1 19 ? -14.188 5.652 -10.32 1 41.16 19 ALA B N 1
ATOM 2423 C CA . ALA B 1 19 ? -12.789 5.789 -10.727 1 41.16 19 ALA B CA 1
ATOM 2424 C C . ALA B 1 19 ? -11.914 6.195 -9.547 1 41.16 19 ALA B C 1
ATOM 2426 O O . ALA B 1 19 ? -11.977 7.336 -9.086 1 41.16 19 ALA B O 1
ATOM 2427 N N . ALA B 1 20 ? -11.836 5.328 -8.57 1 50 20 ALA B N 1
ATOM 2428 C CA . ALA B 1 20 ? -11 5.52 -7.387 1 50 20 ALA B CA 1
ATOM 2429 C C . ALA B 1 20 ? -9.602 5.996 -7.773 1 50 20 ALA B C 1
ATOM 2431 O O . ALA B 1 20 ? -8.906 5.328 -8.539 1 50 20 ALA B O 1
ATOM 2432 N N . GLU B 1 21 ? -9.352 7.559 -7.914 1 66.75 21 GLU B N 1
ATOM 2433 C CA . GLU B 1 21 ? -8.336 8.516 -8.336 1 66.75 21 GLU B CA 1
ATOM 2434 C C . GLU B 1 21 ? -7.148 8.516 -7.379 1 66.75 21 GLU B C 1
ATOM 2436 O O . GLU B 1 21 ? -7.277 8.094 -6.227 1 66.75 21 GLU B O 1
ATOM 2441 N N . LYS B 1 22 ? -5.949 8.695 -7.801 1 85.5 22 LYS B N 1
ATOM 2442 C CA . LYS B 1 22 ? -4.738 9.039 -7.066 1 85.5 22 LYS B CA 1
ATOM 2443 C C . LYS B 1 22 ? -5.047 9.977 -5.906 1 85.5 22 LYS B C 1
ATOM 2445 O O . LYS B 1 22 ? -5.867 10.891 -6.039 1 85.5 22 LYS B O 1
ATOM 2450 N N . GLY B 1 23 ? -4.457 9.625 -4.703 1 95.5 23 GLY B N 1
ATOM 2451 C CA . GLY B 1 23 ? -4.684 10.461 -3.531 1 95.5 23 GLY B CA 1
ATOM 2452 C C . GLY B 1 23 ? -4.23 11.891 -3.723 1 95.5 23 GLY B C 1
ATOM 2453 O O . GLY B 1 23 ? -3.324 12.164 -4.512 1 95.5 23 GLY B O 1
ATOM 2454 N N . LYS B 1 24 ? -4.793 12.766 -2.971 1 96.44 24 LYS B N 1
ATOM 2455 C CA . LYS B 1 24 ? -4.43 14.18 -2.994 1 96.44 24 LYS B CA 1
ATOM 2456 C C . LYS B 1 24 ? -3.17 14.438 -2.172 1 96.44 24 LYS B C 1
ATOM 2458 O O . LYS B 1 24 ? -3.018 13.891 -1.075 1 96.44 24 LYS B O 1
ATOM 2463 N N . MET B 1 25 ? -2.361 15.234 -2.756 1 97.75 25 MET B N 1
ATOM 2464 C CA . MET B 1 25 ? -1.127 15.641 -2.09 1 97.75 25 MET B CA 1
ATOM 2465 C C . MET B 1 25 ? -1.284 17.016 -1.435 1 97.75 25 MET B C 1
ATOM 2467 O O . MET B 1 25 ? -1.873 17.922 -2.021 1 97.75 25 MET B O 1
ATOM 2471 N N . GLY B 1 26 ? -0.798 17.125 -0.229 1 98.75 26 GLY B N 1
ATOM 2472 C CA . GLY B 1 26 ? -0.666 18.406 0.457 1 98.75 26 GLY B CA 1
ATOM 2473 C C . GLY B 1 26 ? 0.667 18.578 1.162 1 98.75 26 GLY B C 1
ATOM 2474 O O . GLY B 1 26 ? 1.512 17.672 1.119 1 98.75 26 GLY B O 1
ATOM 2475 N N . PHE B 1 27 ? 0.874 19.734 1.707 1 98.88 27 PHE B N 1
ATOM 2476 C CA . PHE B 1 27 ? 2.113 20.016 2.424 1 98.88 27 PHE B CA 1
ATOM 2477 C C . PHE B 1 27 ? 1.823 20.641 3.785 1 98.88 27 PHE B C 1
ATOM 2479 O O . PHE B 1 27 ? 0.91 21.453 3.918 1 98.88 27 PHE B O 1
ATOM 2486 N N . ALA B 1 28 ? 2.58 20.188 4.785 1 98.75 28 ALA B N 1
ATOM 2487 C CA . ALA B 1 28 ? 2.627 20.969 6.023 1 98.75 28 ALA B CA 1
ATOM 2488 C C . ALA B 1 28 ? 3.277 22.328 5.793 1 98.75 28 ALA B C 1
ATOM 2490 O O . ALA B 1 28 ? 4.289 22.438 5.098 1 98.75 28 ALA B O 1
ATOM 2491 N N . LEU B 1 29 ? 2.658 23.344 6.34 1 98.56 29 LEU B N 1
ATOM 2492 C CA . LEU B 1 29 ? 3.129 24.703 6.082 1 98.56 29 LEU B CA 1
ATOM 2493 C C . LEU B 1 29 ? 3.348 25.453 7.391 1 98.56 29 LEU B C 1
ATOM 2495 O O . LEU B 1 29 ? 2.42 25.609 8.188 1 98.56 29 LEU B O 1
ATOM 2499 N N . GLY B 1 30 ? 4.531 25.922 7.555 1 97.12 30 GLY B N 1
ATOM 2500 C CA . GLY B 1 30 ? 4.848 26.719 8.727 1 97.12 30 GLY B CA 1
ATOM 2501 C C . GLY B 1 30 ? 4.309 28.141 8.633 1 97.12 30 GLY B C 1
ATOM 2502 O O . GLY B 1 30 ? 3.918 28.594 7.555 1 97.12 30 GLY B O 1
ATOM 2503 N N . THR B 1 31 ? 4.363 28.828 9.781 1 98.06 31 THR B N 1
ATOM 2504 C CA . THR B 1 31 ? 3.764 30.156 9.852 1 98.06 31 THR B CA 1
ATOM 2505 C C . THR B 1 31 ? 4.832 31.234 9.75 1 98.06 31 THR B C 1
ATOM 2507 O O . THR B 1 31 ? 4.516 32.438 9.719 1 98.06 31 THR B O 1
ATOM 2510 N N . LYS B 1 32 ? 6.098 30.828 9.664 1 97.75 32 LYS B N 1
ATOM 2511 C CA . LYS B 1 32 ? 7.195 31.797 9.68 1 97.75 32 LYS B CA 1
ATOM 2512 C C . LYS B 1 32 ? 8.047 31.672 8.422 1 97.75 32 LYS B C 1
ATOM 2514 O O . LYS B 1 32 ? 8.117 30.609 7.805 1 97.75 32 LYS B O 1
ATOM 2519 N N . MET B 1 33 ? 8.672 32.781 8.102 1 97.56 33 MET B N 1
ATOM 2520 C CA . MET B 1 33 ? 9.703 32.812 7.07 1 97.56 33 MET B CA 1
ATOM 2521 C C . MET B 1 33 ? 11 32.188 7.574 1 97.56 33 MET B C 1
ATOM 2523 O O . MET B 1 33 ? 11.148 31.938 8.773 1 97.56 33 MET B O 1
ATOM 2527 N N . GLY B 1 34 ? 11.914 32 6.617 1 95.69 34 GLY B N 1
ATOM 2528 C CA . GLY B 1 34 ? 13.219 31.484 6.996 1 95.69 34 GLY B CA 1
ATOM 2529 C C . GLY B 1 34 ? 13.906 32.312 8.062 1 95.69 34 GLY B C 1
ATOM 2530 O O . GLY B 1 34 ? 14.656 31.797 8.883 1 95.69 34 GLY B O 1
ATOM 2531 N N . SER B 1 35 ? 13.625 33.594 8.195 1 94.88 35 SER B N 1
ATOM 2532 C CA . SER B 1 35 ? 14.211 34.531 9.148 1 94.88 35 SER B CA 1
ATOM 2533 C C . SER B 1 35 ? 13.609 34.344 10.539 1 94.88 35 SER B C 1
ATOM 2535 O O . SER B 1 35 ? 14.133 34.875 11.523 1 94.88 35 SER B O 1
ATOM 2537 N N . GLY B 1 36 ? 12.5 33.656 10.594 1 95.69 36 GLY B N 1
ATOM 2538 C CA . GLY B 1 36 ? 11.758 33.531 11.836 1 95.69 36 GLY B CA 1
ATOM 2539 C C . GLY B 1 36 ? 10.625 34.531 11.961 1 95.69 36 GLY B C 1
ATOM 2540 O O . GLY B 1 36 ? 9.812 34.438 12.883 1 95.69 36 GLY B O 1
ATOM 2541 N N . ALA B 1 37 ? 10.531 35.406 11.023 1 97.44 37 ALA B N 1
ATOM 2542 C CA . ALA B 1 37 ? 9.453 36.406 11.031 1 97.44 37 ALA B CA 1
ATOM 2543 C C . ALA B 1 37 ? 8.125 35.75 10.633 1 97.44 37 ALA B C 1
ATOM 2545 O O . ALA B 1 37 ? 8.094 34.875 9.781 1 97.44 37 ALA B O 1
ATOM 2546 N N . CYS B 1 38 ? 7.055 36.25 11.219 1 98.44 38 CYS B N 1
ATOM 2547 C CA . CYS B 1 38 ? 5.727 35.75 10.867 1 98.44 38 CYS B CA 1
ATOM 2548 C C . CYS B 1 38 ? 5.402 36.031 9.406 1 98.44 38 CYS B C 1
ATOM 2550 O O . CYS B 1 38 ? 5.707 37.125 8.898 1 98.44 38 CYS B O 1
ATOM 2552 N N . LYS B 1 39 ? 4.754 35.094 8.742 1 98.56 39 LYS B N 1
ATOM 2553 C CA . LYS B 1 39 ? 4.336 35.281 7.355 1 98.56 39 LYS B CA 1
ATOM 2554 C C . LYS B 1 39 ? 3.176 36.25 7.242 1 98.56 39 LYS B C 1
ATOM 2556 O O . LYS B 1 39 ? 2.264 36.25 8.078 1 98.56 39 LYS B O 1
ATOM 2561 N N . THR B 1 40 ? 3.268 37.094 6.25 1 98.38 40 THR B N 1
ATOM 2562 C CA . THR B 1 40 ? 2.156 37.969 5.844 1 98.38 40 THR B CA 1
ATOM 2563 C C . THR B 1 40 ? 1.28 37.25 4.816 1 98.38 40 THR B C 1
ATOM 2565 O O . THR B 1 40 ? 1.61 36.156 4.363 1 98.38 40 THR B O 1
ATOM 2568 N N . GLN B 1 41 ? 0.124 37.875 4.492 1 98.62 41 GLN B N 1
ATOM 2569 C CA . GLN B 1 41 ? -0.735 37.312 3.453 1 98.62 41 GLN B CA 1
ATOM 2570 C C . GLN B 1 41 ? 0.033 37.125 2.146 1 98.62 41 GLN B C 1
ATOM 2572 O O . GLN B 1 41 ? -0.15 36.125 1.452 1 98.62 41 GLN B O 1
ATOM 2577 N N . GLN B 1 42 ? 0.892 38.125 1.828 1 98.69 42 GLN B N 1
ATOM 2578 C CA . GLN B 1 42 ? 1.68 38.031 0.604 1 98.69 42 GLN B CA 1
ATOM 2579 C C . GLN B 1 42 ? 2.641 36.844 0.663 1 98.69 42 GLN B C 1
ATOM 2581 O O . GLN B 1 42 ? 2.836 36.125 -0.335 1 98.69 42 GLN B O 1
ATOM 2586 N N . ASP B 1 43 ? 3.244 36.594 1.784 1 98.75 43 ASP B N 1
ATOM 2587 C CA . ASP B 1 43 ? 4.148 35.469 1.939 1 98.75 43 ASP B CA 1
ATOM 2588 C C . ASP B 1 43 ? 3.418 34.156 1.691 1 98.75 43 ASP B C 1
ATOM 2590 O O . ASP B 1 43 ? 3.943 33.25 1.016 1 98.75 43 ASP B O 1
ATOM 2594 N N . TYR B 1 44 ? 2.236 34 2.213 1 98.81 44 TYR B N 1
ATOM 2595 C CA . TYR B 1 44 ? 1.439 32.812 1.967 1 98.81 44 TYR B CA 1
ATOM 2596 C C . TYR B 1 44 ? 1.094 32.688 0.489 1 98.81 44 TYR B C 1
ATOM 2598 O O . TYR B 1 44 ? 1.136 31.594 -0.071 1 98.81 44 TYR B O 1
ATOM 2606 N N . SER B 1 45 ? 0.72 33.812 -0.134 1 98.88 45 SER B N 1
ATOM 2607 C CA . SER B 1 45 ? 0.438 33.812 -1.565 1 98.88 45 SER B CA 1
ATOM 2608 C C . SER B 1 45 ? 1.629 33.25 -2.354 1 98.88 45 SER B C 1
ATOM 2610 O O . SER B 1 45 ? 1.461 32.469 -3.268 1 98.88 45 SER B O 1
ATOM 2612 N N . ASP B 1 46 ? 2.797 33.719 -2.006 1 98.81 46 ASP B N 1
ATOM 2613 C CA . ASP B 1 46 ? 4.008 33.25 -2.676 1 98.81 46 ASP B CA 1
ATOM 2614 C C . ASP B 1 46 ? 4.25 31.781 -2.418 1 98.81 46 ASP B C 1
ATOM 2616 O O . ASP B 1 46 ? 4.66 31.047 -3.32 1 98.81 46 ASP B O 1
ATOM 2620 N N . ASP B 1 47 ? 4.035 31.359 -1.151 1 98.88 47 ASP B N 1
ATOM 2621 C CA . ASP B 1 47 ? 4.156 29.938 -0.819 1 98.88 47 ASP B CA 1
ATOM 2622 C C . ASP B 1 47 ? 3.229 29.094 -1.685 1 98.88 47 ASP B C 1
ATOM 2624 O O . ASP B 1 47 ? 3.66 28.094 -2.281 1 98.88 47 ASP B O 1
ATOM 2628 N N . PHE B 1 48 ? 1.95 29.469 -1.757 1 98.88 48 PHE B N 1
ATOM 2629 C CA . PHE B 1 48 ? 0.941 28.719 -2.496 1 98.88 48 PHE B CA 1
ATOM 2630 C C . PHE B 1 48 ? 1.303 28.641 -3.975 1 98.88 48 PHE B C 1
ATOM 2632 O O . PHE B 1 48 ? 1.153 27.594 -4.602 1 98.88 48 PHE B O 1
ATOM 2639 N N . LYS B 1 49 ? 1.793 29.766 -4.488 1 98.75 49 LYS B N 1
ATOM 2640 C CA . LYS B 1 49 ? 2.207 29.781 -5.891 1 98.75 49 LYS B CA 1
ATOM 2641 C C . LYS B 1 49 ? 3.285 28.75 -6.164 1 98.75 49 LYS B C 1
ATOM 2643 O O . LYS B 1 49 ? 3.188 27.984 -7.129 1 98.75 49 LYS B O 1
ATOM 2648 N N . MET B 1 50 ? 4.289 28.672 -5.305 1 98.75 50 MET B N 1
ATOM 2649 C CA . MET B 1 50 ? 5.402 27.75 -5.52 1 98.75 50 MET B CA 1
ATOM 2650 C C . MET B 1 50 ? 4.973 26.312 -5.285 1 98.75 50 MET B C 1
ATOM 2652 O O . MET B 1 50 ? 5.398 25.406 -6.008 1 98.75 50 MET B O 1
ATOM 2656 N N . ILE B 1 51 ? 4.137 26.062 -4.281 1 98.75 51 ILE B N 1
ATOM 2657 C CA . ILE B 1 51 ? 3.635 24.719 -4.012 1 98.75 51 ILE B CA 1
ATOM 2658 C C . ILE B 1 51 ? 2.85 24.203 -5.219 1 98.75 51 ILE B C 1
ATOM 2660 O O . ILE B 1 51 ? 3.098 23.109 -5.707 1 98.75 51 ILE B O 1
ATOM 2664 N N . LYS B 1 52 ? 1.951 25.062 -5.699 1 98.62 52 LYS B N 1
ATOM 2665 C CA . LYS B 1 52 ? 1.105 24.672 -6.82 1 98.62 52 LYS B CA 1
ATOM 2666 C C . LYS B 1 52 ? 1.934 24.469 -8.086 1 98.62 52 LYS B C 1
ATOM 2668 O O . LYS B 1 52 ? 1.779 23.453 -8.773 1 98.62 52 LYS B O 1
ATOM 2673 N N . SER B 1 53 ? 2.881 25.312 -8.414 1 98.25 53 SER B N 1
ATOM 2674 C CA . SER B 1 53 ? 3.66 25.25 -9.648 1 98.25 53 SER B CA 1
ATOM 2675 C C . SER B 1 53 ? 4.59 24.047 -9.648 1 98.25 53 SER B C 1
ATOM 2677 O O . SER B 1 53 ? 4.828 23.438 -10.695 1 98.25 53 SER B O 1
ATOM 2679 N N . ASN B 1 54 ? 5.062 23.688 -8.43 1 98.12 54 ASN B N 1
ATOM 2680 C CA . ASN B 1 54 ? 6.082 22.656 -8.367 1 98.12 54 ASN B CA 1
ATOM 2681 C C . ASN B 1 54 ? 5.469 21.281 -8.141 1 98.12 54 ASN B C 1
ATOM 2683 O O . ASN B 1 54 ? 6.074 20.266 -8.484 1 98.12 54 ASN B O 1
ATOM 2687 N N . SER B 1 55 ? 4.305 21.188 -7.605 1 97.94 55 SER B N 1
ATOM 2688 C CA . SER B 1 55 ? 3.789 19.875 -7.199 1 97.94 55 SER B CA 1
ATOM 2689 C C . SER B 1 55 ? 2.375 19.656 -7.719 1 97.94 55 SER B C 1
ATOM 2691 O O . SER B 1 55 ? 1.88 18.531 -7.727 1 97.94 55 SER B O 1
ATOM 2693 N N . GLY B 1 56 ? 1.646 20.703 -8.062 1 97.5 56 GLY B N 1
ATOM 2694 C CA . GLY B 1 56 ? 0.241 20.625 -8.43 1 97.5 56 GLY B CA 1
ATOM 2695 C C . GLY B 1 56 ? -0.687 20.625 -7.23 1 97.5 56 GLY B C 1
ATOM 2696 O O . GLY B 1 56 ? -1.909 20.656 -7.383 1 97.5 56 GLY B O 1
ATOM 2697 N N . SER B 1 57 ? -0.157 20.609 -6.043 1 98.44 57 SER B N 1
ATOM 2698 C CA . SER B 1 57 ? -0.957 20.562 -4.824 1 98.44 57 SER B CA 1
ATOM 2699 C C . SER B 1 57 ? -1.701 21.875 -4.59 1 98.44 57 SER B C 1
ATOM 2701 O O . SER B 1 57 ? -1.184 22.953 -4.895 1 98.44 57 SER B O 1
ATOM 2703 N N . THR B 1 58 ? -2.898 21.75 -3.988 1 98.81 58 THR B N 1
ATOM 2704 C CA . THR B 1 58 ? -3.688 22.938 -3.646 1 98.81 58 THR B CA 1
ATOM 2705 C C . THR B 1 58 ? -4.262 22.812 -2.238 1 98.81 58 THR B C 1
ATOM 2707 O O . THR B 1 58 ? -5.355 23.312 -1.963 1 98.81 58 THR B O 1
ATOM 2710 N N . ILE B 1 59 ? -3.535 22.094 -1.387 1 98.81 59 ILE B N 1
ATOM 2711 C CA . ILE B 1 59 ? -3.984 21.984 -0.003 1 98.81 59 ILE B CA 1
ATOM 2712 C C . ILE B 1 59 ? -2.779 22 0.934 1 98.81 59 ILE B C 1
ATOM 2714 O O . ILE B 1 59 ? -1.734 21.422 0.621 1 98.81 59 ILE B O 1
ATOM 2718 N N . VAL B 1 60 ? -2.879 22.703 2.084 1 98.94 60 VAL B N 1
ATOM 2719 C CA . VAL B 1 60 ? -1.823 22.766 3.09 1 98.94 60 VAL B CA 1
ATOM 2720 C C . VAL B 1 60 ? -2.416 22.531 4.477 1 98.94 60 VAL B C 1
ATOM 2722 O O . VAL B 1 60 ? -3.627 22.656 4.672 1 98.94 60 VAL B O 1
ATOM 2725 N N . ARG B 1 61 ? -1.519 22.125 5.352 1 98.62 61 ARG B N 1
ATOM 2726 C CA . ARG B 1 61 ? -1.911 21.875 6.734 1 98.62 61 ARG B CA 1
ATOM 2727 C C . ARG B 1 61 ? -1.049 22.688 7.699 1 98.62 61 ARG B C 1
ATOM 2729 O O . ARG B 1 61 ? 0.179 22.703 7.59 1 98.62 61 ARG B O 1
ATOM 2736 N N . GLY B 1 62 ? -1.729 23.422 8.602 1 97.62 62 GLY B N 1
ATOM 2737 C CA . GLY B 1 62 ? -1.072 24.109 9.703 1 97.62 62 GLY B CA 1
ATOM 2738 C C . GLY B 1 62 ? -1.307 23.438 11.039 1 97.62 62 GLY B C 1
ATOM 2739 O O . GLY B 1 62 ? -2 22.422 11.125 1 97.62 62 GLY B O 1
ATOM 2740 N N . TYR B 1 63 ? -0.77 24.062 12.125 1 95.25 63 TYR B N 1
ATOM 2741 C CA . TYR B 1 63 ? -0.766 23.359 13.406 1 95.25 63 TYR B CA 1
ATOM 2742 C C . TYR B 1 63 ? -1.412 24.219 14.492 1 95.25 63 TYR B C 1
ATOM 2744 O O . TYR B 1 63 ? -1.815 23.703 15.539 1 95.25 63 TYR B O 1
ATOM 2752 N N . ALA B 1 64 ? -1.398 25.484 14.312 1 95.75 64 ALA B N 1
ATOM 2753 C CA . ALA B 1 64 ? -2.006 26.438 15.25 1 95.75 64 ALA B CA 1
ATOM 2754 C C . ALA B 1 64 ? -2.553 27.656 14.516 1 95.75 64 ALA B C 1
ATOM 2756 O O . ALA B 1 64 ? -1.785 28.469 13.992 1 95.75 64 ALA B O 1
ATOM 2757 N N . ALA B 1 65 ? -3.85 27.812 14.609 1 98.06 65 ALA B N 1
ATOM 2758 C CA . ALA B 1 65 ? -4.543 28.781 13.773 1 98.06 65 ALA B CA 1
ATOM 2759 C C . ALA B 1 65 ? -4.223 30.203 14.203 1 98.06 65 ALA B C 1
ATOM 2761 O O . ALA B 1 65 ? -4.266 31.141 13.391 1 98.06 65 ALA B O 1
ATOM 2762 N N . SER B 1 66 ? -3.889 30.391 15.484 1 97.81 66 SER B N 1
ATOM 2763 C CA . SER B 1 66 ? -3.654 31.75 15.984 1 97.81 66 SER B CA 1
ATOM 2764 C C . SER B 1 66 ? -2.18 32.125 15.891 1 97.81 66 SER B C 1
ATOM 2766 O O . SER B 1 66 ? -1.827 33.281 15.977 1 97.81 66 SER B O 1
ATOM 2768 N N . ASP B 1 67 ? -1.31 31.125 15.75 1 96.19 67 ASP B N 1
ATOM 2769 C CA . ASP B 1 67 ? 0.12 31.406 15.648 1 96.19 67 ASP B CA 1
ATOM 2770 C C . ASP B 1 67 ? 0.43 32.281 14.43 1 96.19 67 ASP B C 1
ATOM 2772 O O . ASP B 1 67 ? 0.019 31.953 13.312 1 96.19 67 ASP B O 1
ATOM 2776 N N . CYS B 1 68 ? 1.085 33.375 14.641 1 97.69 68 CYS B N 1
ATOM 2777 C CA . CYS B 1 68 ? 1.44 34.344 13.594 1 97.69 68 CYS B CA 1
ATOM 2778 C C . CYS B 1 68 ? 0.213 34.75 12.789 1 97.69 68 CYS B C 1
ATOM 2780 O O . CYS B 1 68 ? 0.314 35.031 11.594 1 97.69 68 CYS B O 1
ATOM 2782 N N . ASP B 1 69 ? -0.987 34.688 13.508 1 97.5 69 ASP B N 1
ATOM 2783 C CA . ASP B 1 69 ? -2.244 35.031 12.852 1 97.5 69 ASP B CA 1
ATOM 2784 C C . ASP B 1 69 ? -2.445 34.219 11.578 1 97.5 69 ASP B C 1
ATOM 2786 O O . ASP B 1 69 ? -2.855 34.75 10.547 1 97.5 69 ASP B O 1
ATOM 2790 N N . MET B 1 70 ? -2.145 32.969 11.641 1 97.94 70 MET B N 1
ATOM 2791 C CA . MET B 1 70 ? -2.16 32.125 10.445 1 97.94 70 MET B CA 1
ATOM 2792 C C . MET B 1 70 ? -3.533 32.125 9.781 1 97.94 70 MET B C 1
ATOM 2794 O O . MET B 1 70 ? -3.639 32.375 8.578 1 97.94 70 MET B O 1
ATOM 2798 N N . ALA B 1 71 ? -4.602 31.859 10.547 1 98.12 71 ALA B N 1
ATOM 2799 C CA . ALA B 1 71 ? -5.934 31.828 9.953 1 98.12 71 ALA B CA 1
ATOM 2800 C C . ALA B 1 71 ? -6.25 33.125 9.227 1 98.12 71 ALA B C 1
ATOM 2802 O O . ALA B 1 71 ? -6.711 33.125 8.086 1 98.12 71 ALA B O 1
ATOM 2803 N N . LYS B 1 72 ? -5.926 34.219 9.844 1 96.62 72 LYS B N 1
ATOM 2804 C CA . LYS B 1 72 ? -6.219 35.562 9.32 1 96.62 72 LYS B CA 1
ATOM 2805 C C . LYS B 1 72 ? -5.445 35.812 8.039 1 96.62 72 LYS B C 1
ATOM 2807 O O . LYS B 1 72 ? -5.984 36.406 7.09 1 96.62 72 LYS B O 1
ATOM 2812 N N . ASN B 1 73 ? -4.176 35.438 7.992 1 97.88 73 ASN B N 1
ATOM 2813 C CA . ASN B 1 73 ? -3.299 35.812 6.891 1 97.88 73 ASN B CA 1
ATOM 2814 C C . ASN B 1 73 ? -3.307 34.781 5.777 1 97.88 73 ASN B C 1
ATOM 2816 O O . ASN B 1 73 ? -3.189 35.125 4.602 1 97.88 73 ASN B O 1
ATOM 2820 N N . ALA B 1 74 ? -3.49 33.531 6.109 1 98.69 74 ALA B N 1
ATOM 2821 C CA . ALA B 1 74 ? -3.363 32.438 5.125 1 98.69 74 ALA B CA 1
ATOM 2822 C C . ALA B 1 74 ? -4.66 32.25 4.348 1 98.69 74 ALA B C 1
ATOM 2824 O O . ALA B 1 74 ? -4.637 31.922 3.16 1 98.69 74 ALA B O 1
ATOM 2825 N N . LEU B 1 75 ? -5.828 32.438 4.965 1 98.75 75 LEU B N 1
ATOM 2826 C CA . LEU B 1 75 ? -7.098 32.031 4.359 1 98.75 75 LEU B CA 1
ATOM 2827 C C . LEU B 1 75 ? -7.43 32.938 3.168 1 98.75 75 LEU B C 1
ATOM 2829 O O . LEU B 1 75 ? -7.844 32.438 2.115 1 98.75 75 LEU B O 1
ATOM 2833 N N . PRO B 1 76 ? -7.273 34.312 3.297 1 98.56 76 PRO B N 1
ATOM 2834 C CA . PRO B 1 76 ? -7.531 35.094 2.096 1 98.56 76 PRO B CA 1
ATOM 2835 C C . PRO B 1 76 ? -6.602 34.75 0.94 1 98.56 76 PRO B C 1
ATOM 2837 O O . PRO B 1 76 ? -7.031 34.719 -0.216 1 98.56 76 PRO B O 1
ATOM 2840 N N . ALA B 1 77 ? -5.332 34.469 1.234 1 98.81 77 ALA B N 1
ATOM 2841 C CA . ALA B 1 77 ? -4.383 34.062 0.207 1 98.81 77 ALA B CA 1
ATOM 2842 C C . ALA B 1 77 ? -4.789 32.719 -0.401 1 98.81 77 ALA B C 1
ATOM 2844 O O . ALA B 1 77 ? -4.715 32.531 -1.618 1 98.81 77 ALA B O 1
ATOM 2845 N N . ALA B 1 78 ? -5.203 31.797 0.461 1 98.88 78 ALA B N 1
ATOM 2846 C CA . ALA B 1 78 ? -5.609 30.469 0.02 1 98.88 78 ALA B CA 1
ATOM 2847 C C . ALA B 1 78 ? -6.832 30.547 -0.894 1 98.88 78 ALA B C 1
ATOM 2849 O O . ALA B 1 78 ? -6.852 29.922 -1.964 1 98.88 78 ALA B O 1
ATOM 2850 N N . LYS B 1 79 ? -7.816 31.266 -0.467 1 98.62 79 LYS B N 1
ATOM 2851 C CA . LYS B 1 79 ? -9.016 31.438 -1.281 1 98.62 79 LYS B CA 1
ATOM 2852 C C . LYS B 1 79 ? -8.672 31.984 -2.662 1 98.62 79 LYS B C 1
ATOM 2854 O O . LYS B 1 79 ? -9.133 31.453 -3.678 1 98.62 79 LYS B O 1
ATOM 2859 N N . SER B 1 80 ? -7.848 33 -2.691 1 98.44 80 SER B N 1
ATOM 2860 C CA . SER B 1 80 ? -7.461 33.625 -3.943 1 98.44 80 SER B CA 1
ATOM 2861 C C . SER B 1 80 ? -6.703 32.656 -4.848 1 98.44 80 SER B C 1
ATOM 2863 O O . SER B 1 80 ? -6.852 32.719 -6.07 1 98.44 80 SER B O 1
ATOM 2865 N N . ALA B 1 81 ? -5.922 31.781 -4.262 1 98.62 81 ALA B N 1
ATOM 2866 C CA . ALA B 1 81 ? -5.059 30.891 -5.023 1 98.62 81 ALA B CA 1
ATOM 2867 C C . ALA B 1 81 ? -5.762 29.562 -5.312 1 98.62 81 ALA B C 1
ATOM 2869 O O . ALA B 1 81 ? -5.207 28.688 -5.984 1 98.62 81 ALA B O 1
ATOM 2870 N N . GLY B 1 82 ? -6.965 29.344 -4.766 1 98.5 82 GLY B N 1
ATOM 2871 C CA . GLY B 1 82 ? -7.688 28.094 -4.949 1 98.5 82 GLY B CA 1
ATOM 2872 C C . GLY B 1 82 ? -7.188 26.984 -4.051 1 98.5 82 GLY B C 1
ATOM 2873 O O . GLY B 1 82 ? -7.246 25.812 -4.422 1 98.5 82 GLY B O 1
ATOM 2874 N N . PHE B 1 83 ? -6.613 27.344 -2.949 1 98.81 83 PHE B N 1
ATOM 2875 C CA . PHE B 1 83 ? -6.098 26.375 -1.986 1 98.81 83 PHE B CA 1
ATOM 2876 C C . PHE B 1 83 ? -7.141 26.078 -0.917 1 98.81 83 PHE B C 1
ATOM 2878 O O . PHE B 1 83 ? -7.996 26.906 -0.621 1 98.81 83 PHE B O 1
ATOM 2885 N N . LYS B 1 84 ? -7.086 24.875 -0.363 1 98.75 84 LYS B N 1
ATOM 2886 C CA . LYS B 1 84 ? -7.734 24.531 0.898 1 98.75 84 LYS B CA 1
ATOM 2887 C C . LYS B 1 84 ? -6.719 24.469 2.037 1 98.75 84 LYS B C 1
ATOM 2889 O O . LYS B 1 84 ? -5.535 24.234 1.807 1 98.75 84 LYS B O 1
ATOM 2894 N N . VAL B 1 85 ? -7.23 24.719 3.26 1 98.88 85 VAL B N 1
ATOM 2895 C CA . VAL B 1 85 ? -6.332 24.781 4.406 1 98.88 85 VAL B CA 1
ATOM 2896 C C . VAL B 1 85 ? -6.887 23.938 5.547 1 98.88 85 VAL B C 1
ATOM 2898 O O . VAL B 1 85 ? -8.078 24.016 5.871 1 98.88 85 VAL B O 1
ATOM 2901 N N . VAL B 1 86 ? -6.066 23.047 6.051 1 98.81 86 VAL B N 1
ATOM 2902 C CA . VAL B 1 86 ? -6.348 22.438 7.352 1 98.81 86 VAL B CA 1
ATOM 2903 C C . VAL B 1 86 ? -5.773 23.328 8.461 1 98.81 86 VAL B C 1
ATOM 2905 O O . VAL B 1 86 ? -4.57 23.594 8.492 1 98.81 86 VAL B O 1
ATOM 2908 N N . LEU B 1 87 ? -6.629 23.797 9.344 1 98.75 87 LEU B N 1
ATOM 2909 C CA . LEU B 1 87 ? -6.207 24.609 10.477 1 98.75 87 LEU B CA 1
ATOM 2910 C C . LEU B 1 87 ? -6.066 23.75 11.734 1 98.75 87 LEU B C 1
ATOM 2912 O O . LEU B 1 87 ? -6.789 22.766 11.906 1 98.75 87 LEU B O 1
ATOM 2916 N N . GLY B 1 88 ? -5.125 24.141 12.562 1 98.38 88 GLY B N 1
ATOM 2917 C CA . GLY B 1 88 ? -4.898 23.391 13.789 1 98.38 88 GLY B CA 1
ATOM 2918 C C . GLY B 1 88 ? -5.238 24.172 15.039 1 98.38 88 GLY B C 1
ATOM 2919 O O . GLY B 1 88 ? -5.141 25.406 15.055 1 98.38 88 GLY B O 1
ATOM 2920 N N . ILE B 1 89 ? -5.66 23.469 16.047 1 98.25 89 ILE B N 1
ATOM 2921 C CA . ILE B 1 89 ? -5.832 23.969 17.406 1 98.25 89 ILE B CA 1
ATOM 2922 C C . ILE B 1 89 ? -4.812 23.312 18.344 1 98.25 89 ILE B C 1
ATOM 2924 O O . ILE B 1 89 ? -4.664 22.078 18.344 1 98.25 89 ILE B O 1
ATOM 2928 N N . TRP B 1 90 ? -4.07 24.156 18.984 1 95.44 90 TRP B N 1
ATOM 2929 C CA . TRP B 1 90 ? -3.15 23.656 20 1 95.44 90 TRP B CA 1
ATOM 2930 C C . TRP B 1 90 ? -3.852 23.516 21.359 1 95.44 90 TRP B C 1
ATOM 2932 O O . TRP B 1 90 ? -3.961 24.484 22.109 1 95.44 90 TRP B O 1
ATOM 2942 N N . PRO B 1 91 ? -4.195 22.312 21.734 1 95.12 91 PRO B N 1
ATOM 2943 C CA . PRO B 1 91 ? -5.125 22.156 22.859 1 95.12 91 PRO B CA 1
ATOM 2944 C C . PRO B 1 91 ? -4.41 21.906 24.188 1 95.12 91 PRO B C 1
ATOM 2946 O O . PRO B 1 91 ? -5.062 21.766 25.219 1 95.12 91 PRO B O 1
ATOM 2949 N N . ASP B 1 92 ? -3.088 21.891 24.188 1 92.25 92 ASP B N 1
ATOM 2950 C CA . ASP B 1 92 ? -2.328 21.469 25.359 1 92.25 92 ASP B CA 1
ATOM 2951 C C . ASP B 1 92 ? -2.525 22.438 26.531 1 92.25 92 ASP B C 1
ATOM 2953 O O . ASP B 1 92 ? -2.457 22.031 27.688 1 92.25 92 ASP B O 1
ATOM 2957 N N . VAL B 1 93 ? -2.639 23.734 26.203 1 92.69 93 VAL B N 1
ATOM 2958 C CA . VAL B 1 93 ? -2.9 24.781 27.172 1 92.69 93 VAL B CA 1
ATOM 2959 C C . VAL B 1 93 ? -4.234 25.469 26.859 1 92.69 93 VAL B C 1
ATOM 2961 O O . VAL B 1 93 ? -4.551 25.703 25.688 1 92.69 93 VAL B O 1
ATOM 2964 N N . GLU B 1 94 ? -4.988 25.656 27.906 1 94.38 94 GLU B N 1
ATOM 2965 C CA . GLU B 1 94 ? -6.332 26.203 27.734 1 94.38 94 GLU B CA 1
ATOM 2966 C C . GLU B 1 94 ? -6.297 27.531 26.984 1 94.38 94 GLU B C 1
ATOM 2968 O O . GLU B 1 94 ? -7.137 27.781 26.109 1 94.38 94 GLU B O 1
ATOM 2973 N N . GLU B 1 95 ? -5.363 28.328 27.344 1 95.88 95 GLU B N 1
ATOM 2974 C CA . GLU B 1 95 ? -5.238 29.625 26.672 1 95.88 95 GLU B CA 1
ATOM 2975 C C . GLU B 1 95 ? -5.027 29.453 25.172 1 95.88 95 GLU B C 1
ATOM 2977 O O . GLU B 1 95 ? -5.68 30.125 24.359 1 95.88 95 GLU B O 1
ATOM 2982 N N . SER B 1 96 ? -4.152 28.562 24.828 1 95.31 96 SER B N 1
ATOM 2983 C CA . SER B 1 96 ? -3.887 28.297 23.422 1 95.31 96 SER B CA 1
ATOM 2984 C C . SER B 1 96 ? -5.102 27.688 22.734 1 95.31 96 SER B C 1
ATOM 2986 O O . SER B 1 96 ? -5.41 28 21.594 1 95.31 96 SER B O 1
ATOM 2988 N N . PHE B 1 97 ? -5.777 26.797 23.406 1 97.44 97 PHE B N 1
ATOM 2989 C CA . PHE B 1 97 ? -6.992 26.188 22.875 1 97.44 97 PHE B CA 1
ATOM 2990 C C . PHE B 1 97 ? -8.023 27.25 22.516 1 97.44 97 PHE B C 1
ATOM 2992 O O . PHE B 1 97 ? -8.531 27.266 21.391 1 97.44 97 PHE B O 1
ATOM 2999 N N . GLN B 1 98 ? -8.227 28.156 23.453 1 97.69 98 GLN B N 1
ATOM 3000 C CA . GLN B 1 98 ? -9.234 29.203 23.266 1 97.69 98 GLN B CA 1
ATOM 3001 C C . GLN B 1 98 ? -8.82 30.172 22.172 1 97.69 98 GLN B C 1
ATOM 3003 O O . GLN B 1 98 ? -9.656 30.594 21.359 1 97.69 98 GLN B O 1
ATOM 3008 N N . LYS B 1 99 ? -7.559 30.547 22.156 1 97.81 99 LYS B N 1
ATOM 3009 C CA . LYS B 1 99 ? -7.059 31.469 21.156 1 97.81 99 LYS B CA 1
ATOM 3010 C C . LYS B 1 99 ? -7.195 30.891 19.75 1 97.81 99 LYS B C 1
ATOM 3012 O O . LYS B 1 99 ? -7.645 31.578 18.828 1 97.81 99 LYS B O 1
ATOM 3017 N N . ASP B 1 100 ? -6.816 29.656 19.594 1 98.44 100 ASP B N 1
ATOM 3018 C CA . ASP B 1 100 ? -6.902 29 18.297 1 98.44 100 ASP B CA 1
ATOM 3019 C C . ASP B 1 100 ? -8.359 28.797 17.875 1 98.44 100 ASP B C 1
ATOM 3021 O O . ASP B 1 100 ? -8.711 29.031 16.719 1 98.44 100 ASP B O 1
ATOM 3025 N N . LEU B 1 101 ? -9.188 28.344 18.781 1 98.25 101 LEU B N 1
ATOM 3026 C CA . LEU B 1 101 ? -10.602 28.156 18.484 1 98.25 101 LEU B CA 1
ATOM 3027 C C . LEU B 1 101 ? -11.242 29.469 18.047 1 98.25 101 LEU B C 1
ATOM 3029 O O . LEU B 1 101 ? -11.977 29.516 17.062 1 98.25 101 LEU B O 1
ATOM 3033 N N . LYS B 1 102 ? -10.922 30.547 18.766 1 98 102 LYS B N 1
ATOM 3034 C CA . LYS B 1 102 ? -11.461 31.859 18.422 1 98 102 LYS B CA 1
ATOM 3035 C C . LYS B 1 102 ? -10.977 32.312 17.047 1 98 102 LYS B C 1
ATOM 3037 O O . LYS B 1 102 ? -11.75 32.844 16.25 1 98 102 LYS B O 1
ATOM 3042 N N . ALA B 1 103 ? -9.711 32.094 16.766 1 98.31 103 ALA B N 1
ATOM 3043 C CA . ALA B 1 103 ? -9.156 32.469 15.469 1 98.31 103 ALA B CA 1
ATOM 3044 C C . ALA B 1 103 ? -9.906 31.781 14.328 1 98.31 103 ALA B C 1
ATOM 3046 O O . ALA B 1 103 ? -10.086 32.375 13.258 1 98.31 103 ALA B O 1
ATOM 3047 N N . ILE B 1 104 ? -10.352 30.547 14.562 1 98.56 104 ILE B N 1
ATOM 3048 C CA . ILE B 1 104 ? -11.055 29.781 13.539 1 98.56 104 ILE B CA 1
ATOM 3049 C C . ILE B 1 104 ? -12.516 30.219 13.477 1 98.56 104 ILE B C 1
ATOM 3051 O O . ILE B 1 104 ? -13.039 30.5 12.391 1 98.56 104 ILE B O 1
ATOM 3055 N N . THR B 1 105 ? -13.164 30.328 14.633 1 97.5 105 THR B N 1
ATOM 3056 C CA . THR B 1 105 ? -14.586 30.656 14.664 1 97.5 105 THR B CA 1
ATOM 3057 C C . THR B 1 105 ? -14.828 32.062 14.086 1 97.5 105 THR B C 1
ATOM 3059 O O . THR B 1 105 ? -15.859 32.312 13.461 1 97.5 105 THR B O 1
ATOM 3062 N N . ASP B 1 106 ? -13.836 32.969 14.234 1 96.88 106 ASP B N 1
ATOM 3063 C CA . ASP B 1 106 ? -13.969 34.344 13.758 1 96.88 106 ASP B CA 1
ATOM 3064 C C . ASP B 1 106 ? -14.062 34.375 12.234 1 96.88 106 ASP B C 1
ATOM 3066 O O . ASP B 1 106 ? -14.633 35.312 11.664 1 96.88 106 ASP B O 1
ATOM 3070 N N . VAL B 1 107 ? -13.547 33.375 11.594 1 96.62 107 VAL B N 1
ATOM 3071 C CA . VAL B 1 107 ? -13.438 33.469 10.141 1 96.62 107 VAL B CA 1
ATOM 3072 C C . VAL B 1 107 ? -14.164 32.312 9.477 1 96.62 107 VAL B C 1
ATOM 3074 O O . VAL B 1 107 ? -14.273 32.25 8.25 1 96.62 107 VAL B O 1
ATOM 3077 N N . ALA B 1 108 ? -14.617 31.344 10.188 1 95.88 108 ALA B N 1
ATOM 3078 C CA . ALA B 1 108 ? -15.102 30.062 9.672 1 95.88 108 ALA B CA 1
ATOM 3079 C C . ALA B 1 108 ? -16.25 30.266 8.68 1 95.88 108 ALA B C 1
ATOM 3081 O O . ALA B 1 108 ? -16.297 29.609 7.648 1 95.88 108 ALA B O 1
ATOM 3082 N N . GLN B 1 109 ? -17.188 31.172 8.969 1 93.88 109 GLN B N 1
ATOM 3083 C CA . GLN B 1 109 ? -18.328 31.406 8.086 1 93.88 109 GLN B CA 1
ATOM 3084 C C . GLN B 1 109 ? -17.875 31.969 6.742 1 93.88 109 GLN B C 1
ATOM 3086 O O . GLN B 1 109 ? -18.391 31.578 5.691 1 93.88 109 GLN B O 1
ATOM 3091 N N . GLN B 1 110 ? -16.938 32.844 6.781 1 95.5 110 GLN B N 1
ATOM 3092 C CA . GLN B 1 110 ? -16.453 33.5 5.578 1 95.5 110 GLN B CA 1
ATOM 3093 C C . GLN B 1 110 ? -15.633 32.531 4.715 1 95.5 110 GLN B C 1
ATOM 3095 O O . GLN B 1 110 ? -15.625 32.656 3.488 1 95.5 110 GLN B O 1
ATOM 3100 N N . TYR B 1 111 ? -15 31.578 5.316 1 97.38 111 TYR B N 1
ATOM 3101 C CA . TYR B 1 111 ? -14.055 30.75 4.586 1 97.38 111 TYR B CA 1
ATOM 3102 C C . TYR B 1 111 ? -14.414 29.266 4.711 1 97.38 111 TYR B C 1
ATOM 3104 O O . TYR B 1 111 ? -13.531 28.406 4.738 1 97.38 111 TYR B O 1
ATOM 3112 N N . THR B 1 112 ? -15.695 28.953 4.797 1 95.44 112 THR B N 1
ATOM 3113 C CA . THR B 1 112 ? -16.172 27.594 4.98 1 95.44 112 THR B CA 1
ATOM 3114 C C . THR B 1 112 ? -15.633 26.672 3.889 1 95.44 112 THR B C 1
ATOM 3116 O O . THR B 1 112 ? -15.227 25.547 4.164 1 95.44 112 THR B O 1
ATOM 3119 N N . ASP B 1 113 ? -15.539 27.203 2.654 1 95.56 113 ASP B N 1
ATOM 3120 C CA . ASP B 1 113 ? -15.125 26.375 1.521 1 95.56 113 ASP B CA 1
ATOM 3121 C C . ASP B 1 113 ? -13.602 26.297 1.428 1 95.56 113 ASP B C 1
ATOM 3123 O O . ASP B 1 113 ? -13.07 25.438 0.728 1 95.56 113 ASP B O 1
ATOM 3127 N N . THR B 1 114 ? -12.914 27.172 2.09 1 98.06 114 THR B N 1
ATOM 3128 C CA . THR B 1 114 ? -11.461 27.219 2.037 1 98.06 114 THR B CA 1
ATOM 3129 C C . THR B 1 114 ? -10.844 26.391 3.156 1 98.06 114 THR B C 1
ATOM 3131 O O . THR B 1 114 ? -9.758 25.844 2.998 1 98.06 114 THR B O 1
ATOM 3134 N N . ILE B 1 115 ? -11.625 26.281 4.25 1 98.56 115 ILE B N 1
ATOM 3135 C CA . ILE B 1 115 ? -11.18 25.438 5.352 1 98.56 115 ILE B CA 1
ATOM 3136 C C . ILE B 1 115 ? -11.57 23.984 5.086 1 98.56 115 ILE B C 1
ATOM 3138 O O . ILE B 1 115 ? -12.758 23.641 5.102 1 98.56 115 ILE B O 1
ATOM 3142 N N . TYR B 1 116 ? -10.586 23.172 4.863 1 98.25 116 TYR B N 1
ATOM 3143 C CA . TYR B 1 116 ? -10.883 21.766 4.574 1 98.25 116 TYR B CA 1
ATOM 3144 C C . TYR B 1 116 ? -11.258 21.016 5.844 1 98.25 116 TYR B C 1
ATOM 3146 O O . TYR B 1 116 ? -12.18 20.203 5.836 1 98.25 116 TYR B O 1
ATOM 3154 N N . ALA B 1 117 ? -10.484 21.266 6.891 1 98.62 117 ALA B N 1
ATOM 3155 C CA . ALA B 1 117 ? -10.688 20.609 8.172 1 98.62 117 ALA B CA 1
ATOM 3156 C C . ALA B 1 117 ? -10.008 21.375 9.305 1 98.62 117 ALA B C 1
ATOM 3158 O O . ALA B 1 117 ? -9.195 22.266 9.055 1 98.62 117 ALA B O 1
ATOM 3159 N N . VAL B 1 118 ? -10.398 21.047 10.469 1 98.75 118 VAL B N 1
ATOM 3160 C CA . VAL B 1 118 ? -9.758 21.531 11.68 1 98.75 118 VAL B CA 1
ATOM 3161 C C . VAL B 1 118 ? -9.258 20.344 12.508 1 98.75 118 VAL B C 1
ATOM 3163 O O . VAL B 1 118 ? -10.016 19.406 12.781 1 98.75 118 VAL B O 1
ATOM 3166 N N . THR B 1 119 ? -7.988 20.375 12.844 1 98.75 119 THR B N 1
ATOM 3167 C CA . THR B 1 119 ? -7.445 19.328 13.703 1 98.75 119 THR B CA 1
ATOM 3168 C C . THR B 1 119 ? -7.242 19.844 15.125 1 98.75 119 THR B C 1
ATOM 3170 O O . THR B 1 119 ? -6.664 20.922 15.328 1 98.75 119 THR B O 1
ATOM 3173 N N . VAL B 1 120 ? -7.734 19.062 16.062 1 98.62 120 VAL B N 1
ATOM 3174 C CA . VAL B 1 120 ? -7.535 19.344 17.484 1 98.62 120 VAL B CA 1
ATOM 3175 C C . VAL B 1 120 ? -6.363 18.516 18.016 1 98.62 120 VAL B C 1
ATOM 3177 O O . VAL B 1 120 ? -6.488 17.312 18.203 1 98.62 120 VAL B O 1
ATOM 3180 N N . GLY B 1 121 ? -5.266 19.25 18.219 1 96.94 121 GLY B N 1
ATOM 3181 C CA . GLY B 1 121 ? -4.074 18.562 18.688 1 96.94 121 GLY B CA 1
ATOM 3182 C C . GLY B 1 121 ? -3.256 17.938 17.578 1 96.94 121 GLY B C 1
ATOM 3183 O O . GLY B 1 121 ? -3.779 17.656 16.5 1 96.94 121 GLY B O 1
ATOM 3184 N N . SER B 1 122 ? -2.01 17.797 17.844 1 95.31 122 SER B N 1
ATOM 3185 C CA . SER B 1 122 ? -1.038 17.031 17.062 1 95.31 122 SER B CA 1
ATOM 3186 C C . SER B 1 122 ? -0.161 16.172 17.969 1 95.31 122 SER B C 1
ATOM 3188 O O . SER B 1 122 ? 0.6 16.688 18.781 1 95.31 122 SER B O 1
ATOM 3190 N N . GLU B 1 123 ? -0.377 14.875 17.812 1 95.94 123 GLU B N 1
ATOM 3191 C CA . GLU B 1 123 ? 0.402 13.875 18.531 1 95.94 123 GLU B CA 1
ATOM 3192 C C . GLU B 1 123 ? 0.205 14 20.047 1 95.94 123 GLU B C 1
ATOM 3194 O O . GLU B 1 123 ? 1.147 13.812 20.812 1 95.94 123 GLU B O 1
ATOM 3199 N N . THR B 1 124 ? -0.935 14.398 20.469 1 97.19 124 THR B N 1
ATOM 3200 C CA . THR B 1 124 ? -1.196 14.57 21.891 1 97.19 124 THR B CA 1
ATOM 3201 C C . THR B 1 124 ? -1.347 13.219 22.578 1 97.19 124 THR B C 1
ATOM 3203 O O . THR B 1 124 ? -1.076 13.094 23.781 1 97.19 124 THR B O 1
ATOM 3206 N N . LEU B 1 125 ? -1.855 12.188 21.812 1 97.69 125 LEU B N 1
ATOM 3207 C CA . LEU B 1 125 ? -1.893 10.836 22.359 1 97.69 125 LEU B CA 1
ATOM 3208 C C . LEU B 1 125 ? -0.483 10.281 22.531 1 97.69 125 LEU B C 1
ATOM 3210 O O . LEU B 1 125 ? -0.155 9.719 23.578 1 97.69 125 LEU B O 1
ATOM 3214 N N . TYR B 1 126 ? 0.299 10.508 21.562 1 95.88 126 TYR B N 1
ATOM 3215 C CA . TYR B 1 126 ? 1.671 10.016 21.578 1 95.88 126 TYR B CA 1
ATOM 3216 C C . TYR B 1 126 ? 2.459 10.625 22.734 1 95.88 126 TYR B C 1
ATOM 3218 O O . TYR B 1 126 ? 3.18 9.922 23.438 1 95.88 126 TYR B O 1
ATOM 3226 N N . ARG B 1 127 ? 2.312 11.961 22.891 1 94 127 ARG B N 1
ATOM 3227 C CA . ARG B 1 127 ? 3.041 12.672 23.938 1 94 127 ARG B CA 1
ATOM 3228 C C . ARG B 1 127 ? 2.426 12.422 25.312 1 94 127 ARG B C 1
ATOM 3230 O O . ARG B 1 127 ? 3.016 12.773 26.328 1 94 127 ARG B O 1
ATOM 3237 N N . GLY B 1 128 ? 1.214 11.875 25.328 1 95.12 128 GLY B N 1
ATOM 3238 C CA . GLY B 1 128 ? 0.559 11.547 26.578 1 95.12 128 GLY B CA 1
ATOM 3239 C C . GLY B 1 128 ? -0.14 12.734 27.219 1 95.12 128 GLY B C 1
ATOM 3240 O O . GLY B 1 128 ? -0.454 12.711 28.406 1 95.12 128 GLY B O 1
ATOM 3241 N N . ASN B 1 129 ? -0.364 13.797 26.453 1 95.5 129 ASN B N 1
ATOM 3242 C CA . ASN B 1 129 ? -1.043 14.977 26.984 1 95.5 129 ASN B CA 1
ATOM 3243 C C . ASN B 1 129 ? -2.512 14.688 27.281 1 95.5 129 ASN B C 1
ATOM 3245 O O . ASN B 1 129 ? -3.096 15.297 28.188 1 95.5 129 ASN B O 1
ATOM 3249 N N . PHE B 1 130 ? -3.1 13.836 26.438 1 97.5 130 PHE B N 1
ATOM 3250 C CA . PHE B 1 130 ? -4.508 13.492 26.594 1 97.5 130 PHE B CA 1
ATOM 3251 C C . PHE B 1 130 ? -4.727 11.992 26.391 1 97.5 130 PHE B C 1
ATOM 3253 O O . PHE B 1 130 ? -4.012 11.352 25.625 1 97.5 130 PHE B O 1
ATOM 3260 N N . THR B 1 131 ? -5.684 11.523 27.156 1 97.75 131 THR B N 1
ATOM 3261 C CA . THR B 1 131 ? -6.242 10.227 26.797 1 97.75 131 THR B CA 1
ATOM 3262 C C . THR B 1 131 ? -7.125 10.344 25.547 1 97.75 131 THR B C 1
ATOM 3264 O O . THR B 1 131 ? -7.477 11.453 25.141 1 97.75 131 THR B O 1
ATOM 3267 N N . GLY B 1 132 ? -7.453 9.219 25.016 1 98 132 GLY B N 1
ATOM 3268 C CA . GLY B 1 132 ? -8.383 9.211 23.906 1 98 132 GLY B CA 1
ATOM 3269 C C . GLY B 1 132 ? -9.703 9.883 24.219 1 98 132 GLY B C 1
ATOM 3270 O O . GLY B 1 132 ? -10.219 10.664 23.422 1 98 132 GLY B O 1
ATOM 3271 N N . GLU B 1 133 ? -10.211 9.586 25.391 1 98.25 133 GLU B N 1
ATOM 3272 C CA . GLU B 1 133 ? -11.5 10.141 25.797 1 98.25 133 GLU B CA 1
ATOM 3273 C C . GLU B 1 133 ? -11.422 11.656 25.969 1 98.25 133 GLU B C 1
ATOM 3275 O O . GLU B 1 133 ? -12.336 12.375 25.562 1 98.25 133 GLU B O 1
ATOM 3280 N N . GLU B 1 134 ? -10.305 12.102 26.578 1 98.12 134 GLU B N 1
ATOM 3281 C CA . GLU B 1 134 ? -10.117 13.539 26.75 1 98.12 134 GLU B CA 1
ATOM 3282 C C . GLU B 1 134 ? -10.039 14.258 25.406 1 98.12 134 GLU B C 1
ATOM 3284 O O . GLU B 1 134 ? -10.672 15.305 25.234 1 98.12 134 GLU B O 1
ATOM 3289 N N . LEU B 1 135 ? -9.32 13.711 24.531 1 98.38 135 LEU B N 1
ATOM 3290 C CA . LEU B 1 135 ? -9.172 14.305 23.203 1 98.38 135 LEU B CA 1
ATOM 3291 C C . LEU B 1 135 ? -10.5 14.289 22.453 1 98.38 135 LEU B C 1
ATOM 3293 O O . LEU B 1 135 ? -10.852 15.258 21.781 1 98.38 135 LEU B O 1
ATOM 3297 N N . ALA B 1 136 ? -11.258 13.188 22.562 1 98.5 136 ALA B N 1
ATOM 3298 C CA . ALA B 1 136 ? -12.578 13.102 21.953 1 98.5 136 ALA B CA 1
ATOM 3299 C C . ALA B 1 136 ? -13.492 14.227 22.453 1 98.5 136 ALA B C 1
ATOM 3301 O O . ALA B 1 136 ? -14.242 14.812 21.672 1 98.5 136 ALA B O 1
ATOM 3302 N N . GLY B 1 137 ? -13.43 14.469 23.734 1 98.31 137 GLY B N 1
ATOM 3303 C CA . GLY B 1 137 ? -14.203 15.562 24.297 1 98.31 137 GLY B CA 1
ATOM 3304 C C . GLY B 1 137 ? -13.844 16.922 23.703 1 98.31 137 GLY B C 1
ATOM 3305 O O . GLY B 1 137 ? -14.734 17.719 23.406 1 98.31 137 GLY B O 1
ATOM 3306 N N . LYS B 1 138 ? -12.594 17.156 23.516 1 98.38 138 LYS B N 1
ATOM 3307 C CA . LYS B 1 138 ? -12.148 18.422 22.938 1 98.38 138 LYS B CA 1
ATOM 3308 C C . LYS B 1 138 ? -12.57 18.531 21.484 1 98.38 138 LYS B C 1
ATOM 3310 O O . LYS B 1 138 ? -12.969 19.609 21.031 1 98.38 138 LYS B O 1
ATOM 3315 N N . ILE B 1 139 ? -12.492 17.438 20.766 1 98.56 139 ILE B N 1
ATOM 3316 C CA . ILE B 1 139 ? -12.938 17.422 19.375 1 98.56 139 ILE B CA 1
ATOM 3317 C C . ILE B 1 139 ? -14.422 17.75 19.297 1 98.56 139 ILE B C 1
ATOM 3319 O O . ILE B 1 139 ? -14.844 18.562 18.469 1 98.56 139 ILE B O 1
ATOM 3323 N N . LYS B 1 140 ? -15.172 17.141 20.188 1 98.06 140 LYS B N 1
ATOM 3324 C CA . LYS B 1 140 ? -16.609 17.406 20.219 1 98.06 140 LYS B CA 1
ATOM 3325 C C . LYS B 1 140 ? -16.891 18.891 20.5 1 98.06 140 LYS B C 1
ATOM 3327 O O . LYS B 1 140 ? -17.781 19.484 19.875 1 98.06 140 LYS B O 1
ATOM 3332 N N . THR B 1 141 ? -16.172 19.438 21.422 1 98 141 THR B N 1
ATOM 3333 C CA . THR B 1 141 ? -16.328 20.844 21.75 1 98 141 THR B CA 1
ATOM 3334 C C . THR B 1 141 ? -16.094 21.719 20.516 1 98 141 THR B C 1
ATOM 3336 O O . THR B 1 141 ? -16.875 22.641 20.25 1 98 141 THR B O 1
ATOM 3339 N N . VAL B 1 142 ? -15.062 21.422 19.781 1 98.5 142 VAL B N 1
ATOM 3340 C CA . VAL B 1 142 ? -14.727 22.203 18.594 1 98.5 142 VAL B CA 1
ATOM 3341 C C . VAL B 1 142 ? -15.805 22.016 17.531 1 98.5 142 VAL B C 1
ATOM 3343 O O . VAL B 1 142 ? -16.25 22.969 16.906 1 98.5 142 VAL B O 1
ATOM 3346 N N . LYS B 1 143 ? -16.25 20.812 17.359 1 97.44 143 LYS B N 1
ATOM 3347 C CA . LYS B 1 143 ? -17.297 20.5 16.391 1 97.44 143 LYS B CA 1
ATOM 3348 C C . LYS B 1 143 ? -18.562 21.328 16.656 1 97.44 143 LYS B C 1
ATOM 3350 O O . LYS B 1 143 ? -19.188 21.844 15.734 1 97.44 143 LYS B O 1
ATOM 3355 N N . ASP B 1 144 ? -18.891 21.484 17.891 1 96.75 144 ASP B N 1
ATOM 3356 C CA . ASP B 1 144 ? -20.109 22.172 18.297 1 96.75 144 ASP B CA 1
ATOM 3357 C C . ASP B 1 144 ? -20.016 23.672 18.016 1 96.75 144 ASP B C 1
ATOM 3359 O O . ASP B 1 144 ? -21.031 24.359 17.953 1 96.75 144 ASP B O 1
ATOM 3363 N N . LYS B 1 145 ? -18.812 24.156 17.891 1 96.62 145 LYS B N 1
ATOM 3364 C CA . LYS B 1 145 ? -18.625 25.594 17.766 1 96.62 145 LYS B CA 1
ATOM 3365 C C . LYS B 1 145 ? -18.422 25.984 16.312 1 96.62 145 LYS B C 1
ATOM 3367 O O . LYS B 1 145 ? -18.406 27.188 15.977 1 96.62 145 LYS B O 1
ATOM 3372 N N . LEU B 1 146 ? -18.219 25.047 15.43 1 96.69 146 LEU B N 1
ATOM 3373 C CA . LEU B 1 146 ? -17.938 25.344 14.031 1 96.69 146 LEU B CA 1
ATOM 3374 C C . LEU B 1 146 ? -19.141 25.062 13.156 1 96.69 146 LEU B C 1
ATOM 3376 O O . LEU B 1 146 ? -20 24.25 13.516 1 96.69 146 LEU B O 1
ATOM 3380 N N . PRO B 1 147 ? -19.25 25.859 12.023 1 92.19 147 PRO B N 1
ATOM 3381 C CA . PRO B 1 147 ? -20.312 25.547 11.07 1 92.19 147 PRO B CA 1
ATOM 3382 C C . PRO B 1 147 ? -20.281 24.078 10.625 1 92.19 147 PRO B C 1
ATOM 3384 O O . PRO B 1 147 ? -19.219 23.469 10.609 1 92.19 147 PRO B O 1
ATOM 3387 N N . SER B 1 148 ? -21.625 23.781 10.133 1 87.25 148 SER B N 1
ATOM 3388 C CA . SER B 1 148 ? -21.734 22.438 9.609 1 87.25 148 SER B CA 1
ATOM 3389 C C . SER B 1 148 ? -20.969 22.266 8.305 1 87.25 148 SER B C 1
ATOM 3391 O O . SER B 1 148 ? -20.859 23.219 7.516 1 87.25 148 SER B O 1
ATOM 3393 N N . GLY B 1 149 ? -20.188 21.375 8.125 1 88.12 149 GLY B N 1
ATOM 3394 C CA . GLY B 1 149 ? -19.469 21.141 6.887 1 88.12 149 GLY B CA 1
ATOM 3395 C C . GLY B 1 149 ? -17.969 21.094 7.062 1 88.12 149 GLY B C 1
ATOM 3396 O O . GLY B 1 149 ? -17.25 20.562 6.207 1 88.12 149 GLY B O 1
ATOM 3397 N N . ILE B 1 150 ? -17.516 21.891 8.031 1 96.25 150 ILE B N 1
ATOM 3398 C CA . ILE B 1 150 ? -16.094 21.828 8.312 1 96.25 150 ILE B CA 1
ATOM 3399 C C . ILE B 1 150 ? -15.766 20.562 9.094 1 96.25 150 ILE B C 1
ATOM 3401 O O . ILE B 1 150 ? -16.297 20.359 10.195 1 96.25 150 ILE B O 1
ATOM 3405 N N . LYS B 1 151 ? -14.93 19.734 8.523 1 98.19 151 LYS B N 1
ATOM 3406 C CA . LYS B 1 151 ? -14.516 18.5 9.195 1 98.19 151 LYS B CA 1
ATOM 3407 C C . LYS B 1 151 ? -13.633 18.812 10.398 1 98.19 151 LYS B C 1
ATOM 3409 O O . LYS B 1 151 ? -12.797 19.719 10.359 1 98.19 151 LYS B O 1
ATOM 3414 N N . VAL B 1 152 ? -13.867 18.078 11.453 1 98.75 152 VAL B N 1
ATOM 3415 C CA . VAL B 1 152 ? -13.055 18.25 12.656 1 98.75 152 VAL B CA 1
ATOM 3416 C C . VAL B 1 152 ? -12.469 16.891 13.07 1 98.75 152 VAL B C 1
ATOM 3418 O O . VAL B 1 152 ? -13.172 15.883 13.062 1 98.75 152 VAL B O 1
ATOM 3421 N N . GLY B 1 153 ? -11.227 16.859 13.375 1 98.62 153 GLY B N 1
ATOM 3422 C CA . GLY B 1 153 ? -10.555 15.656 13.836 1 98.62 153 GLY B CA 1
ATOM 3423 C C . GLY B 1 153 ? -9.242 15.945 14.539 1 98.62 153 GLY B C 1
ATOM 3424 O O . GLY B 1 153 ? -9.156 16.875 15.352 1 98.62 153 GLY B O 1
ATOM 3425 N N . THR B 1 154 ? -8.266 15.055 14.359 1 98.75 154 THR B N 1
ATOM 3426 C CA . THR B 1 154 ? -6.965 15.172 15.016 1 98.75 154 THR B CA 1
ATOM 3427 C C . THR B 1 154 ? -5.875 14.508 14.18 1 98.75 154 THR B C 1
ATOM 3429 O O . THR B 1 154 ? -6.164 13.906 13.141 1 98.75 154 THR B O 1
ATOM 3432 N N . ALA B 1 155 ? -4.648 14.758 14.547 1 98.69 155 ALA B N 1
ATOM 3433 C CA . ALA B 1 155 ? -3.479 14.109 13.953 1 98.69 155 ALA B CA 1
ATOM 3434 C C . ALA B 1 155 ? -2.613 13.453 15.031 1 98.69 155 ALA B C 1
ATOM 3436 O O . ALA B 1 155 ? -2.357 14.055 16.078 1 98.69 155 ALA B O 1
ATOM 3437 N N . ASP B 1 156 ? -2.229 12.242 14.773 1 98.5 156 ASP B N 1
ATOM 3438 C CA . ASP B 1 156 ? -1.353 11.578 15.734 1 98.5 156 ASP B CA 1
ATOM 3439 C C . ASP B 1 156 ? -0.51 10.5 15.055 1 98.5 156 ASP B C 1
ATOM 3441 O O . ASP B 1 156 ? -0.69 10.227 13.867 1 98.5 156 ASP B O 1
ATOM 3445 N N . SER B 1 157 ? 0.473 9.992 15.836 1 98.25 157 SER B N 1
ATOM 3446 C CA . SER B 1 157 ? 1.338 8.93 15.344 1 98.25 157 SER B CA 1
ATOM 3447 C C . SER B 1 157 ? 0.534 7.676 15 1 98.25 157 SER B C 1
ATOM 3449 O O . SER B 1 157 ? -0.412 7.328 15.711 1 98.25 157 SER B O 1
ATOM 3451 N N . TRP B 1 158 ? 0.964 6.977 13.961 1 98.62 158 TRP B N 1
ATOM 3452 C CA . TRP B 1 158 ? 0.259 5.812 13.438 1 98.62 158 TRP B CA 1
ATOM 3453 C C . TRP B 1 158 ? 0.021 4.777 14.531 1 98.62 158 TRP B C 1
ATOM 3455 O O . TRP B 1 158 ? -1.056 4.184 14.609 1 98.62 158 TRP B O 1
ATOM 3465 N N . ASN B 1 159 ? 0.987 4.586 15.406 1 98.19 159 ASN B N 1
ATOM 3466 C CA . ASN B 1 159 ? 0.922 3.5 16.375 1 98.19 159 ASN B CA 1
ATOM 3467 C C . ASN B 1 159 ? -0.142 3.764 17.438 1 98.19 159 ASN B C 1
ATOM 3469 O O . ASN B 1 159 ? -0.655 2.826 18.062 1 98.19 159 ASN B O 1
ATOM 3473 N N . LYS B 1 160 ? -0.509 5.027 17.609 1 98.5 160 LYS B N 1
ATOM 3474 C CA . LYS B 1 160 ? -1.533 5.348 18.609 1 98.5 160 LYS B CA 1
ATOM 3475 C C . LYS B 1 160 ? -2.928 5.027 18.078 1 98.5 160 LYS B C 1
ATOM 3477 O O . LYS B 1 160 ? -3.871 4.863 18.859 1 98.5 160 LYS B O 1
ATOM 3482 N N . PHE B 1 161 ? -3.062 4.949 16.812 1 98.31 161 PHE B N 1
ATOM 3483 C CA . PHE B 1 161 ? -4.297 4.449 16.219 1 98.31 161 PHE B CA 1
ATOM 3484 C C . PHE B 1 161 ? -4.266 2.928 16.109 1 98.31 161 PHE B C 1
ATOM 3486 O O . PHE B 1 161 ? -5.258 2.258 16.406 1 98.31 161 PHE B O 1
ATOM 3493 N N . ALA B 1 162 ? -3.15 2.375 15.789 1 97.5 162 ALA B N 1
ATOM 3494 C CA . ALA B 1 162 ? -3.008 0.938 15.578 1 97.5 162 ALA B CA 1
ATOM 3495 C C . ALA B 1 162 ? -3.135 0.173 16.891 1 97.5 162 ALA B C 1
ATOM 3497 O O . ALA B 1 162 ? -3.641 -0.951 16.922 1 97.5 162 ALA B O 1
ATOM 3498 N N . ASP B 1 163 ? -2.695 0.815 17.984 1 97.25 163 ASP B N 1
ATOM 3499 C CA . ASP B 1 163 ? -2.633 0.064 19.234 1 97.25 163 ASP B CA 1
ATOM 3500 C C . ASP B 1 163 ? -3.877 0.308 20.078 1 97.25 163 ASP B C 1
ATOM 3502 O O . ASP B 1 163 ? -3.957 -0.152 21.219 1 97.25 163 ASP B O 1
ATOM 3506 N N . GLY B 1 164 ? -4.758 1.11 19.609 1 97.5 164 GLY B N 1
ATOM 3507 C CA . GLY B 1 164 ? -6.051 1.255 20.266 1 97.5 164 GLY B CA 1
ATOM 3508 C C . GLY B 1 164 ? -6.125 2.459 21.172 1 97.5 164 GLY B C 1
ATOM 3509 O O . GLY B 1 164 ? -7.203 2.801 21.672 1 97.5 164 GLY B O 1
ATOM 3510 N N . THR B 1 165 ? -4.988 3.205 21.328 1 98.19 165 THR B N 1
ATOM 3511 C CA . THR B 1 165 ? -4.965 4.383 22.188 1 98.19 165 THR B CA 1
ATOM 3512 C C . THR B 1 165 ? -5.969 5.426 21.703 1 98.19 165 THR B C 1
ATOM 3514 O O . THR B 1 165 ? -6.594 6.113 22.516 1 98.19 165 THR B O 1
ATOM 3517 N N . GLY B 1 166 ? -6.152 5.48 20.406 1 98.38 166 GLY B N 1
ATOM 3518 C CA . GLY B 1 166 ? -7 6.508 19.828 1 98.38 166 GLY B CA 1
ATOM 3519 C C . GLY B 1 166 ? -8.414 6.031 19.562 1 98.38 166 GLY B C 1
ATOM 3520 O O . GLY B 1 166 ? -9.172 6.695 18.844 1 98.38 166 GLY B O 1
ATOM 3521 N N . ASP B 1 167 ? -8.828 4.895 20.125 1 98.56 167 ASP B N 1
ATOM 3522 C CA . ASP B 1 167 ? -10.117 4.289 19.781 1 98.56 167 ASP B CA 1
ATOM 3523 C C . ASP B 1 167 ? -11.273 5.223 20.125 1 98.56 167 ASP B C 1
ATOM 3525 O O . ASP B 1 167 ? -12.25 5.312 19.375 1 98.56 167 ASP B O 1
ATOM 3529 N N . ALA B 1 168 ? -11.141 5.938 21.203 1 98.25 168 ALA B N 1
ATOM 3530 C CA . ALA B 1 168 ? -12.234 6.762 21.703 1 98.25 168 ALA B CA 1
ATOM 3531 C C . ALA B 1 168 ? -12.539 7.91 20.75 1 98.25 168 ALA B C 1
ATOM 3533 O O . ALA B 1 168 ? -13.617 8.508 20.812 1 98.25 168 ALA B O 1
ATOM 3534 N N . ILE B 1 169 ? -11.602 8.195 19.891 1 98 169 ILE B N 1
ATOM 3535 C CA . ILE B 1 169 ? -11.75 9.328 18.984 1 98 169 ILE B CA 1
ATOM 3536 C C . ILE B 1 169 ? -12.539 8.898 17.75 1 98 169 ILE B C 1
ATOM 3538 O O . ILE B 1 169 ? -13.102 9.742 17.031 1 98 169 ILE B O 1
ATOM 3542 N N . ILE B 1 170 ? -12.484 7.508 17.641 1 96.81 170 ILE B N 1
ATOM 3543 C CA . ILE B 1 170 ? -13.102 6.941 16.438 1 96.81 170 ILE B CA 1
ATOM 3544 C C . ILE B 1 170 ? -14.617 7.047 16.547 1 96.81 170 ILE B C 1
ATOM 3546 O O . ILE B 1 170 ? -15.211 6.613 17.547 1 96.81 170 ILE B O 1
ATOM 3550 N N . GLY B 1 171 ? -15.406 7.668 15.992 1 94.44 171 GLY B N 1
ATOM 3551 C CA . GLY B 1 171 ? -16.828 7.945 16.031 1 94.44 171 GLY B CA 1
ATOM 3552 C C . GLY B 1 171 ? -17.156 9.414 16.266 1 94.44 171 GLY B C 1
ATOM 3553 O O . GLY B 1 171 ? -18.266 9.859 16 1 94.44 171 GLY B O 1
ATOM 3554 N N . THR B 1 172 ? -16.172 10.094 16.812 1 97 172 THR B N 1
ATOM 3555 C CA . THR B 1 172 ? -16.359 11.523 17.047 1 97 172 THR B CA 1
ATOM 3556 C C . THR B 1 172 ? -15.688 12.336 15.945 1 97 172 THR B C 1
ATOM 3558 O O . THR B 1 172 ? -16.266 13.312 15.445 1 97 172 THR B O 1
ATOM 3561 N N . ALA B 1 173 ? -14.547 11.945 15.555 1 98.5 173 ALA B N 1
ATOM 3562 C CA . ALA B 1 173 ? -13.766 12.68 14.562 1 98.5 173 ALA B CA 1
ATOM 3563 C C . ALA B 1 173 ? -14.336 12.492 13.164 1 98.5 173 ALA B C 1
ATOM 3565 O O . ALA B 1 173 ? -14.75 11.383 12.797 1 98.5 173 ALA B O 1
ATOM 3566 N N . ASP B 1 174 ? -14.383 13.555 12.422 1 98.44 174 ASP B N 1
ATOM 3567 C CA . ASP B 1 174 ? -14.758 13.484 11.016 1 98.44 174 ASP B CA 1
ATOM 3568 C C . ASP B 1 174 ? -13.578 13.047 10.148 1 98.44 174 ASP B C 1
ATOM 3570 O O . ASP B 1 174 ? -13.766 12.461 9.078 1 98.44 174 ASP B O 1
ATOM 3574 N N . ILE B 1 175 ? -12.406 13.344 10.609 1 98.69 175 ILE B N 1
ATOM 3575 C CA . ILE B 1 175 ? -11.18 13.086 9.875 1 98.69 175 ILE B CA 1
ATOM 3576 C C . ILE B 1 175 ? -10.055 12.734 10.852 1 98.69 175 ILE B C 1
ATOM 3578 O O . ILE B 1 175 ? -9.953 13.32 11.922 1 98.69 175 ILE B O 1
ATOM 3582 N N . ILE B 1 176 ? -9.289 11.766 10.539 1 98.81 176 ILE B N 1
ATOM 3583 C CA . ILE B 1 176 ? -8.109 11.367 11.297 1 98.81 176 ILE B CA 1
ATOM 3584 C C . ILE B 1 176 ? -6.871 11.438 10.406 1 98.81 176 ILE B C 1
ATOM 3586 O O . ILE B 1 176 ? -6.855 10.867 9.312 1 98.81 176 ILE B O 1
ATOM 3590 N N . MET B 1 177 ? -5.938 12.172 10.82 1 98.81 177 MET B N 1
ATOM 3591 C CA . MET B 1 177 ? -4.664 12.273 10.117 1 98.81 177 MET B CA 1
ATOM 3592 C C . MET B 1 177 ? -3.592 11.43 10.797 1 98.81 177 MET B C 1
ATOM 3594 O O . MET B 1 177 ? -3.244 11.672 11.953 1 98.81 177 MET B O 1
ATOM 3598 N N . VAL B 1 178 ? -3.072 10.453 10.086 1 98.88 178 VAL B N 1
ATOM 3599 C CA . VAL B 1 178 ? -2.113 9.477 10.594 1 98.88 178 VAL B CA 1
ATOM 3600 C C . VAL B 1 178 ? -0.694 9.914 10.242 1 98.88 178 VAL B C 1
ATOM 3602 O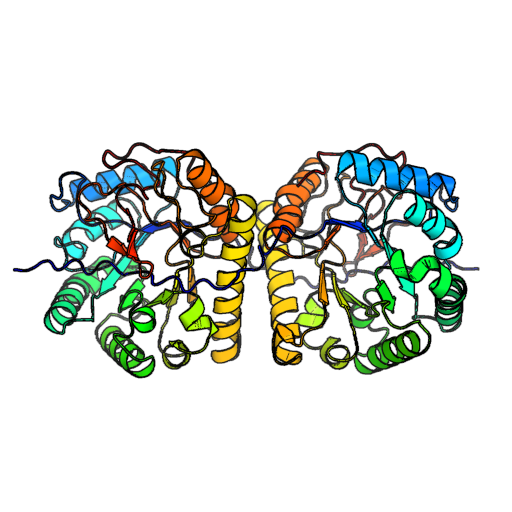 O . VAL B 1 178 ? -0.325 9.961 9.062 1 98.88 178 VAL B O 1
ATOM 3605 N N . ASN B 1 179 ? 0.07 10.281 11.297 1 98.75 179 ASN B N 1
ATOM 3606 C CA . ASN B 1 179 ? 1.482 10.586 11.102 1 98.75 179 ASN B CA 1
ATOM 3607 C C . ASN B 1 179 ? 2.326 9.312 11.023 1 98.75 179 ASN B C 1
ATOM 3609 O O . ASN B 1 179 ? 2.246 8.461 11.906 1 98.75 179 ASN B O 1
ATOM 3613 N N . ALA B 1 180 ? 3.055 9.203 9.969 1 98.56 180 ALA B N 1
ATOM 3614 C CA . ALA B 1 180 ? 3.898 8.023 9.758 1 98.56 180 ALA B CA 1
ATOM 3615 C C . ALA B 1 180 ? 5.258 8.414 9.195 1 98.56 180 ALA B C 1
ATOM 3617 O O . ALA B 1 180 ? 5.363 8.805 8.031 1 98.56 180 ALA B O 1
ATOM 3618 N N . PHE B 1 181 ? 6.336 8.297 10.031 1 97.56 181 PHE B N 1
ATOM 3619 C CA . PHE B 1 181 ? 7.699 8.633 9.648 1 97.56 181 PHE B CA 1
ATOM 3620 C C . PHE B 1 181 ? 8.594 7.398 9.695 1 97.56 181 PHE B C 1
ATOM 3622 O O . PHE B 1 181 ? 9.109 7.031 10.75 1 97.56 181 PHE B O 1
ATOM 3629 N N . ALA B 1 182 ? 8.844 6.883 8.492 1 97.75 182 ALA B N 1
ATOM 3630 C CA . ALA B 1 182 ? 9.805 5.785 8.422 1 97.75 182 ALA B CA 1
ATOM 3631 C C . ALA B 1 182 ? 11.172 6.219 8.938 1 97.75 182 ALA B C 1
ATOM 3633 O O . ALA B 1 182 ? 11.898 5.426 9.547 1 97.75 182 ALA B O 1
ATOM 3634 N N . PHE B 1 183 ? 11.555 7.512 8.781 1 96.56 183 PHE B N 1
ATOM 3635 C CA . PHE B 1 183 ? 12.836 8.062 9.227 1 96.56 183 PHE B CA 1
ATOM 3636 C C . PHE B 1 183 ? 12.984 7.934 10.734 1 96.56 183 PHE B C 1
ATOM 3638 O O . PHE B 1 183 ? 13.992 7.41 11.219 1 96.56 183 PHE B O 1
ATOM 3645 N N . TRP B 1 184 ? 11.953 8.227 11.445 1 94 184 TRP B N 1
ATOM 3646 C CA . TRP B 1 184 ? 12.016 8.234 12.906 1 94 184 TRP B CA 1
ATOM 3647 C C . TRP B 1 184 ? 11.891 6.82 13.461 1 94 184 TRP B C 1
ATOM 3649 O O . TRP B 1 184 ? 12.023 6.609 14.672 1 94 184 TRP B O 1
ATOM 3659 N N . GLN B 1 185 ? 11.633 5.914 12.617 1 94.81 185 GLN B N 1
ATOM 3660 C CA . GLN B 1 185 ? 11.617 4.512 13.016 1 94.81 185 GLN B CA 1
ATOM 3661 C C . GLN B 1 185 ? 12.93 3.82 12.656 1 94.81 185 GLN B C 1
ATOM 3663 O O . GLN B 1 185 ? 13.062 2.605 12.82 1 94.81 185 GLN B O 1
ATOM 3668 N N . GLY B 1 186 ? 13.812 4.613 12.07 1 95 186 GLY B N 1
ATOM 3669 C CA . GLY B 1 186 ? 15.156 4.117 11.781 1 95 186 GLY B CA 1
ATOM 3670 C C . GLY B 1 186 ? 15.211 3.252 10.539 1 95 186 GLY B C 1
ATOM 3671 O O . GLY B 1 186 ? 16.094 2.404 10.406 1 95 186 GLY B O 1
ATOM 3672 N N . ALA B 1 187 ? 14.305 3.432 9.633 1 95.88 187 ALA B N 1
ATOM 3673 C CA . ALA B 1 187 ? 14.266 2.588 8.445 1 95.88 187 ALA B CA 1
ATOM 3674 C C . ALA B 1 187 ? 15.359 2.982 7.457 1 95.88 187 ALA B C 1
ATOM 3676 O O . ALA B 1 187 ? 15.555 4.168 7.172 1 95.88 187 ALA B O 1
ATOM 3677 N N . SER B 1 188 ? 16.109 1.974 6.926 1 95.44 188 SER B N 1
ATOM 3678 C CA . SER B 1 188 ? 17.031 2.236 5.828 1 95.44 188 SER B CA 1
ATOM 3679 C C . SER B 1 188 ? 16.297 2.701 4.582 1 95.44 188 SER B C 1
ATOM 3681 O O . SER B 1 188 ? 15.07 2.584 4.5 1 95.44 188 SER B O 1
ATOM 3683 N N . ARG B 1 189 ? 17.016 3.234 3.68 1 94.44 189 ARG B N 1
ATOM 3684 C CA . ARG B 1 189 ? 16.453 3.652 2.4 1 94.44 189 ARG B CA 1
ATOM 3685 C C . ARG B 1 189 ? 15.656 2.525 1.762 1 94.44 189 ARG B C 1
ATOM 3687 O O . ARG B 1 189 ? 14.539 2.742 1.294 1 94.44 189 ARG B O 1
ATOM 3694 N N . GLU B 1 190 ? 16.219 1.34 1.816 1 91.5 190 GLU B N 1
ATOM 3695 C CA . GLU B 1 190 ? 15.641 0.188 1.129 1 91.5 190 GLU B CA 1
ATOM 3696 C C . GLU B 1 190 ? 14.367 -0.295 1.828 1 91.5 190 GLU B C 1
ATOM 3698 O O . GLU B 1 190 ? 13.516 -0.921 1.205 1 91.5 190 GLU B O 1
ATOM 3703 N N . ASN B 1 191 ? 14.219 0.083 3.088 1 94.81 191 ASN B N 1
ATOM 3704 C CA . ASN B 1 191 ? 13.102 -0.436 3.867 1 94.81 191 ASN B CA 1
ATOM 3705 C C . ASN B 1 191 ? 12.078 0.653 4.168 1 94.81 191 ASN B C 1
ATOM 3707 O O . ASN B 1 191 ? 11.016 0.375 4.734 1 94.81 191 ASN B O 1
ATOM 3711 N N . ALA B 1 192 ? 12.336 1.862 3.795 1 96.88 192 ALA B N 1
ATOM 3712 C CA . ALA B 1 192 ? 11.547 3.021 4.207 1 96.88 192 ALA B CA 1
ATOM 3713 C C . ALA B 1 192 ? 10.125 2.939 3.664 1 96.88 192 ALA B C 1
ATOM 3715 O O . ALA B 1 192 ? 9.164 3.217 4.383 1 96.88 192 ALA B O 1
ATOM 3716 N N . THR B 1 193 ? 10.008 2.551 2.43 1 96 193 THR B N 1
ATOM 3717 C CA . THR B 1 193 ? 8.688 2.467 1.813 1 96 193 THR B CA 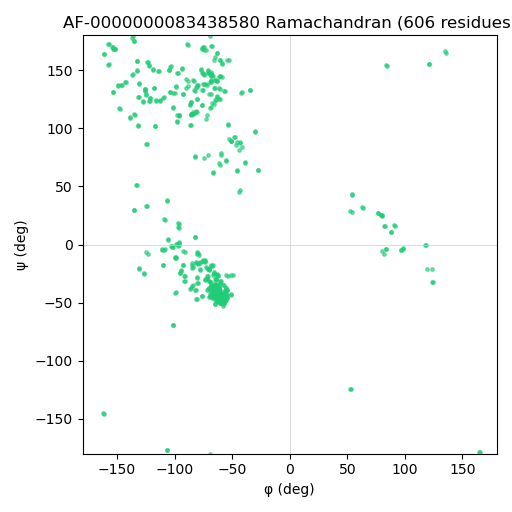1
ATOM 3718 C C . THR B 1 193 ? 7.82 1.431 2.525 1 96 193 THR B C 1
ATOM 3720 O O . THR B 1 193 ? 6.66 1.697 2.846 1 96 193 THR B O 1
ATOM 3723 N N . HIS B 1 194 ? 8.383 0.304 2.822 1 95.06 194 HIS B N 1
ATOM 3724 C CA . HIS B 1 194 ? 7.664 -0.752 3.525 1 95.06 194 HIS B CA 1
ATOM 3725 C C . HIS B 1 194 ? 7.18 -0.276 4.891 1 95.06 194 HIS B C 1
ATOM 3727 O O . HIS B 1 194 ? 5.996 -0.409 5.215 1 95.06 194 HIS B O 1
ATOM 3733 N N . VAL B 1 195 ? 8.117 0.306 5.629 1 96.81 195 VAL B N 1
ATOM 3734 C CA . VAL B 1 195 ? 7.781 0.757 6.977 1 96.81 195 VAL B CA 1
ATOM 3735 C C . VAL B 1 195 ? 6.648 1.777 6.914 1 96.81 195 VAL B C 1
ATOM 3737 O O . VAL B 1 195 ? 5.656 1.66 7.641 1 96.81 195 VAL B O 1
ATOM 3740 N N . TYR B 1 196 ? 6.758 2.676 6.008 1 98 196 TYR B N 1
ATOM 3741 C CA . TYR B 1 196 ? 5.805 3.77 5.859 1 98 196 TYR B CA 1
ATOM 3742 C C . TYR B 1 196 ? 4.43 3.246 5.465 1 98 196 TYR B C 1
ATOM 3744 O O . TYR B 1 196 ? 3.432 3.543 6.125 1 98 196 TYR B O 1
ATOM 3752 N N . LEU B 1 197 ? 4.34 2.42 4.426 1 97.19 197 LEU B N 1
ATOM 3753 C CA . LEU B 1 197 ? 3.061 1.909 3.945 1 97.19 197 LEU B CA 1
ATOM 3754 C C . LEU B 1 197 ? 2.449 0.945 4.957 1 97.19 197 LEU B C 1
ATOM 3756 O O . LEU B 1 197 ? 1.229 0.905 5.121 1 97.19 197 LEU B O 1
ATOM 3760 N N . ASP B 1 198 ? 3.281 0.166 5.625 1 96.06 198 ASP B N 1
ATOM 3761 C CA . ASP B 1 198 ? 2.785 -0.758 6.641 1 96.06 198 ASP B CA 1
ATOM 3762 C C . ASP B 1 198 ? 2.193 -0.002 7.828 1 96.06 198 ASP B C 1
ATOM 3764 O O . ASP B 1 198 ? 1.198 -0.434 8.414 1 96.06 198 ASP B O 1
ATOM 3768 N N . ASP B 1 199 ? 2.861 1.129 8.234 1 97.94 199 ASP B N 1
ATOM 3769 C CA . ASP B 1 199 ? 2.307 1.977 9.281 1 97.94 199 ASP B CA 1
ATOM 3770 C C . ASP B 1 199 ? 0.896 2.439 8.93 1 97.94 199 ASP B C 1
ATOM 3772 O O . ASP B 1 199 ? -0.025 2.318 9.742 1 97.94 199 ASP B O 1
ATOM 3776 N N . MET B 1 200 ? 0.733 2.926 7.703 1 98.25 200 MET B N 1
ATOM 3777 C CA . MET B 1 200 ? -0.563 3.416 7.242 1 98.25 200 MET B CA 1
ATOM 3778 C C . MET B 1 200 ? -1.584 2.283 7.184 1 98.25 200 MET B C 1
ATOM 3780 O O . MET B 1 200 ? -2.742 2.467 7.559 1 98.25 200 MET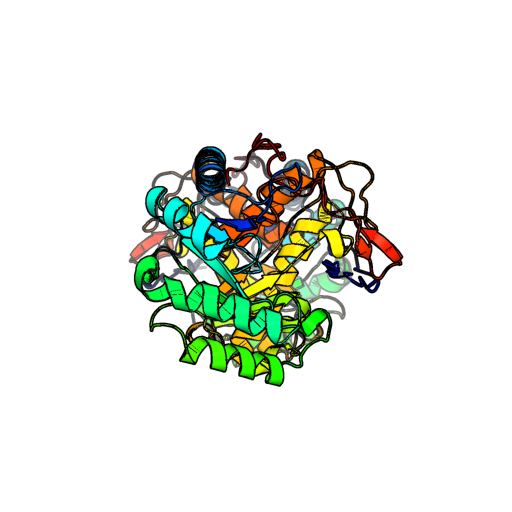 B O 1
ATOM 3784 N N . TYR B 1 201 ? -1.143 1.129 6.75 1 96.81 201 TYR B N 1
ATOM 3785 C CA . TYR B 1 201 ? -1.999 -0.051 6.699 1 96.81 201 TYR B CA 1
ATOM 3786 C C . TYR B 1 201 ? -2.52 -0.408 8.086 1 96.81 201 TYR B C 1
ATOM 3788 O O . TYR B 1 201 ? -3.729 -0.538 8.289 1 96.81 201 TYR B O 1
ATOM 3796 N N . GLN B 1 202 ? -1.64 -0.501 9.062 1 96.75 202 GLN B N 1
ATOM 3797 C CA . GLN B 1 202 ? -2.012 -0.933 10.406 1 96.75 202 GLN B CA 1
ATOM 3798 C C . GLN B 1 202 ? -2.977 0.056 11.055 1 96.75 202 GLN B C 1
ATOM 3800 O O . GLN B 1 202 ? -3.988 -0.345 11.633 1 96.75 202 GLN B O 1
ATOM 3805 N N . ALA B 1 203 ? -2.646 1.296 10.922 1 98.38 203 ALA B N 1
ATOM 3806 C CA . ALA B 1 203 ? -3.494 2.324 11.516 1 98.38 203 ALA B CA 1
ATOM 3807 C C . ALA B 1 203 ? -4.875 2.344 10.867 1 98.38 203 ALA B C 1
ATOM 3809 O O . ALA B 1 203 ? -5.895 2.328 11.562 1 98.38 203 ALA B O 1
ATOM 3810 N N . THR B 1 204 ? -4.938 2.312 9.523 1 98.12 204 THR B N 1
ATOM 3811 C CA . THR B 1 204 ? -6.195 2.404 8.789 1 98.12 204 THR B CA 1
ATOM 3812 C C . THR B 1 204 ? -7.062 1.176 9.047 1 98.12 204 THR B C 1
ATOM 3814 O O . THR B 1 204 ? -8.266 1.299 9.305 1 98.12 204 THR B O 1
ATOM 3817 N N . ALA B 1 205 ? -6.438 -0.009 9.047 1 96.56 205 ALA B N 1
ATOM 3818 C CA . ALA B 1 205 ? -7.18 -1.247 9.273 1 96.56 205 ALA B CA 1
ATOM 3819 C C . ALA B 1 205 ? -7.824 -1.25 10.656 1 96.56 205 ALA B C 1
ATOM 3821 O O . ALA B 1 205 ? -8.977 -1.656 10.805 1 96.56 205 ALA B O 1
ATOM 3822 N N . HIS B 1 206 ? -7.078 -0.745 11.633 1 97.5 206 HIS B N 1
ATOM 3823 C CA . HIS B 1 206 ? -7.617 -0.712 12.992 1 97.5 206 HIS B CA 1
ATOM 3824 C C . HIS B 1 206 ? -8.75 0.299 13.109 1 97.5 206 HIS B C 1
ATOM 3826 O O . HIS B 1 206 ? -9.797 0.004 13.695 1 97.5 206 HIS B O 1
ATOM 3832 N N . ILE B 1 207 ? -8.586 1.469 12.547 1 98.31 207 ILE B N 1
ATOM 3833 C CA . ILE B 1 207 ? -9.609 2.506 12.594 1 98.31 207 ILE B CA 1
ATOM 3834 C C . ILE B 1 207 ? -10.898 1.985 11.953 1 98.31 207 ILE B C 1
ATOM 3836 O O . ILE B 1 207 ? -11.984 2.129 12.523 1 98.31 207 ILE B O 1
ATOM 3840 N N . GLU B 1 208 ? -10.766 1.373 10.766 1 96.75 208 GLU B N 1
ATOM 3841 C CA . GLU B 1 208 ? -11.93 0.844 10.07 1 96.75 208 GLU B CA 1
ATOM 3842 C C . GLU B 1 208 ? -12.609 -0.256 10.883 1 96.75 208 GLU B C 1
ATOM 3844 O O . GLU B 1 208 ? -13.836 -0.333 10.938 1 96.75 208 GLU B O 1
ATOM 3849 N N . LYS B 1 209 ? -11.797 -1.073 11.5 1 94.88 209 LYS B N 1
ATOM 3850 C CA . LYS B 1 209 ? -12.336 -2.133 12.344 1 94.88 209 LYS B CA 1
ATOM 3851 C C . LYS B 1 209 ? -13.156 -1.555 13.5 1 94.88 209 LYS B C 1
ATOM 3853 O O . LYS B 1 209 ? -14.297 -1.964 13.727 1 94.88 209 LYS B O 1
ATOM 3858 N N . VAL B 1 210 ? -12.562 -0.585 14.219 1 97 210 VAL B N 1
ATOM 3859 C CA . VAL B 1 210 ? -13.203 0.014 15.383 1 97 210 VAL B CA 1
ATOM 3860 C C . VAL B 1 210 ? -14.469 0.759 14.945 1 97 210 VAL B C 1
ATOM 3862 O O . VAL B 1 210 ? -15.477 0.738 15.648 1 97 210 VAL B O 1
ATOM 3865 N N . ALA B 1 211 ? -14.438 1.342 13.742 1 97.69 211 ALA B N 1
ATOM 3866 C CA . ALA B 1 211 ? -15.57 2.104 13.227 1 97.69 211 ALA B CA 1
ATOM 3867 C C . ALA B 1 211 ? -16.703 1.177 12.773 1 97.69 211 ALA B C 1
ATOM 3869 O O . ALA B 1 211 ? -17.828 1.621 12.555 1 97.69 211 ALA B O 1
ATOM 3870 N N . GLY B 1 212 ? -16.422 -0.075 12.648 1 94.12 212 GLY B N 1
ATOM 3871 C CA . GLY B 1 212 ? -17.406 -1.029 12.172 1 94.12 212 GLY B CA 1
ATOM 3872 C C . GLY B 1 212 ? -17.391 -1.209 10.664 1 94.12 212 GLY B C 1
ATOM 3873 O O . GLY B 1 212 ? -18.391 -1.638 10.078 1 94.12 212 GLY B O 1
ATOM 3874 N N . GLY B 1 213 ? -16.328 -0.776 10.055 1 93.12 213 GLY B N 1
ATOM 3875 C CA . GLY B 1 213 ? -16.188 -0.917 8.617 1 93.12 213 GLY B CA 1
ATOM 3876 C C . GLY B 1 213 ? -15.672 0.342 7.941 1 93.12 213 GLY B C 1
ATOM 3877 O O . GLY B 1 213 ? -15.695 1.424 8.531 1 93.12 213 GLY B O 1
ATOM 3878 N N . ARG B 1 214 ? -15.234 0.174 6.719 1 91.75 214 ARG B N 1
ATOM 3879 C CA . ARG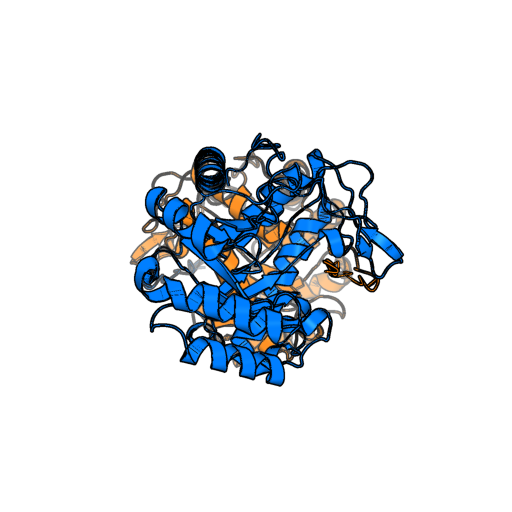 B 1 214 ? -14.648 1.258 5.941 1 91.75 214 ARG B CA 1
ATOM 3880 C C . ARG B 1 214 ? -15.656 2.381 5.715 1 91.75 214 ARG B C 1
ATOM 3882 O O . ARG B 1 214 ? -15.305 3.561 5.805 1 91.75 214 ARG B O 1
ATOM 3889 N N . SER B 1 215 ? -16.922 2.016 5.488 1 93 215 SER B N 1
ATOM 3890 C CA . SER B 1 215 ? -17.953 3 5.145 1 93 215 SER B CA 1
ATOM 3891 C C . SER B 1 215 ? -18.344 3.826 6.363 1 93 215 SER B C 1
ATOM 3893 O O . SER B 1 215 ? -18.984 4.875 6.227 1 93 215 SER B O 1
ATOM 3895 N N . LYS B 1 216 ? -17.969 3.365 7.492 1 96 216 LYS B N 1
ATOM 3896 C CA . LYS B 1 216 ? -18.359 4.039 8.727 1 96 216 LYS B CA 1
ATOM 3897 C C . LYS B 1 216 ? -17.156 4.742 9.367 1 96 216 LYS B C 1
ATOM 3899 O O . LYS B 1 216 ? -17.297 5.395 10.398 1 96 216 LYS B O 1
ATOM 3904 N N . ALA B 1 217 ? -16.016 4.574 8.797 1 97.44 217 ALA B N 1
ATOM 3905 C CA . ALA B 1 217 ? -14.797 5.152 9.344 1 97.44 217 ALA B CA 1
ATOM 3906 C C . ALA B 1 217 ? -14.711 6.645 9.039 1 97.44 217 ALA B C 1
ATOM 3908 O O . ALA B 1 217 ? -15.297 7.125 8.062 1 97.44 217 ALA B O 1
ATOM 3909 N N . PRO B 1 218 ? -14.047 7.414 9.914 1 98.44 218 PRO B N 1
ATOM 3910 C CA . PRO B 1 218 ? -13.719 8.789 9.523 1 98.44 218 PRO B CA 1
ATOM 3911 C C . PRO B 1 218 ? -12.82 8.852 8.289 1 98.44 218 PRO B C 1
ATOM 3913 O O . PRO B 1 218 ? -12.242 7.836 7.891 1 98.44 218 PRO B O 1
ATOM 3916 N N . GLU B 1 219 ? -12.852 10.008 7.637 1 98.19 219 GLU B N 1
ATOM 3917 C CA . GLU B 1 219 ? -11.859 10.211 6.59 1 98.19 219 GLU B CA 1
ATOM 3918 C C . GLU B 1 219 ? -10.445 10.047 7.133 1 98.19 219 GLU B C 1
ATOM 3920 O O . GLU B 1 219 ? -10.125 10.547 8.219 1 98.19 219 GLU B O 1
ATOM 3925 N N . ILE B 1 220 ? -9.609 9.281 6.43 1 98.56 220 ILE B N 1
ATOM 3926 C CA . ILE B 1 220 ? -8.258 9.016 6.902 1 98.56 220 ILE B CA 1
ATOM 3927 C C . ILE B 1 220 ? -7.238 9.602 5.926 1 98.56 220 ILE B C 1
ATOM 3929 O O . ILE B 1 220 ? -7.312 9.359 4.719 1 98.56 220 ILE B O 1
ATOM 3933 N N . TRP B 1 221 ? -6.324 10.484 6.387 1 98.75 221 TRP B N 1
ATOM 3934 C CA . TRP B 1 221 ? -5.199 11.039 5.645 1 98.75 221 TRP B CA 1
ATOM 3935 C C . TRP B 1 221 ? -3.875 10.656 6.297 1 98.75 221 TRP B C 1
ATOM 3937 O O . TRP B 1 221 ? -3.822 10.391 7.5 1 98.75 221 TRP B O 1
ATOM 3947 N N . ASN B 1 222 ? -2.816 10.547 5.484 1 98.81 222 ASN B N 1
ATOM 3948 C CA . ASN B 1 222 ? -1.504 10.734 6.098 1 98.81 222 ASN B CA 1
ATOM 3949 C C . ASN B 1 222 ? -1.285 12.18 6.531 1 98.81 222 ASN B C 1
ATOM 3951 O O . ASN B 1 222 ? -1.288 13.086 5.699 1 98.81 222 ASN B O 1
ATOM 3955 N N . GLY B 1 223 ? -1.112 12.336 7.816 1 98.75 223 GLY B N 1
ATOM 3956 C CA . GLY B 1 223 ? -1.018 13.688 8.336 1 98.75 223 GLY B CA 1
ATOM 3957 C C . GLY B 1 223 ? 0.367 14.289 8.188 1 98.75 223 GLY B C 1
ATOM 3958 O O . GLY B 1 223 ? 0.51 15.508 8.062 1 98.75 223 GLY B O 1
ATOM 3959 N N . GLU B 1 224 ? 1.332 13.406 8.414 1 98.19 224 GLU B N 1
ATOM 3960 C CA . GLU B 1 224 ? 2.729 13.805 8.266 1 98.19 224 GLU B CA 1
ATOM 3961 C C . GLU B 1 224 ? 3.594 12.625 7.824 1 98.19 224 GLU B C 1
ATOM 3963 O O . GLU B 1 224 ? 3.428 11.508 8.32 1 98.19 224 GLU B O 1
ATOM 3968 N N . THR B 1 225 ? 4.418 12.906 6.934 1 98.56 225 THR B N 1
ATOM 3969 C CA . THR B 1 225 ? 5.594 12.094 6.637 1 98.56 225 THR B CA 1
ATOM 3970 C C . THR B 1 225 ? 6.707 12.953 6.035 1 98.56 225 THR B C 1
ATOM 3972 O O . THR B 1 225 ? 6.516 14.148 5.801 1 98.56 225 THR B O 1
ATOM 3975 N N . GLY B 1 226 ? 7.934 12.414 5.926 1 98.06 226 GLY B N 1
ATOM 3976 C CA . GLY B 1 226 ? 9.031 13.195 5.383 1 98.06 226 GLY B CA 1
ATOM 3977 C C . GLY B 1 226 ? 10.391 12.586 5.66 1 98.06 226 GLY B C 1
ATOM 3978 O O . GLY B 1 226 ? 10.492 11.508 6.25 1 98.06 226 GLY B O 1
ATOM 3979 N N . TRP B 1 227 ? 11.359 13.305 5.191 1 98 227 TRP B N 1
ATOM 3980 C CA . TRP B 1 227 ? 12.758 12.906 5.309 1 98 227 TRP B CA 1
ATOM 3981 C C . TRP B 1 227 ? 13.672 14.125 5.305 1 98 227 TRP B C 1
ATOM 3983 O O . TRP B 1 227 ? 13.516 15.031 4.48 1 98 227 TRP B O 1
ATOM 3993 N N . PRO B 1 228 ? 14.609 14.219 6.254 1 96.75 228 PRO B N 1
ATOM 3994 C CA . PRO B 1 228 ? 15.492 15.383 6.246 1 96.75 228 PRO B CA 1
ATOM 3995 C C . PRO B 1 228 ? 16.438 15.391 5.051 1 96.75 228 PRO B C 1
ATOM 3997 O O . PRO B 1 228 ? 16.938 14.344 4.637 1 96.75 228 PRO B O 1
ATOM 4000 N N . THR B 1 229 ? 16.766 16.578 4.523 1 97.56 229 THR B N 1
ATOM 4001 C CA . THR B 1 229 ? 17.594 16.688 3.332 1 97.56 229 THR B CA 1
ATOM 4002 C C . THR B 1 229 ? 19.047 17 3.709 1 97.56 229 THR B C 1
ATOM 4004 O O . THR B 1 229 ? 19.938 16.969 2.857 1 97.56 229 THR B O 1
ATOM 4007 N N . ALA B 1 230 ? 19.281 17.344 4.977 1 94.06 230 ALA B N 1
ATOM 4008 C CA . ALA B 1 230 ? 20.625 17.672 5.414 1 94.06 230 ALA B CA 1
ATOM 4009 C C . ALA B 1 230 ? 21.438 16.406 5.695 1 94.06 230 ALA B C 1
ATOM 4011 O O . ALA B 1 230 ? 20.922 15.461 6.305 1 94.06 230 ALA B O 1
ATOM 4012 N N . VAL B 1 231 ? 22.641 16.406 5.238 1 93.19 231 VAL B N 1
ATOM 4013 C CA . VAL B 1 231 ? 23.562 15.32 5.562 1 93.19 231 VAL B CA 1
ATOM 4014 C C . VAL B 1 231 ? 23.922 15.375 7.047 1 93.19 231 VAL B C 1
ATOM 4016 O O . VAL B 1 231 ? 23.969 16.453 7.641 1 93.19 231 VAL B O 1
ATOM 4019 N N . GLY B 1 232 ? 24.125 14.242 7.637 1 89.44 232 GLY B N 1
ATOM 4020 C CA . GLY B 1 232 ? 24.547 14.188 9.023 1 89.44 232 GLY B CA 1
ATOM 4021 C C . GLY B 1 232 ? 23.375 14.18 10 1 89.44 232 GLY B C 1
ATOM 4022 O O . GLY B 1 232 ? 23.578 14.305 11.211 1 89.44 232 GLY B O 1
ATOM 4023 N N . THR B 1 233 ? 22.125 14.008 9.539 1 89.38 233 THR B N 1
ATOM 4024 C CA . THR B 1 233 ? 20.938 13.977 10.375 1 89.38 233 THR B CA 1
ATOM 4025 C C . THR B 1 233 ? 20.406 12.555 10.5 1 89.38 233 THR B C 1
ATOM 4027 O O . THR B 1 233 ? 19.188 12.336 10.5 1 89.38 233 THR B O 1
ATOM 4030 N N . ASP B 1 234 ? 21.266 11.617 10.602 1 90.56 234 ASP B N 1
ATOM 4031 C CA . ASP B 1 234 ? 20.922 10.195 10.562 1 90.56 234 ASP B CA 1
ATOM 4032 C C . ASP B 1 234 ? 20.172 9.781 11.82 1 90.56 234 ASP B C 1
ATOM 4034 O O . ASP B 1 234 ? 20.297 10.414 12.875 1 90.56 234 ASP B O 1
ATOM 4038 N N . TYR B 1 235 ? 19.312 8.883 11.742 1 91.31 235 TYR B N 1
ATOM 4039 C CA . TYR B 1 235 ? 18.609 8.195 12.82 1 91.31 235 TYR B CA 1
ATOM 4040 C C . TYR B 1 235 ? 18.641 6.684 12.625 1 91.31 235 TYR B C 1
ATOM 4042 O O . TYR B 1 235 ? 17.891 6.133 11.828 1 91.31 235 TYR B O 1
ATOM 4050 N N . ASP B 1 236 ? 19.484 6.004 13.344 1 92.31 236 ASP B N 1
ATOM 4051 C CA . ASP B 1 236 ? 19.75 4.586 13.148 1 92.31 236 ASP B CA 1
ATOM 4052 C C . ASP B 1 236 ? 20.109 4.293 11.688 1 92.31 236 ASP B C 1
ATOM 4054 O O . ASP B 1 236 ? 21.047 4.891 11.141 1 92.31 236 ASP B O 1
ATOM 4058 N N . ALA B 1 237 ? 19.375 3.373 11.062 1 94.44 237 ALA B N 1
ATOM 4059 C CA . ALA B 1 237 ? 19.703 3.025 9.68 1 94.44 237 ALA B CA 1
ATOM 4060 C C . ALA B 1 237 ? 19.172 4.07 8.703 1 94.44 237 ALA B C 1
ATOM 4062 O O . ALA B 1 237 ? 19.484 4.031 7.516 1 94.44 237 ALA B O 1
ATOM 4063 N N . ALA B 1 238 ? 18.391 4.984 9.172 1 95.25 238 ALA B N 1
ATOM 4064 C CA . ALA B 1 238 ? 17.875 6.066 8.328 1 95.25 238 ALA B CA 1
ATOM 4065 C C . ALA B 1 238 ? 18.922 7.172 8.172 1 95.25 238 ALA B C 1
ATOM 4067 O O . ALA B 1 238 ? 19.266 7.852 9.141 1 95.25 238 ALA B O 1
ATOM 4068 N N . LYS B 1 239 ? 19.375 7.34 6.934 1 96.56 239 LYS B N 1
ATOM 4069 C CA . LYS B 1 239 ? 20.391 8.359 6.652 1 96.56 239 LYS B CA 1
ATOM 4070 C C . LYS B 1 239 ? 19.75 9.602 6.035 1 96.56 239 LYS B C 1
ATOM 4072 O O . LYS B 1 239 ? 18.938 9.5 5.109 1 96.56 239 LYS B O 1
ATOM 4077 N N . GLY B 1 240 ? 20.078 10.758 6.598 1 95.75 240 GLY B N 1
ATOM 4078 C CA . GLY B 1 240 ? 19.625 12 5.988 1 95.75 240 GLY B CA 1
ATOM 4079 C C . GLY B 1 240 ? 20.297 12.297 4.664 1 95.75 240 GLY B C 1
ATOM 4080 O O . GLY B 1 240 ? 21.109 11.492 4.18 1 95.75 240 GLY B O 1
ATOM 4081 N N . GLY B 1 241 ? 19.906 13.438 4.039 1 97.25 241 GLY B N 1
ATOM 4082 C CA . GLY B 1 241 ? 20.516 13.836 2.779 1 97.25 241 GLY B CA 1
ATOM 4083 C C . GLY B 1 241 ? 19.516 13.961 1.646 1 97.25 241 GLY B C 1
ATOM 4084 O O . GLY B 1 241 ? 18.484 13.289 1.646 1 97.25 241 GLY B O 1
ATOM 4085 N N . LEU B 1 242 ? 19.922 14.758 0.748 1 98.06 242 LEU B N 1
ATOM 4086 C CA . LEU B 1 242 ? 19.047 15.109 -0.37 1 98.06 242 LEU B CA 1
ATOM 4087 C C . LEU B 1 242 ? 18.641 13.867 -1.159 1 98.06 242 LEU B C 1
ATOM 4089 O O . LEU B 1 242 ? 17.484 13.711 -1.523 1 98.06 242 LEU B O 1
ATOM 4093 N N . ASP B 1 243 ? 19.578 13.023 -1.403 1 97.94 243 ASP B N 1
ATOM 4094 C CA . ASP B 1 243 ? 19.328 11.844 -2.221 1 97.94 243 ASP B CA 1
ATOM 4095 C C . ASP B 1 243 ? 18.312 10.922 -1.546 1 97.94 243 ASP B C 1
ATOM 4097 O O . ASP B 1 243 ? 17.391 10.406 -2.197 1 97.94 243 ASP B O 1
ATOM 4101 N N . ASN B 1 244 ? 18.406 10.688 -0.273 1 98.19 244 ASN B N 1
ATOM 4102 C CA . ASN B 1 244 ? 17.484 9.836 0.469 1 98.19 244 ASN B CA 1
ATOM 4103 C C . ASN B 1 244 ? 16.109 10.484 0.595 1 98.19 244 ASN B C 1
ATOM 4105 O O . ASN B 1 244 ? 15.086 9.797 0.51 1 98.19 244 ASN B O 1
ATOM 4109 N N . ALA B 1 245 ? 16.094 11.781 0.771 1 98.38 245 ALA B N 1
ATOM 4110 C CA . ALA B 1 245 ? 14.82 12.5 0.838 1 98.38 245 ALA B CA 1
ATOM 4111 C C . ALA B 1 245 ? 14.062 12.398 -0.482 1 98.38 245 ALA B C 1
ATOM 4113 O O . ALA B 1 245 ? 12.859 12.117 -0.494 1 98.38 245 ALA B O 1
ATOM 4114 N N . LYS B 1 246 ? 14.797 12.578 -1.54 1 98.12 246 LYS B N 1
ATOM 4115 C CA . LYS B 1 246 ? 14.219 12.438 -2.873 1 98.12 246 LYS B CA 1
ATOM 4116 C C . LYS B 1 246 ? 13.672 11.031 -3.088 1 98.12 246 LYS B C 1
ATOM 4118 O O . LYS B 1 246 ? 12.555 10.859 -3.58 1 98.12 246 LYS B O 1
ATOM 4123 N N . HIS B 1 247 ? 14.477 10.094 -2.711 1 96.5 247 HIS B N 1
ATOM 4124 C CA . HIS B 1 247 ? 14.078 8.703 -2.869 1 96.5 247 HIS B CA 1
ATOM 4125 C C . HIS B 1 247 ? 12.805 8.406 -2.082 1 96.5 247 HIS B C 1
ATOM 4127 O O . HIS B 1 247 ? 11.867 7.805 -2.613 1 96.5 247 HIS B O 1
ATOM 4133 N N . PHE B 1 248 ? 12.711 8.836 -0.867 1 98 248 PHE B N 1
ATOM 4134 C CA . PHE B 1 248 ? 11.547 8.578 -0.03 1 98 248 PHE B CA 1
ATOM 4135 C C . PHE B 1 248 ? 10.32 9.289 -0.583 1 98 248 PHE B C 1
ATOM 4137 O O . PHE B 1 248 ? 9.219 8.734 -0.577 1 98 248 PHE B O 1
ATOM 4144 N N . TYR B 1 249 ? 10.516 10.516 -1.023 1 98.31 249 TYR B N 1
ATOM 4145 C CA . TYR B 1 249 ? 9.398 11.258 -1.604 1 98.31 249 TYR B CA 1
ATOM 4146 C C . TYR B 1 249 ? 8.789 10.492 -2.77 1 98.31 249 TYR B C 1
ATOM 4148 O O . TYR B 1 249 ? 7.57 10.289 -2.818 1 98.31 249 TYR B O 1
ATOM 4156 N N . GLN B 1 250 ? 9.594 9.953 -3.635 1 95.31 250 GLN B N 1
ATOM 4157 C CA . GLN B 1 250 ? 9.141 9.336 -4.875 1 95.31 250 GLN B CA 1
ATOM 4158 C C . GLN B 1 250 ? 8.633 7.922 -4.633 1 95.31 250 GLN B C 1
ATOM 4160 O O . GLN B 1 250 ? 7.648 7.496 -5.246 1 95.31 250 GLN B O 1
ATOM 4165 N N . HIS B 1 251 ? 9.25 7.262 -3.67 1 93.06 251 HIS B N 1
ATOM 4166 C CA . HIS B 1 251 ? 8.961 5.836 -3.57 1 93.06 251 HIS B CA 1
ATOM 4167 C C . HIS B 1 251 ? 8.133 5.527 -2.324 1 93.06 251 HIS B C 1
ATOM 4169 O O . HIS B 1 251 ? 7.551 4.449 -2.213 1 93.06 251 HIS B O 1
ATOM 4175 N N . GLY B 1 252 ? 8.156 6.441 -1.448 1 96.56 252 GLY B N 1
ATOM 4176 C CA . GLY B 1 252 ? 7.316 6.312 -0.268 1 96.56 252 GLY B CA 1
ATOM 4177 C C . GLY B 1 252 ? 6.051 7.148 -0.339 1 96.56 252 GLY B C 1
ATOM 4178 O O . GLY B 1 252 ? 4.973 6.625 -0.613 1 96.56 252 GLY B O 1
ATOM 4179 N N . PHE B 1 253 ? 6.277 8.438 -0.261 1 98.19 253 PHE B N 1
ATOM 4180 C CA . PHE B 1 253 ? 5.152 9.359 -0.204 1 98.19 253 PHE B CA 1
ATOM 4181 C C . PHE B 1 253 ? 4.273 9.227 -1.443 1 98.19 253 PHE B C 1
ATOM 4183 O O . PHE B 1 253 ? 3.059 9.055 -1.333 1 98.19 253 PHE B O 1
ATOM 4190 N N . CYS B 1 254 ? 4.848 9.25 -2.684 1 96 254 CYS B N 1
ATOM 4191 C CA . CYS B 1 254 ? 4.078 9.133 -3.918 1 96 254 CYS B CA 1
ATOM 4192 C C . CYS B 1 254 ? 3.414 7.766 -4.02 1 96 254 CYS B C 1
ATOM 4194 O O . CYS B 1 254 ? 2.314 7.645 -4.562 1 96 254 CYS B O 1
ATOM 4196 N N . SER B 1 255 ? 4.066 6.758 -3.422 1 93.94 255 SER B N 1
ATOM 4197 C CA . SER B 1 255 ? 3.467 5.426 -3.426 1 93.94 255 SER B CA 1
ATOM 4198 C C . SER B 1 255 ? 2.186 5.395 -2.598 1 93.94 255 SER B C 1
ATOM 4200 O O . SER B 1 255 ? 1.219 4.723 -2.967 1 93.94 255 SER B O 1
ATOM 4202 N N . LEU B 1 256 ? 2.189 6.07 -1.506 1 97 256 LEU B N 1
ATOM 4203 C CA . LEU B 1 256 ? 0.98 6.16 -0.696 1 97 256 LEU B CA 1
ATOM 4204 C C . LEU B 1 256 ? -0.151 6.816 -1.479 1 97 256 LEU B C 1
ATOM 4206 O O . LEU B 1 256 ? -1.301 6.379 -1.404 1 97 256 LEU B O 1
ATOM 4210 N N . LEU B 1 257 ? 0.164 7.852 -2.219 1 96.62 257 LEU B N 1
ATOM 4211 C CA . LEU B 1 257 ? -0.835 8.547 -3.025 1 96.62 257 LEU B CA 1
ATOM 4212 C C . LEU B 1 257 ? -1.365 7.633 -4.129 1 96.62 257 LEU B C 1
ATOM 4214 O O . LEU B 1 257 ? -2.564 7.633 -4.418 1 96.62 257 LEU B O 1
ATOM 4218 N N . ASP B 1 258 ? -0.49 6.859 -4.672 1 91.81 258 ASP B N 1
ATOM 4219 C CA . ASP B 1 258 ? -0.905 5.91 -5.703 1 91.81 258 ASP B CA 1
ATOM 4220 C C . ASP B 1 258 ? -1.86 4.863 -5.133 1 91.81 258 ASP B C 1
ATOM 4222 O O . ASP B 1 258 ? -2.76 4.391 -5.832 1 91.81 258 ASP B O 1
ATOM 4226 N N . TRP B 1 259 ? -1.596 4.5 -3.914 1 91.38 259 TRP B N 1
ATOM 4227 C CA . TRP B 1 259 ? -2.49 3.574 -3.23 1 91.38 259 TRP B CA 1
ATOM 4228 C C . TRP B 1 259 ? -3.881 4.18 -3.066 1 91.38 259 TRP B C 1
ATOM 4230 O O . TRP B 1 259 ? -4.875 3.453 -2.98 1 91.38 259 TRP B O 1
ATOM 4240 N N . GLY B 1 260 ? -3.908 5.586 -3.029 1 92.56 260 GLY B N 1
ATOM 4241 C CA . GLY B 1 260 ? -5.207 6.238 -2.996 1 92.56 260 GLY B CA 1
ATOM 4242 C C . GLY B 1 260 ? -5.434 7.055 -1.737 1 92.56 260 GLY B C 1
ATOM 4243 O O . GLY B 1 260 ? -6.488 7.672 -1.571 1 92.56 260 GLY B O 1
ATOM 4244 N N . PHE B 1 261 ? -4.379 7.02 -0.875 1 95.81 261 PHE B N 1
ATOM 4245 C CA . PHE B 1 261 ? -4.512 7.824 0.333 1 95.81 261 PHE B CA 1
ATOM 4246 C C . PHE B 1 261 ? -4.125 9.273 0.063 1 95.81 261 PHE B C 1
ATOM 4248 O O . PHE B 1 261 ? -3.184 9.539 -0.687 1 95.81 261 PHE B O 1
ATOM 4255 N N . ASN B 1 262 ? -4.875 10.195 0.66 1 98 262 ASN B N 1
ATOM 4256 C CA . ASN B 1 262 ? -4.449 11.586 0.729 1 98 262 ASN B CA 1
ATOM 4257 C C . ASN B 1 262 ? -3.352 11.781 1.771 1 98 262 ASN B C 1
ATOM 4259 O O . ASN B 1 262 ? -3.277 11.039 2.752 1 98 262 ASN B O 1
ATOM 4263 N N . GLY B 1 263 ? -2.486 12.719 1.487 1 98.56 263 GLY B N 1
ATOM 4264 C CA . GLY B 1 263 ? -1.406 12.852 2.453 1 98.56 263 GLY B CA 1
ATOM 4265 C C . GLY B 1 263 ? -0.756 14.227 2.43 1 98.56 263 GLY B C 1
ATOM 4266 O O . GLY B 1 263 ? -0.807 14.922 1.415 1 98.56 263 GLY B O 1
ATOM 4267 N N . PHE B 1 264 ? -0.171 14.57 3.566 1 98.88 264 PHE B N 1
ATOM 4268 C CA . PHE B 1 264 ? 0.633 15.781 3.707 1 98.88 264 PHE B CA 1
ATOM 4269 C C . PHE B 1 264 ? 2.107 15.438 3.869 1 98.88 264 PHE B C 1
ATOM 4271 O O . PHE B 1 264 ? 2.467 14.602 4.703 1 98.88 264 PHE B O 1
ATOM 4278 N N . TYR B 1 265 ? 2.928 16.016 3.045 1 98.81 265 TYR B N 1
ATOM 4279 C CA . TYR B 1 265 ? 4.371 15.891 3.205 1 98.81 265 TYR B CA 1
ATOM 4280 C C . TYR B 1 265 ? 4.906 16.953 4.168 1 98.81 265 TYR B C 1
ATOM 4282 O O . TYR B 1 265 ? 4.574 18.125 4.047 1 98.81 265 TYR B O 1
ATOM 4290 N N . PHE B 1 266 ? 5.559 16.469 5.223 1 97.88 266 PHE B N 1
ATOM 4291 C CA . PHE B 1 266 ? 6.262 17.344 6.16 1 97.88 266 PHE B CA 1
ATOM 4292 C C . PHE B 1 266 ? 7.672 17.641 5.668 1 97.88 266 PHE B C 1
ATOM 4294 O O . PHE B 1 266 ? 8.523 16.766 5.633 1 97.88 266 PHE B O 1
ATOM 4301 N N . GLU B 1 267 ? 7.949 18.844 5.285 1 97.69 267 GLU B N 1
ATOM 4302 C CA . GLU B 1 267 ? 7.062 20 5.125 1 97.69 267 GLU B CA 1
ATOM 4303 C C . GLU B 1 267 ? 7.367 20.766 3.842 1 97.69 267 GLU B C 1
ATOM 4305 O O . GLU B 1 267 ? 8.227 20.344 3.059 1 97.69 267 GLU B O 1
ATOM 4310 N N . ALA B 1 268 ? 6.621 21.828 3.52 1 98.56 268 ALA B N 1
ATOM 4311 C CA . ALA B 1 268 ? 6.746 22.562 2.264 1 98.56 268 ALA B CA 1
ATOM 4312 C C . ALA B 1 268 ? 8.117 23.234 2.146 1 98.56 268 ALA B C 1
ATOM 4314 O O . ALA B 1 268 ? 8.797 23.094 1.127 1 98.56 268 ALA B O 1
ATOM 4315 N N . PHE B 1 269 ? 8.523 23.906 3.219 1 98.62 269 PHE B N 1
ATOM 4316 C CA . PHE B 1 269 ? 9.734 24.719 3.158 1 98.62 269 PHE B CA 1
ATOM 4317 C C . PHE B 1 269 ? 10.633 24.438 4.359 1 98.62 269 PHE B C 1
ATOM 4319 O O . PHE B 1 269 ? 10.141 24.141 5.449 1 98.62 269 PHE B O 1
ATOM 4326 N N . ASP B 1 270 ? 11.938 24.594 4.145 1 97.94 270 ASP B N 1
ATOM 4327 C CA . ASP B 1 270 ? 12.875 24.531 5.27 1 97.94 270 ASP B CA 1
ATOM 4328 C C . ASP B 1 270 ? 12.555 25.625 6.293 1 97.94 270 ASP B C 1
ATOM 4330 O O . ASP B 1 270 ? 12.125 26.719 5.926 1 97.94 270 ASP B O 1
ATOM 4334 N N . GLU B 1 271 ? 12.766 25.25 7.535 1 96.12 271 GLU B N 1
ATOM 4335 C CA . GLU B 1 271 ? 12.641 26.219 8.633 1 96.12 271 GLU B CA 1
ATOM 4336 C C . GLU B 1 271 ? 13.922 26.281 9.461 1 96.12 271 GLU B C 1
ATOM 4338 O O . GLU B 1 271 ? 13.984 25.719 10.555 1 96.12 271 GLU B O 1
ATOM 4343 N N . PRO B 1 272 ? 14.844 27.094 9.023 1 94.25 272 PRO B N 1
ATOM 4344 C CA . PRO B 1 272 ? 16.172 27.109 9.648 1 94.25 272 PRO B CA 1
ATOM 4345 C C . PRO B 1 272 ? 16.141 27.656 11.07 1 94.25 272 PRO B C 1
ATOM 4347 O O . PRO B 1 272 ? 17.078 27.422 11.852 1 94.25 272 PRO B O 1
ATOM 4350 N N . TRP B 1 273 ? 15.133 28.359 11.469 1 92 273 TRP B N 1
ATOM 4351 C CA . TRP B 1 273 ? 15.047 29.016 12.773 1 92 273 TRP B CA 1
ATOM 4352 C C . TRP B 1 273 ? 14.664 28.016 13.859 1 92 273 TRP B C 1
ATOM 4354 O O . TRP B 1 273 ? 14.773 28.312 15.047 1 92 273 TRP B O 1
ATOM 4364 N N . LYS B 1 274 ? 14.109 26.75 13.438 1 88.31 274 LYS B N 1
ATOM 4365 C CA . LYS B 1 274 ? 13.641 25.781 14.414 1 88.31 274 LYS B CA 1
ATOM 4366 C C . LYS B 1 274 ? 14.789 25.328 15.312 1 88.31 274 LYS B C 1
ATOM 4368 O O . LYS B 1 274 ? 15.891 25.047 14.836 1 88.31 274 LYS B O 1
ATOM 4373 N N . PRO B 1 275 ? 14.492 25.297 16.531 1 79.88 275 PRO B N 1
ATOM 4374 C CA . PRO B 1 275 ? 15.508 24.75 17.438 1 79.88 275 PRO B CA 1
ATOM 4375 C C . PRO B 1 275 ? 15.664 23.234 17.281 1 79.88 275 PRO B C 1
ATOM 4377 O O . PRO B 1 275 ? 14.75 22.562 16.797 1 79.88 275 PRO B O 1
ATOM 4380 N N . ALA B 1 276 ? 16.891 22.797 17.547 1 73.5 276 ALA B N 1
ATOM 4381 C CA . ALA B 1 276 ? 17.094 21.344 17.531 1 73.5 276 ALA B CA 1
ATOM 4382 C C . ALA B 1 276 ? 16.297 20.656 18.625 1 73.5 276 ALA B C 1
ATOM 4384 O O . ALA B 1 276 ? 16.188 21.172 19.734 1 73.5 276 ALA B O 1
ATOM 4385 N N . SER B 1 277 ? 15.484 19.703 18.156 1 64.44 277 SER B N 1
ATOM 4386 C CA . SER B 1 277 ? 14.766 18.938 19.172 1 64.44 277 SER B CA 1
ATOM 4387 C C . SER B 1 277 ? 15.578 17.734 19.641 1 64.44 277 SER B C 1
ATOM 4389 O O . SER B 1 277 ? 16.484 17.281 18.938 1 64.44 277 SER B O 1
ATOM 4391 N N . ILE B 1 278 ? 15.609 17.484 20.938 1 58.12 278 ILE B N 1
ATOM 4392 C CA . ILE B 1 278 ? 16.234 16.281 21.438 1 58.12 278 ILE B CA 1
ATOM 4393 C C . ILE B 1 278 ? 15.242 15.117 21.375 1 58.12 278 ILE B C 1
ATOM 4395 O O . ILE B 1 278 ? 14.148 15.195 21.938 1 58.12 278 ILE B O 1
ATOM 4399 N N . GLY B 1 279 ? 15.508 14.133 20.562 1 57.56 279 GLY B N 1
ATOM 4400 C CA . GLY B 1 279 ? 14.672 12.945 20.469 1 57.56 279 GLY B CA 1
ATOM 4401 C C . GLY B 1 279 ? 14.68 12.109 21.734 1 57.56 279 GLY B C 1
ATOM 4402 O O . GLY B 1 279 ? 15.477 12.359 22.641 1 57.56 279 GLY B O 1
ATOM 4403 N N . ASP B 1 280 ? 13.695 11.312 21.891 1 54 280 ASP B N 1
ATOM 4404 C CA . ASP B 1 280 ? 13.586 10.414 23.031 1 54 280 ASP B CA 1
ATOM 4405 C C . ASP B 1 280 ? 14.883 9.633 23.25 1 54 280 ASP B C 1
ATOM 4407 O O . ASP B 1 280 ? 15.172 9.188 24.359 1 54 280 ASP B O 1
ATOM 4411 N N . ASN B 1 281 ? 15.523 9.523 22.156 1 52.94 281 ASN B N 1
ATOM 4412 C CA . ASN B 1 281 ? 16.781 8.789 22.25 1 52.94 281 ASN B CA 1
ATOM 4413 C C . ASN B 1 281 ? 17.922 9.688 22.75 1 52.94 281 ASN B C 1
ATOM 4415 O O . ASN B 1 281 ? 19.078 9.258 22.797 1 52.94 281 ASN B O 1
ATOM 4419 N N . GLY B 1 282 ? 17.547 10.836 23.109 1 57.66 282 GLY B N 1
ATOM 4420 C CA . GLY B 1 282 ? 18.547 11.766 23.594 1 57.66 282 GLY B CA 1
ATOM 4421 C C . GLY B 1 282 ? 19.328 12.445 22.484 1 57.66 282 GLY B C 1
ATOM 4422 O O . GLY B 1 282 ? 20.156 13.32 22.75 1 57.66 282 GLY B O 1
ATOM 4423 N N . LYS B 1 283 ? 19 11.961 21.375 1 62.5 283 LYS B N 1
ATOM 4424 C CA . LYS B 1 283 ? 19.734 12.547 20.25 1 62.5 283 LYS B CA 1
ATOM 4425 C C . LYS B 1 283 ? 19 13.758 19.703 1 62.5 283 LYS B C 1
ATOM 4427 O O . LYS B 1 283 ? 17.766 13.781 19.656 1 62.5 283 LYS B O 1
ATOM 4432 N N . ALA B 1 284 ? 19.812 14.695 19.344 1 63.62 284 ALA B N 1
ATOM 4433 C CA . ALA B 1 284 ? 19.234 15.906 18.75 1 63.62 284 ALA B CA 1
ATOM 4434 C C . ALA B 1 284 ? 18.609 15.602 17.391 1 63.62 284 ALA B C 1
ATOM 4436 O O . ALA B 1 284 ? 19.188 14.875 16.578 1 63.62 284 ALA B O 1
ATOM 4437 N N . ALA B 1 285 ? 17.281 15.914 17.344 1 72.81 285 ALA B N 1
ATOM 4438 C CA . ALA B 1 285 ? 16.609 15.812 16.047 1 72.81 285 ALA B CA 1
ATOM 4439 C C . ALA B 1 285 ? 16.516 17.172 15.367 1 72.81 285 ALA B C 1
ATOM 4441 O O . ALA B 1 285 ? 15.969 18.125 15.93 1 72.81 285 ALA B O 1
ATOM 4442 N N . ASP B 1 286 ? 17.266 17.297 14.273 1 81.94 286 ASP B N 1
ATOM 4443 C CA . ASP B 1 286 ? 17.297 18.516 13.477 1 81.94 286 ASP B CA 1
ATOM 4444 C C . ASP B 1 286 ? 16.156 18.547 12.461 1 81.94 286 ASP B C 1
ATOM 4446 O O . ASP B 1 286 ? 16.109 17.719 11.547 1 81.94 286 ASP B O 1
ATOM 4450 N N . GLU B 1 287 ? 15.211 19.469 12.68 1 87.88 287 GLU B N 1
ATOM 4451 C CA . GLU B 1 287 ? 14.062 19.562 11.781 1 87.88 287 GLU B CA 1
ATOM 4452 C C . GLU B 1 287 ? 14.148 20.812 10.906 1 87.88 287 GLU B C 1
ATOM 4454 O O . GLU B 1 287 ? 13.133 21.281 10.391 1 87.88 287 GLU B O 1
ATOM 4459 N N . THR B 1 288 ? 15.398 21.359 10.766 1 93.12 288 THR B N 1
ATOM 4460 C CA . THR B 1 288 ? 15.578 22.625 10.078 1 93.12 288 THR B CA 1
ATOM 4461 C C . THR B 1 288 ? 15.609 22.422 8.562 1 93.12 288 THR B C 1
ATOM 4463 O O . THR B 1 288 ? 15.461 23.375 7.801 1 93.12 288 THR B O 1
ATOM 4466 N N . ALA B 1 289 ? 15.789 21.219 8.156 1 95.25 289 ALA B N 1
ATOM 4467 C CA . ALA B 1 289 ? 15.953 20.969 6.727 1 95.25 289 ALA B CA 1
ATOM 4468 C C . ALA B 1 289 ? 15.086 19.812 6.262 1 95.25 289 ALA B C 1
ATOM 4470 O O . ALA B 1 289 ? 15.57 18.906 5.574 1 95.25 289 ALA B O 1
ATOM 4471 N N . TRP B 1 290 ? 13.828 19.891 6.602 1 96.75 290 TRP B N 1
ATOM 4472 C CA . TRP B 1 290 ? 12.875 18.859 6.227 1 96.75 290 TRP B CA 1
ATOM 4473 C C . TRP B 1 290 ? 12.008 19.312 5.059 1 96.75 290 TRP B C 1
ATOM 4475 O O . TRP B 1 290 ? 11.164 18.562 4.57 1 96.75 290 TRP B O 1
ATOM 4485 N N . GLY B 1 291 ? 12.234 20.531 4.621 1 98.19 291 GLY B N 1
ATOM 4486 C CA . GLY B 1 291 ? 11.414 21.062 3.545 1 98.19 291 GLY B CA 1
ATOM 4487 C C . GLY B 1 291 ? 11.648 20.375 2.215 1 98.19 291 GLY B C 1
ATOM 4488 O O . GLY B 1 291 ? 12.789 20.062 1.862 1 98.19 291 GLY B O 1
ATOM 4489 N N . ALA B 1 292 ? 10.5 20.172 1.444 1 98.5 292 ALA B N 1
ATOM 4490 C CA . ALA B 1 292 ? 10.609 19.797 0.037 1 98.5 292 ALA B CA 1
ATOM 4491 C C . ALA B 1 292 ? 11.219 20.922 -0.786 1 98.5 292 ALA B C 1
ATOM 4493 O O . ALA B 1 292 ? 11.805 20.688 -1.846 1 98.5 292 ALA B O 1
ATOM 4494 N N . MET B 1 293 ? 11.047 22.094 -0.313 1 98.75 293 MET B N 1
ATOM 4495 C CA . MET B 1 293 ? 11.664 23.297 -0.87 1 98.75 293 MET B CA 1
ATOM 4496 C C . MET B 1 293 ? 12.484 24.031 0.188 1 98.75 293 MET B C 1
ATOM 4498 O O . MET B 1 293 ? 12.242 23.859 1.386 1 98.75 293 MET B O 1
ATOM 4502 N N . THR B 1 294 ? 13.453 24.828 -0.285 1 98.5 294 THR B N 1
ATOM 4503 C CA . THR B 1 294 ? 14.25 25.656 0.622 1 98.5 294 THR B CA 1
ATOM 4504 C C . THR B 1 294 ? 13.406 26.75 1.245 1 98.5 294 THR B C 1
ATOM 4506 O O . THR B 1 294 ? 12.273 27 0.811 1 98.5 294 THR B O 1
ATOM 4509 N N . ALA B 1 295 ? 13.984 27.422 2.207 1 97.88 295 ALA B N 1
ATOM 4510 C CA . ALA B 1 295 ? 13.273 28.5 2.891 1 97.88 295 ALA B CA 1
ATOM 4511 C C . ALA B 1 295 ? 12.93 29.625 1.924 1 97.88 295 ALA B C 1
ATOM 4513 O O . ALA B 1 295 ? 11.969 30.375 2.143 1 97.88 295 ALA B O 1
ATOM 4514 N N . ASP B 1 296 ? 13.68 29.781 0.866 1 97.44 296 ASP B N 1
ATOM 4515 C CA . ASP B 1 296 ? 13.438 30.812 -0.144 1 97.44 296 ASP B CA 1
ATOM 4516 C C . ASP B 1 296 ? 12.656 30.234 -1.326 1 97.44 296 ASP B C 1
ATOM 4518 O O . ASP B 1 296 ? 12.727 30.766 -2.436 1 97.44 296 ASP B O 1
ATOM 4522 N N . ARG B 1 297 ? 11.984 29.078 -1.15 1 98.12 297 ARG B N 1
ATOM 4523 C CA . ARG B 1 297 ? 10.945 28.516 -1.999 1 98.12 297 ARG B CA 1
ATOM 4524 C C . ARG B 1 297 ? 11.539 27.891 -3.256 1 98.12 297 ARG B C 1
ATOM 4526 O O . ARG B 1 297 ? 10.906 27.891 -4.316 1 98.12 297 ARG B O 1
ATOM 4533 N N . GLN B 1 298 ? 12.82 27.422 -3.172 1 98 298 GLN B N 1
ATOM 4534 C CA . GLN B 1 298 ? 13.414 26.656 -4.266 1 98 298 GLN B CA 1
ATOM 4535 C C . GLN B 1 298 ? 13.219 25.156 -4.059 1 98 298 GLN B C 1
ATOM 4537 O O . GLN B 1 298 ? 13.523 24.625 -2.988 1 98 298 GLN B O 1
ATOM 4542 N N . LYS B 1 299 ? 12.703 24.453 -5.094 1 97.56 299 LYS B N 1
ATOM 4543 C CA . LYS B 1 299 ? 12.508 23.016 -4.961 1 97.56 299 LYS B CA 1
ATOM 4544 C C . LYS B 1 299 ? 13.844 22.281 -4.797 1 97.56 299 LYS B C 1
ATOM 4546 O O . LYS B 1 299 ? 14.836 22.641 -5.438 1 97.56 299 LYS B O 1
ATOM 4551 N N . LYS B 1 300 ? 13.891 21.328 -4.012 1 98.25 300 LYS B N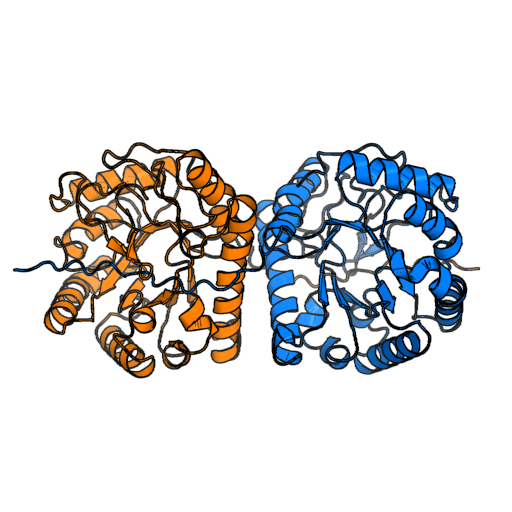 1
ATOM 4552 C CA . LYS B 1 300 ? 15.109 20.578 -3.74 1 98.25 300 LYS B CA 1
ATOM 4553 C C . LYS B 1 300 ? 15.18 19.328 -4.609 1 98.25 300 LYS B C 1
ATOM 4555 O O . LYS B 1 300 ? 16.266 18.75 -4.801 1 98.25 300 LYS B O 1
ATOM 4560 N N . PHE B 1 301 ? 14.117 18.812 -5.062 1 98 301 PHE B N 1
ATOM 4561 C CA . PHE B 1 301 ? 13.93 17.688 -5.977 1 98 301 PHE B CA 1
ATOM 4562 C C . PHE B 1 301 ? 12.57 17.766 -6.656 1 98 301 PHE B C 1
ATOM 4564 O O . PHE B 1 301 ? 11.781 18.672 -6.383 1 98 301 PHE B O 1
ATOM 4571 N N . ASP B 1 302 ? 12.344 16.906 -7.617 1 97.31 302 ASP B N 1
ATOM 4572 C CA . ASP B 1 302 ? 11.07 16.891 -8.328 1 97.31 302 ASP B CA 1
ATOM 4573 C C . ASP B 1 302 ? 9.914 16.547 -7.387 1 97.31 302 ASP B C 1
ATOM 4575 O O . ASP B 1 302 ? 9.961 15.547 -6.672 1 97.31 302 ASP B O 1
ATOM 4579 N N . LEU B 1 303 ? 8.875 17.406 -7.383 1 98.19 303 LEU B N 1
ATOM 4580 C CA . LEU B 1 303 ? 7.801 17.25 -6.41 1 98.19 303 LEU B CA 1
ATOM 4581 C C . LEU B 1 303 ? 6.547 16.688 -7.074 1 98.19 303 LEU B C 1
ATOM 4583 O O . LEU B 1 303 ? 5.492 16.594 -6.441 1 98.19 303 LEU B O 1
ATOM 4587 N N . MET B 1 304 ? 6.633 16.344 -8.344 1 95.25 304 MET B N 1
ATOM 4588 C CA . MET B 1 304 ? 5.5 15.727 -9.023 1 95.25 304 MET B CA 1
ATOM 4589 C C . MET B 1 304 ? 5.457 14.227 -8.742 1 95.25 304 MET B C 1
ATOM 4591 O O . MET B 1 304 ? 6.488 13.555 -8.75 1 95.25 304 MET B O 1
ATOM 4595 N N . CYS B 1 305 ? 4.273 13.844 -8.414 1 91.81 305 CYS B N 1
ATOM 4596 C CA . CYS B 1 305 ? 4.043 12.414 -8.266 1 91.81 305 CYS B CA 1
ATOM 4597 C C . CYS B 1 305 ? 3.359 11.844 -9.5 1 91.81 305 CYS B C 1
ATOM 4599 O O . CYS B 1 305 ? 2.393 12.422 -10 1 91.81 305 CYS B O 1
#

Foldseek 3Di:
DCCPVPPPPPPDPPPVPPPLAFAAEEFEDDQAFLVRHGDALVNLLVLQVLCCVQAVHQEYEYAACPVSVNLPRNQVSSVVSVHAYEHEQAPLDVVSNVRRLCSCLVCCVVRVVRHQAYAYDAACLVVVSDFLQRSLVSQQVSVVSHDPRHFYYHEHELVCQLVCRNLSNWQRGQEYAYEFELQQVQDALVCSQVRRVVSVVSNLVSSQVSLVHDVRTHHYAHEEYFAFQDAPQHDHNRTHHLVSRQSCLVRHVSVVSVVSHYYYYHHAEFHQPDDFDQDPVRRTHDRRGGHCAYSVSHGSDRNYD/DCCPVPDPPPPDPPPVPPPLDFAAEEFEDDQAFLVRHGDALVNLLVLQVLCCVQAVHQEYEYAACPVSVNVVRNQVSSVVSVHAYEHEQAPLDVVSNVNRLCSCLVCCVVRVVRHQAYAYDAACLVVVSDFLQRSLVSQQVSVVSHDPRHFYYHEHELVCQLVCRNLSNWQRGQEYAYEFELQQVQDALVCSQVRRVVSVVSNLVSQQVSLVHPVRTHHYAHEEYFAFQDAPQHDHNRTHHLVSRQSCLVRHVSVVSVVSHYYYYHHAEFHQVDDFDQDPVRRTHDRRGGHCYYSVSHGSDRNYD

pLDDT: mean 91.44, std 16.74, range [21.05, 98.94]

Nearest PDB structures (foldseek):
  3p61-assembly1_B  TM=6.131E-01  e=2.196E-02  Methanothermobacter thermautotrophicus str. Delta H
  3li0-assembly1_B  TM=6.285E-01  e=2.993E-02  Methanothermobacter thermautotrophicus str. Delta H
  4n2y-assembly3_A  TM=3.841E-01  e=9.123E-02  Archaeoglobus fulgidus
  4n2y-assembly1_B  TM=4.502E-01  e=3.147E-01  Archaeoglobus fulgidus
  4n2y-assembly6_D  TM=3.926E-01  e=1.086E+00  Archaeoglobus fulgidus

Organism: NCBI:txid156630

Solvent-accessible surface area (backbone atoms only — not comparable to full-atom values): 29929 Å² total; per-residue (Å²): 135,80,76,68,73,74,53,82,47,60,57,50,74,82,63,85,63,66,78,58,55,59,26,53,55,29,25,30,46,78,51,48,43,44,86,56,46,62,41,48,36,65,52,39,38,52,49,50,50,49,45,28,76,52,43,68,34,46,37,38,34,45,61,39,19,43,50,58,42,31,45,73,28,38,47,64,29,25,52,75,71,62,24,32,34,29,40,12,23,38,59,90,41,69,67,46,26,52,47,13,48,48,43,43,56,76,41,39,82,83,35,49,86,28,36,58,29,37,27,53,30,70,31,34,63,72,73,58,77,35,53,27,60,57,47,30,52,53,39,51,54,52,51,75,66,44,65,90,80,50,35,34,17,32,32,32,45,24,64,40,40,46,70,49,56,40,50,56,27,59,84,68,32,46,30,40,21,35,25,42,47,25,42,69,69,28,29,30,81,82,22,23,32,17,48,31,48,44,39,53,49,45,20,50,49,37,45,19,56,77,42,71,29,72,90,58,30,51,50,67,32,37,50,29,27,55,44,39,35,44,71,89,59,55,35,83,57,11,58,33,12,51,69,48,25,48,47,42,47,62,57,26,57,35,43,44,18,40,45,40,39,29,34,21,39,36,25,43,45,19,34,66,64,54,68,72,22,54,23,59,74,67,42,72,40,74,65,29,37,24,26,52,13,38,53,87,67,44,70,74,56,88,55,65,116,134,81,78,70,73,75,54,83,47,62,56,50,75,83,63,85,63,68,77,60,56,59,25,53,54,28,26,29,46,77,51,48,43,44,87,56,47,61,40,47,37,65,51,39,37,53,49,50,51,47,45,29,77,51,42,68,34,47,36,36,33,46,62,39,19,42,50,59,43,30,44,75,26,39,47,65,30,25,52,75,70,65,23,31,33,30,39,12,23,39,58,90,42,68,67,45,27,52,47,12,47,47,42,43,56,76,41,39,82,83,36,50,86,28,37,57,29,37,26,52,31,70,30,34,62,72,74,58,77,34,53,26,59,56,46,30,53,53,40,50,54,50,52,72,68,43,65,91,82,50,35,35,17,32,31,32,44,24,63,39,40,44,70,48,56,39,48,57,29,60,84,68,33,47,30,40,21,34,23,41,47,25,42,71,70,28,29,30,81,82,22,23,30,16,48,31,49,44,39,51,47,46,19,51,50,38,45,18,56,76,41,73,29,71,92,58,30,53,49,67,30,37,49,30,28,54,43,38,35,43,71,88,60,55,35,83,56,12,58,32,12,52,70,48,25,48,48,41,46,62,56,28,56,35,43,45,18,41,44,40,39,30,33,22,39,37,24,45,45,19,34,65,65,53,69,72,23,54,24,55,74,67,41,73,40,72,63,30,39,25,27,52,12,38,52,85,65,44,71,72,55,88,56,64,117